Protein AF-0000000084932438 (afdb_homodimer)

pLDDT: mean 85.3, std 17.46, range [20.03, 98.31]

Structure (mmCIF, N/CA/C/O backbone):
data_AF-0000000084932438-model_v1
#
loop_
_entity.id
_entity.type
_entity.pdbx_description
1 polymer 'CdiI immunity protein domain-containing protein'
#
loop_
_atom_site.group_PDB
_atom_site.id
_atom_site.type_symbol
_atom_site.label_atom_id
_atom_site.label_alt_id
_atom_site.label_comp_id
_atom_site.label_asym_id
_atom_site.label_entity_id
_atom_site.label_seq_id
_atom_site.pdbx_PDB_ins_code
_atom_site.Cartn_x
_atom_site.Cartn_y
_atom_site.Cartn_z
_atom_site.occupancy
_atom_site.B_iso_or_equiv
_atom_site.auth_seq_id
_atom_site.auth_comp_id
_atom_site.auth_asym_id
_atom_site.auth_atom_id
_atom_site.pdbx_PDB_model_num
ATOM 1 N N . MET A 1 1 ? -11.227 37.031 -6.594 1 20.3 1 MET A N 1
ATOM 2 C CA . MET A 1 1 ? -9.875 36.5 -6.426 1 20.3 1 MET A CA 1
ATOM 3 C C . MET A 1 1 ? -9.906 35 -6.254 1 20.3 1 MET A C 1
ATOM 5 O O . MET A 1 1 ? -10.555 34.5 -5.344 1 20.3 1 MET A O 1
ATOM 9 N N . PRO A 1 2 ? -9.938 34.344 -7.277 1 23.86 2 PRO A N 1
ATOM 10 C CA . PRO A 1 2 ? -10.367 32.938 -7.414 1 23.86 2 PRO A CA 1
ATOM 11 C C . PRO A 1 2 ? -9.586 31.984 -6.516 1 23.86 2 PRO A C 1
ATOM 13 O O . PRO A 1 2 ? -8.375 32.156 -6.34 1 23.86 2 PRO A O 1
ATOM 16 N N . LEU A 1 3 ? -10.188 31.812 -5.441 1 24.44 3 LEU A N 1
ATOM 17 C CA . LEU A 1 3 ? -9.617 31.031 -4.348 1 24.44 3 LEU A CA 1
ATOM 18 C C . LEU A 1 3 ? -9.016 29.734 -4.863 1 24.44 3 LEU A C 1
ATOM 20 O O . LEU A 1 3 ? -9.664 29 -5.605 1 24.44 3 LEU A O 1
ATOM 24 N N . THR A 1 4 ? -7.75 29.953 -5.336 1 26.41 4 THR A N 1
ATOM 25 C CA . THR A 1 4 ? -6.891 28.969 -5.98 1 26.41 4 THR A CA 1
ATOM 26 C C . THR A 1 4 ? -6.988 27.625 -5.27 1 26.41 4 THR A C 1
ATOM 28 O O . THR A 1 4 ? -6.906 27.562 -4.039 1 26.41 4 THR A O 1
ATOM 31 N N . PRO A 1 5 ? -7.562 26.766 -5.723 1 29.34 5 PRO A N 1
ATOM 32 C CA . PRO A 1 5 ? -7.91 25.391 -5.312 1 29.34 5 PRO A CA 1
ATOM 33 C C . PRO A 1 5 ? -6.836 24.75 -4.441 1 29.34 5 PRO A C 1
ATOM 35 O O . PRO A 1 5 ? -6.984 23.594 -4.027 1 29.34 5 PRO A O 1
ATOM 38 N N . LEU A 1 6 ? -5.691 25.359 -4.5 1 30.45 6 LEU A N 1
ATOM 39 C CA . LEU A 1 6 ? -4.426 24.797 -4.043 1 30.45 6 LEU A CA 1
ATOM 40 C C . LEU A 1 6 ? -4.391 24.719 -2.52 1 30.45 6 LEU A C 1
ATOM 42 O O . LEU A 1 6 ? -3.389 24.297 -1.939 1 30.45 6 LEU A O 1
ATOM 46 N N . GLN A 1 7 ? -5.281 25.578 -1.844 1 30.88 7 GLN A N 1
ATOM 47 C CA . GLN A 1 7 ? -5.25 25.625 -0.386 1 30.88 7 GLN A CA 1
ATOM 48 C C . GLN A 1 7 ? -5.73 24.312 0.216 1 30.88 7 GLN A C 1
ATOM 50 O O . GLN A 1 7 ? -6.82 24.234 0.79 1 30.88 7 GLN A O 1
ATOM 55 N N . HIS A 1 8 ? -5.973 23.281 -0.581 1 34.72 8 HIS A N 1
ATOM 56 C CA . HIS A 1 8 ? -6.387 22 -0.044 1 34.72 8 HIS A CA 1
ATOM 57 C C . HIS A 1 8 ? -5.672 21.688 1.269 1 34.72 8 HIS A C 1
ATOM 59 O O . HIS A 1 8 ? -4.441 21.688 1.324 1 34.72 8 HIS A O 1
ATOM 65 N N . ASP A 1 9 ? -6.203 22.125 2.434 1 36.31 9 ASP A N 1
ATOM 66 C CA . ASP A 1 9 ? -5.711 22.109 3.809 1 36.31 9 ASP A CA 1
ATOM 67 C C . ASP A 1 9 ? -5.035 20.766 4.125 1 36.31 9 ASP A C 1
ATOM 69 O O . ASP A 1 9 ? -5.703 19.734 4.238 1 36.31 9 ASP A O 1
ATOM 73 N N . HIS A 1 10 ? -3.746 20.406 3.518 1 45.59 10 HIS A N 1
ATOM 74 C CA . HIS A 1 10 ? -2.605 19.5 3.566 1 45.59 10 HIS A CA 1
ATOM 75 C C . HIS A 1 10 ? -2.393 18.953 4.977 1 45.59 10 HIS A C 1
ATOM 77 O O . HIS A 1 10 ? -1.879 17.844 5.148 1 45.59 10 HIS A O 1
ATOM 83 N N . ARG A 1 11 ? -3.051 19.703 5.977 1 52.78 11 ARG A N 1
ATOM 84 C CA . ARG A 1 11 ? -2.951 19.438 7.41 1 52.78 11 ARG A CA 1
ATOM 85 C C . ARG A 1 11 ? -3.734 18.203 7.801 1 52.78 11 ARG A C 1
ATOM 87 O O . ARG A 1 11 ? -3.377 17.5 8.758 1 52.78 11 ARG A O 1
ATOM 94 N N . TYR A 1 12 ? -4.523 17.703 6.727 1 61.38 12 TYR A N 1
ATOM 95 C CA . TYR A 1 12 ? -5.43 16.641 7.156 1 61.38 12 TYR A CA 1
ATOM 96 C C . TYR A 1 12 ? -5.43 15.484 6.156 1 61.38 12 TYR A C 1
ATOM 98 O O . TYR A 1 12 ? -6.477 14.898 5.879 1 61.38 12 TYR A O 1
ATOM 106 N N . GLY A 1 13 ? -4.164 15.219 5.656 1 64.75 13 GLY A N 1
ATOM 107 C CA . GLY A 1 13 ? -4.074 14.172 4.656 1 64.75 13 GLY A CA 1
ATOM 108 C C . GLY A 1 13 ? -4.527 12.82 5.172 1 64.75 13 GLY A C 1
ATOM 109 O O . GLY A 1 13 ? -5.27 12.102 4.492 1 64.75 13 GLY A O 1
ATOM 110 N N . GLU A 1 14 ? -4.035 12.383 6.344 1 75.31 14 GLU A N 1
ATOM 111 C CA . GLU A 1 14 ? -4.406 11.062 6.848 1 75.31 14 GLU A CA 1
ATOM 112 C C . GLU A 1 14 ? -5.867 11.031 7.289 1 75.31 14 GLU A C 1
ATOM 114 O O . GLU A 1 14 ? -6.539 10 7.168 1 75.31 14 GLU A O 1
ATOM 119 N N . MET A 1 15 ? -6.293 12.164 7.793 1 78 15 MET A N 1
ATOM 120 C CA . MET A 1 15 ? -7.715 12.25 8.109 1 78 15 MET A CA 1
ATOM 121 C C . MET A 1 15 ? -8.562 12 6.863 1 78 15 MET A C 1
ATOM 123 O O . MET A 1 15 ? -9.586 11.312 6.934 1 78 15 MET A O 1
ATOM 127 N N . ASP A 1 16 ? -8.102 12.555 5.805 1 73.75 16 ASP A N 1
ATOM 128 C CA . ASP A 1 16 ? -8.82 12.328 4.555 1 73.75 16 ASP A CA 1
ATOM 129 C C . ASP A 1 16 ? -8.898 10.836 4.227 1 73.75 16 ASP A C 1
ATOM 131 O O . ASP A 1 16 ? -9.93 10.352 3.752 1 73.75 16 ASP A O 1
ATOM 135 N N . GLN A 1 17 ? -7.801 10.117 4.477 1 79.88 17 GLN A N 1
ATOM 136 C CA . GLN A 1 17 ? -7.789 8.68 4.227 1 79.88 17 GLN A CA 1
ATOM 137 C C . GLN A 1 17 ? -8.789 7.953 5.121 1 79.88 17 GLN A C 1
ATOM 139 O O . GLN A 1 17 ? -9.453 7.008 4.688 1 79.88 17 GLN A O 1
ATOM 144 N N . VAL A 1 18 ? -8.828 8.453 6.309 1 87.31 18 VAL A N 1
ATOM 145 C CA . VAL A 1 18 ? -9.82 7.883 7.211 1 87.31 18 VAL A CA 1
ATOM 146 C C . VAL A 1 18 ? -11.227 8.133 6.66 1 87.31 18 VAL A C 1
ATOM 148 O O . VAL A 1 18 ? -12.047 7.219 6.602 1 87.31 18 VAL A O 1
ATOM 151 N N . LEU A 1 19 ? -11.43 9.352 6.223 1 85.12 19 LEU A N 1
ATOM 152 C CA . LEU A 1 19 ? -12.758 9.727 5.754 1 85.12 19 LEU A CA 1
ATOM 153 C C . LEU A 1 19 ? -13.109 8.992 4.465 1 85.12 19 LEU A C 1
ATOM 155 O O . LEU A 1 19 ? -14.273 8.672 4.223 1 85.12 19 LEU A O 1
ATOM 159 N N . ARG A 1 20 ? -12.156 8.75 3.697 1 82.62 20 ARG A N 1
ATOM 160 C CA . ARG A 1 20 ? -12.398 8.008 2.465 1 82.62 20 ARG A CA 1
ATOM 161 C C . ARG A 1 20 ? -12.867 6.59 2.76 1 82.62 20 ARG A C 1
ATOM 163 O O . ARG A 1 20 ? -13.648 6.016 1.995 1 82.62 20 ARG A O 1
ATOM 170 N N . ALA A 1 21 ? -12.367 6.039 3.795 1 90.88 21 ALA A N 1
ATOM 171 C CA . ALA A 1 21 ? -12.805 4.699 4.184 1 90.88 21 ALA A CA 1
ATOM 172 C C . ALA A 1 21 ? -14.305 4.68 4.488 1 90.88 21 ALA A C 1
ATOM 174 O O . ALA A 1 21 ? -14.93 3.615 4.484 1 90.88 21 ALA A O 1
ATOM 175 N N . TYR A 1 22 ? -14.898 5.898 4.754 1 90 22 TYR A N 1
ATOM 176 C CA . TYR A 1 22 ? -16.312 5.988 5.102 1 90 22 TYR A CA 1
ATOM 177 C C . TYR A 1 22 ? -17.172 6.203 3.855 1 90 22 TYR A C 1
ATOM 179 O O . TYR A 1 22 ? -18.406 6.223 3.936 1 90 22 TYR A O 1
ATOM 187 N N . ALA A 1 23 ? -16.5 6.379 2.715 1 82.56 23 ALA A N 1
ATOM 188 C CA . ALA A 1 23 ? -17.266 6.57 1.482 1 82.56 23 ALA A CA 1
ATOM 189 C C . ALA A 1 23 ? -18.234 5.422 1.258 1 82.56 23 ALA A C 1
ATOM 191 O O . ALA A 1 23 ? -17.828 4.266 1.122 1 82.56 23 ALA A O 1
ATOM 192 N N . GLY A 1 24 ? -19.562 5.699 1.269 1 82.5 24 GLY A N 1
ATOM 193 C CA . GLY A 1 24 ? -20.594 4.699 1.065 1 82.5 24 GLY A CA 1
ATOM 194 C C . GLY A 1 24 ? -20.875 3.873 2.305 1 82.5 24 GLY A C 1
ATOM 195 O O . GLY A 1 24 ? -21.578 2.857 2.234 1 82.5 24 GLY A O 1
ATOM 196 N N . GLN A 1 25 ? -20.266 4.172 3.387 1 90.69 25 GLN A N 1
ATOM 197 C CA . GLN A 1 25 ? -20.438 3.492 4.664 1 90.69 25 GLN A CA 1
ATOM 198 C C . GLN A 1 25 ? -21.078 4.422 5.699 1 90.69 25 GLN A C 1
ATOM 200 O O . GLN A 1 25 ? -20.812 5.625 5.703 1 90.69 25 GLN A O 1
ATOM 205 N N . PRO A 1 26 ? -21.906 3.895 6.496 1 89.5 26 PRO A N 1
ATOM 206 C CA . PRO A 1 26 ? -22.469 4.738 7.559 1 89.5 26 PRO A CA 1
ATOM 207 C C . PRO A 1 26 ? -21.422 5.105 8.625 1 89.5 26 PRO A C 1
ATOM 209 O O . PRO A 1 26 ? -20.578 4.285 8.969 1 89.5 26 PRO A O 1
ATOM 212 N N . ALA A 1 27 ? -21.547 6.32 9.023 1 91.69 27 ALA A N 1
ATOM 213 C CA . ALA A 1 27 ? -20.734 6.773 10.148 1 91.69 27 ALA A CA 1
ATOM 214 C C . ALA A 1 27 ? -21.391 6.41 11.477 1 91.69 27 ALA A C 1
ATOM 216 O O . ALA A 1 27 ? -21.766 7.293 12.258 1 91.69 27 ALA A O 1
ATOM 217 N N . ASP A 1 28 ? -21.422 5.152 11.836 1 92.75 28 ASP A N 1
ATOM 218 C CA . ASP A 1 28 ? -22.172 4.664 12.977 1 92.75 28 ASP A CA 1
ATOM 219 C C . ASP A 1 28 ? -21.25 4.281 14.133 1 92.75 28 ASP A C 1
ATOM 221 O O . ASP A 1 28 ? -21.547 3.35 14.883 1 92.75 28 ASP A O 1
ATOM 225 N N . ASP A 1 29 ? -20.172 4.941 14.164 1 95.06 29 ASP A N 1
ATOM 226 C CA . ASP A 1 29 ? -19.266 4.738 15.281 1 95.06 29 ASP A CA 1
ATOM 227 C C . ASP A 1 29 ? -19.906 5.125 16.609 1 95.06 29 ASP A C 1
ATOM 229 O O . ASP A 1 29 ? -20.547 6.176 16.703 1 95.06 29 ASP A O 1
ATOM 233 N N . THR A 1 30 ? -19.766 4.293 17.625 1 94.81 30 THR A N 1
ATOM 234 C CA . THR A 1 30 ? -20.141 4.609 19 1 94.81 30 THR A CA 1
ATOM 235 C C . THR A 1 30 ? -18.922 4.594 19.906 1 94.81 30 THR A C 1
ATOM 237 O O . THR A 1 30 ? -17.812 4.223 19.484 1 94.81 30 THR A O 1
ATOM 240 N N . GLU A 1 31 ? -19.062 5.078 21.078 1 92.81 31 GLU A N 1
ATOM 241 C CA . GLU A 1 31 ? -17.938 5.086 22.016 1 92.81 31 GLU A CA 1
ATOM 242 C C . GLU A 1 31 ? -17.438 3.67 22.297 1 92.81 31 GLU A C 1
ATOM 244 O O . GLU A 1 31 ? -16.25 3.463 22.547 1 92.81 31 GLU A O 1
ATOM 249 N N . GLU A 1 32 ? -18.281 2.766 22.094 1 93.12 32 GLU A N 1
ATOM 250 C CA . GLU A 1 32 ? -17.969 1.389 22.469 1 93.12 32 GLU A CA 1
ATOM 251 C C . GLU A 1 32 ? -17.469 0.596 21.266 1 93.12 32 GLU A C 1
ATOM 253 O O . GLU A 1 32 ? -16.625 -0.291 21.422 1 93.12 32 GLU A O 1
ATOM 258 N N . LYS A 1 33 ? -18.047 0.934 20.125 1 94.75 33 LYS A N 1
ATOM 259 C CA . LYS A 1 33 ? -17.75 0.103 18.953 1 94.75 33 LYS A CA 1
ATOM 260 C C . LYS A 1 33 ? -17.453 0.959 17.734 1 94.75 33 LYS A C 1
ATOM 262 O O . LYS A 1 33 ? -18.266 1.812 17.359 1 94.75 33 LYS A O 1
ATOM 267 N N . PRO A 1 34 ? -16.312 0.726 17.125 1 95.94 34 PRO A N 1
ATOM 268 C CA . PRO A 1 34 ? -16.047 1.424 15.859 1 95.94 34 PRO A CA 1
ATOM 269 C C . PRO A 1 34 ? -16.922 0.92 14.711 1 95.94 34 PRO A C 1
ATOM 271 O O . PRO A 1 34 ? -17.438 -0.203 14.766 1 95.94 34 PRO A O 1
ATOM 274 N N . SER A 1 35 ? -17.125 1.759 13.727 1 95.69 35 SER A N 1
ATOM 275 C CA . SER A 1 35 ? -17.875 1.376 12.531 1 95.69 35 SER A CA 1
ATOM 276 C C . SER A 1 35 ? -17.109 0.353 11.703 1 95.69 35 SER A C 1
ATOM 278 O O . SER A 1 35 ? -15.922 0.105 11.953 1 95.69 35 SER A O 1
ATOM 280 N N . GLU A 1 36 ? -17.812 -0.222 10.734 1 95 36 GLU A N 1
ATOM 281 C CA . GLU A 1 36 ? -17.156 -1.114 9.781 1 95 36 GLU A CA 1
ATOM 282 C C . GLU A 1 36 ? -16.125 -0.365 8.953 1 95 36 GLU A C 1
ATOM 284 O O . GLU A 1 36 ? -15.07 -0.916 8.617 1 95 36 GLU A O 1
ATOM 289 N N . ALA A 1 37 ? -16.438 0.86 8.672 1 94.56 37 ALA A N 1
ATOM 290 C CA . ALA A 1 37 ? -15.531 1.698 7.895 1 94.56 37 ALA A CA 1
ATOM 291 C C . ALA A 1 37 ? -14.219 1.927 8.648 1 94.56 37 ALA A C 1
ATOM 293 O O . ALA A 1 37 ? -13.141 1.755 8.078 1 94.56 37 ALA A O 1
ATOM 294 N N . LEU A 1 38 ? -14.344 2.277 9.891 1 95.62 38 LEU A N 1
ATOM 295 C CA . LEU A 1 38 ? -13.148 2.535 10.695 1 95.62 38 LEU A CA 1
ATOM 296 C C . LEU A 1 38 ? -12.359 1.252 10.922 1 95.62 38 LEU A C 1
ATOM 298 O O . LEU A 1 38 ? -11.125 1.265 10.898 1 95.62 38 LEU A O 1
ATOM 302 N N . THR A 1 39 ? -13.078 0.173 11.062 1 95.88 39 THR A N 1
ATOM 303 C CA . THR A 1 39 ? -12.43 -1.119 11.25 1 95.88 39 THR A CA 1
ATOM 304 C C . THR A 1 39 ? -11.625 -1.511 10.016 1 95.88 39 THR A C 1
ATOM 306 O O . THR A 1 39 ? -10.5 -2.01 10.133 1 95.88 39 THR A O 1
ATOM 309 N N . ALA A 1 40 ? -12.188 -1.242 8.898 1 95.19 40 ALA A N 1
ATOM 310 C CA . ALA A 1 40 ? -11.5 -1.522 7.645 1 95.19 40 ALA A CA 1
ATOM 311 C C . ALA A 1 40 ? -10.234 -0.679 7.512 1 95.19 40 ALA A C 1
ATOM 313 O O . ALA A 1 40 ? -9.172 -1.19 7.137 1 95.19 40 ALA A O 1
ATOM 314 N N . TYR A 1 41 ? -10.367 0.599 7.844 1 94.12 41 TYR A N 1
ATOM 315 C CA . TYR A 1 41 ? -9.211 1.493 7.785 1 94.12 41 TYR A CA 1
ATOM 316 C C . TYR A 1 41 ? -8.102 1.013 8.703 1 94.12 41 TYR A C 1
ATOM 318 O O . TYR A 1 41 ? -6.934 0.96 8.305 1 94.12 41 TYR A O 1
ATOM 326 N N . LEU A 1 42 ? -8.453 0.627 9.914 1 94.12 42 LEU A N 1
ATOM 327 C CA . LEU A 1 42 ? -7.488 0.181 10.906 1 94.12 42 LEU A CA 1
ATOM 328 C C . LEU A 1 42 ? -6.832 -1.127 10.484 1 94.12 42 LEU A C 1
ATOM 330 O O . LEU A 1 42 ? -5.617 -1.291 10.625 1 94.12 42 LEU A O 1
ATOM 334 N N . ARG A 1 43 ? -7.621 -1.988 9.977 1 92.88 43 ARG A N 1
ATOM 335 C CA . ARG A 1 43 ? -7.102 -3.289 9.555 1 92.88 43 ARG A CA 1
ATOM 336 C C . ARG A 1 43 ? -6.035 -3.135 8.484 1 92.88 43 ARG A C 1
ATOM 338 O O . ARG A 1 43 ? -4.969 -3.752 8.562 1 92.88 43 ARG A O 1
ATOM 345 N N . LEU A 1 44 ? -6.293 -2.336 7.539 1 90.38 44 LEU A N 1
ATOM 346 C CA . LEU A 1 44 ? -5.363 -2.158 6.43 1 90.38 44 LEU A CA 1
ATOM 347 C C . LEU A 1 44 ? -4.156 -1.33 6.855 1 90.38 44 LEU A C 1
ATOM 349 O O . LEU A 1 44 ? -3.014 -1.7 6.574 1 90.38 44 LEU A O 1
ATOM 353 N N . THR A 1 45 ? -4.418 -0.24 7.527 1 87 45 THR A N 1
ATOM 354 C CA . THR A 1 45 ? -3.367 0.719 7.852 1 87 45 THR A CA 1
ATOM 355 C C . THR A 1 45 ? -2.4 0.138 8.875 1 87 45 THR A C 1
ATOM 357 O O . THR A 1 45 ? -1.194 0.388 8.812 1 87 45 THR A O 1
ATOM 360 N N . TRP A 1 46 ? -2.879 -0.603 9.773 1 85.5 46 TRP A N 1
ATOM 361 C CA . TRP A 1 46 ? -2.033 -1.185 10.812 1 85.5 46 TRP A CA 1
ATOM 362 C C . TRP A 1 46 ? -0.954 -2.07 10.195 1 85.5 46 TRP A C 1
ATOM 364 O O . TRP A 1 46 ? 0.181 -2.1 10.68 1 85.5 46 TRP A O 1
ATOM 374 N N . HIS A 1 47 ? -1.231 -2.754 9.141 1 78.12 47 HIS A N 1
ATOM 375 C CA . HIS A 1 47 ? -0.31 -3.725 8.562 1 78.12 47 HIS A CA 1
ATOM 376 C C . HIS A 1 47 ? 0.674 -3.049 7.609 1 78.12 47 HIS A C 1
ATOM 378 O O . HIS A 1 47 ? 1.808 -3.51 7.453 1 78.12 47 HIS A O 1
ATOM 384 N N . THR A 1 48 ? 0.21 -2.014 7.086 1 76.31 48 THR A N 1
ATOM 385 C CA . THR A 1 48 ? 1.032 -1.433 6.031 1 76.31 48 THR A CA 1
ATOM 386 C C . THR A 1 48 ? 1.755 -0.186 6.531 1 76.31 48 THR A C 1
ATOM 388 O O . THR A 1 48 ? 2.916 0.047 6.188 1 76.31 48 THR A O 1
ATOM 391 N N . ARG A 1 49 ? 0.993 0.597 7.273 1 78.12 49 ARG A N 1
ATOM 392 C CA . ARG A 1 49 ? 1.522 1.874 7.738 1 78.12 49 ARG A CA 1
ATOM 393 C C . ARG A 1 49 ? 1.028 2.189 9.148 1 78.12 49 ARG A C 1
ATOM 395 O O . ARG A 1 49 ? 0.329 3.182 9.359 1 78.12 49 ARG A O 1
ATOM 402 N N . PRO A 1 50 ? 1.551 1.444 10.078 1 77.75 50 PRO A N 1
ATOM 403 C CA . PRO A 1 50 ? 1.036 1.616 11.438 1 77.75 50 PRO A CA 1
ATOM 404 C C . PRO A 1 50 ? 1.277 3.021 11.992 1 77.75 50 PRO A C 1
ATOM 406 O O . PRO A 1 50 ? 0.468 3.531 12.766 1 77.75 50 PRO A O 1
ATOM 409 N N . TRP A 1 51 ? 2.193 3.73 11.562 1 72.06 51 TRP A N 1
ATOM 410 C CA . TRP A 1 51 ? 2.535 5.066 12.039 1 72.06 51 TRP A CA 1
ATOM 411 C C . TRP A 1 51 ? 1.478 6.082 11.625 1 72.06 51 TRP A C 1
ATOM 413 O O . TRP A 1 51 ? 1.344 7.141 12.242 1 72.06 51 TRP A O 1
ATOM 423 N N . ALA A 1 52 ? 0.8 5.691 10.57 1 79.06 52 ALA A N 1
ATOM 424 C CA . ALA A 1 52 ? -0.195 6.617 10.031 1 79.06 52 ALA A CA 1
ATOM 425 C C . ALA A 1 52 ? -1.384 6.75 10.984 1 79.06 52 ALA A C 1
ATOM 427 O O . ALA A 1 52 ? -2.092 7.758 10.961 1 79.06 52 ALA A O 1
ATOM 428 N N . ILE A 1 53 ? -1.612 5.77 11.812 1 84.5 53 ILE A N 1
ATOM 429 C CA . ILE A 1 53 ? -2.775 5.762 12.688 1 84.5 53 ILE A CA 1
ATOM 430 C C . ILE A 1 53 ? -2.654 6.883 13.719 1 84.5 53 ILE A C 1
ATOM 432 O O . ILE A 1 53 ? -3.631 7.578 14 1 84.5 53 ILE A O 1
ATOM 436 N N . GLY A 1 54 ? -1.493 7.078 14.25 1 81.19 54 GLY A N 1
ATOM 437 C CA . GLY A 1 54 ? -1.273 8.188 15.172 1 81.19 54 GLY A CA 1
ATOM 438 C C . GLY A 1 54 ? -1.457 9.547 14.516 1 81.19 54 GLY A C 1
ATOM 439 O O . GLY A 1 54 ? -2.016 10.461 15.125 1 81.19 54 GLY A O 1
ATOM 440 N N . ILE A 1 55 ? -1.049 9.57 13.305 1 74.62 55 ILE A N 1
ATOM 441 C CA . ILE A 1 55 ? -1.206 10.797 12.539 1 74.62 55 ILE A CA 1
ATOM 442 C C . ILE A 1 55 ? -2.689 11.086 12.312 1 74.62 55 ILE A C 1
ATOM 444 O O . ILE A 1 55 ? -3.148 12.211 12.508 1 74.62 55 ILE A O 1
ATOM 448 N N . ALA A 1 56 ? -3.383 10.094 11.93 1 84.44 56 ALA A N 1
ATOM 449 C CA . ALA A 1 56 ? -4.82 10.234 11.703 1 84.44 56 ALA A CA 1
ATOM 450 C C . ALA A 1 56 ? -5.531 10.703 12.969 1 84.44 56 ALA A C 1
ATOM 452 O O . ALA A 1 56 ? -6.379 11.602 12.922 1 84.44 56 ALA A O 1
ATOM 453 N N . GLU A 1 57 ? -5.246 10.086 14.062 1 86.94 57 GLU A N 1
ATOM 454 C CA . GLU A 1 57 ? -5.852 10.445 15.344 1 86.94 57 GLU A CA 1
ATOM 455 C C . GLU A 1 57 ? -5.641 11.922 15.656 1 86.94 57 GLU A C 1
ATOM 457 O O . GLU A 1 57 ? -6.586 12.625 16.016 1 86.94 57 GLU A O 1
ATOM 462 N N . SER A 1 58 ? -4.465 12.391 15.547 1 79.81 58 SER A N 1
ATOM 463 C CA . SER A 1 58 ? -4.117 13.773 15.828 1 79.81 58 SER A CA 1
ATOM 464 C C . SER A 1 58 ? -4.852 14.734 14.891 1 79.81 58 SER A C 1
ATOM 466 O O . SER A 1 58 ? -5.383 15.75 15.328 1 79.81 58 SER A O 1
ATOM 468 N N . GLN A 1 59 ? -4.906 14.391 13.633 1 76.62 59 GLN A N 1
ATOM 469 C CA . GLN A 1 59 ? -5.551 15.234 12.641 1 76.62 59 GLN A CA 1
ATOM 470 C C . GLN A 1 59 ? -7.055 15.328 12.891 1 76.62 59 GLN A C 1
ATOM 472 O O . GLN A 1 59 ? -7.645 16.406 12.773 1 76.62 59 GLN A O 1
ATOM 477 N N . LEU A 1 60 ? -7.617 14.234 13.195 1 85.88 60 LEU A N 1
ATOM 478 C CA . LEU A 1 60 ? -9.047 14.211 13.477 1 85.88 60 LEU A CA 1
ATOM 479 C C . LEU A 1 60 ? -9.383 15.086 14.68 1 85.88 60 LEU A C 1
ATOM 481 O O . LEU A 1 60 ? -10.344 15.859 14.641 1 85.88 60 LEU A O 1
ATOM 485 N N . ARG A 1 61 ? -8.586 14.961 15.711 1 86.88 61 ARG A N 1
ATOM 486 C CA . ARG A 1 61 ? -8.82 15.758 16.922 1 86.88 61 ARG A CA 1
ATOM 487 C C . ARG A 1 61 ? -8.617 17.234 16.641 1 86.88 61 ARG A C 1
ATOM 489 O O . ARG A 1 61 ? -9.398 18.078 17.109 1 86.88 61 ARG A O 1
ATOM 496 N N . GLU A 1 62 ? -7.555 17.578 15.938 1 79.56 62 GLU A N 1
ATOM 497 C CA . GLU A 1 62 ? -7.285 18.984 15.602 1 79.56 62 GLU A CA 1
ATOM 498 C C . GLU A 1 62 ? -8.422 19.578 14.773 1 79.56 62 GLU A C 1
ATOM 500 O O . GLU A 1 62 ? -8.867 20.703 15.039 1 79.56 62 GLU A O 1
ATOM 505 N N . TYR A 1 63 ? -8.844 18.844 13.797 1 77.94 63 TYR A N 1
ATOM 506 C CA . TYR A 1 63 ? -9.938 19.297 12.953 1 77.94 63 TYR A CA 1
ATOM 507 C C . TYR A 1 63 ? -11.211 19.484 13.766 1 77.94 63 TYR A C 1
ATOM 509 O O . TYR A 1 63 ? -11.969 20.438 13.547 1 77.94 63 TYR A O 1
ATOM 517 N N . ALA A 1 64 ? -11.461 18.578 14.594 1 83.69 64 ALA A N 1
ATOM 518 C CA . ALA A 1 64 ? -12.656 18.656 15.422 1 83.69 64 ALA A CA 1
ATOM 519 C C . ALA A 1 64 ? -12.609 19.875 16.344 1 83.69 64 ALA A C 1
ATOM 521 O O . ALA A 1 64 ? -13.617 20.562 16.531 1 83.69 64 ALA A O 1
ATOM 522 N N . ARG A 1 65 ? -11.508 20.172 16.891 1 82.5 65 ARG A N 1
ATOM 523 C CA . ARG A 1 65 ? -11.367 21.25 17.844 1 82.5 65 ARG A CA 1
ATOM 524 C C . ARG A 1 65 ? -11.281 22.594 17.141 1 82.5 65 ARG A C 1
ATOM 526 O O . ARG A 1 65 ? -11.734 23.625 17.672 1 82.5 65 ARG A O 1
ATOM 533 N N . HIS A 1 66 ? -10.609 22.562 15.992 1 78.12 66 HIS A N 1
ATOM 534 C CA . HIS A 1 66 ? -10.414 23.797 15.242 1 78.12 66 HIS A CA 1
ATOM 535 C C . HIS A 1 66 ? -10.852 23.641 13.789 1 78.12 66 HIS A C 1
ATOM 537 O O . HIS A 1 66 ? -10.016 23.641 12.883 1 78.12 66 HIS A O 1
ATOM 543 N N . PRO A 1 67 ? -12.227 23.5 13.68 1 68.94 67 PRO A N 1
ATOM 544 C CA . PRO A 1 67 ? -12.68 23.328 12.297 1 68.94 67 PRO A CA 1
ATOM 545 C C . PRO A 1 67 ? -12.375 24.547 11.43 1 68.94 67 PRO A C 1
ATOM 547 O O . PRO A 1 67 ? -12.398 25.688 11.922 1 68.94 67 PRO A O 1
ATOM 550 N N . PRO A 1 68 ? -11.773 24.125 10.273 1 61.62 68 PRO A N 1
ATOM 551 C CA . PRO A 1 68 ? -11.508 25.281 9.414 1 61.62 68 PRO A CA 1
ATOM 552 C C . PRO A 1 68 ? -12.75 26.109 9.148 1 61.62 68 PRO A C 1
ATOM 554 O O . PRO A 1 68 ? -13.867 25.578 9.102 1 61.62 68 PRO A O 1
ATOM 557 N N . GLY A 1 69 ? -12.734 27.312 9.375 1 58.44 69 GLY A N 1
ATOM 558 C CA . GLY A 1 69 ? -13.852 28.219 9.148 1 58.44 69 GLY A CA 1
ATOM 559 C C . GLY A 1 69 ? -14.516 28.016 7.797 1 58.44 69 GLY A C 1
ATOM 560 O O . GLY A 1 69 ? -13.891 27.516 6.859 1 58.44 69 GLY A O 1
ATOM 561 N N . PRO A 1 70 ? -15.984 27.938 7.895 1 54.81 70 PRO A N 1
ATOM 562 C CA . PRO A 1 70 ? -16.75 27.781 6.652 1 54.81 70 PRO A CA 1
ATOM 563 C C . PRO A 1 70 ? -16.156 28.562 5.488 1 54.81 70 PRO A C 1
ATOM 565 O O . PRO A 1 70 ? -16.219 28.125 4.34 1 54.81 70 PRO A O 1
ATOM 568 N N . LEU A 1 71 ? -15.688 29.688 5.812 1 46.5 71 LEU A N 1
ATOM 569 C CA . LEU A 1 71 ? -15.117 30.531 4.762 1 46.5 71 LEU A CA 1
ATOM 570 C C . LEU A 1 71 ? -13.898 29.875 4.137 1 46.5 71 LEU A C 1
ATOM 572 O O . LEU A 1 71 ? -13.727 29.891 2.914 1 46.5 71 LEU A O 1
ATOM 576 N N . ARG A 1 72 ? -13.133 29.297 4.969 1 51.81 72 ARG A N 1
ATOM 577 C CA . ARG A 1 72 ? -11.922 28.688 4.441 1 51.81 72 ARG A CA 1
ATOM 578 C C . ARG A 1 72 ? -12.242 27.438 3.613 1 51.81 72 ARG A C 1
ATOM 580 O O . ARG A 1 72 ? -11.547 27.141 2.637 1 51.81 72 ARG A O 1
ATOM 587 N N . LEU A 1 73 ? -13.352 26.781 3.992 1 52.34 73 LEU A N 1
ATOM 588 C CA . LEU A 1 73 ? -13.836 25.625 3.248 1 52.34 73 LEU A CA 1
ATOM 589 C C . LEU A 1 73 ? -14.328 26.031 1.864 1 52.34 73 LEU A C 1
ATOM 591 O O . LEU A 1 73 ? -14.031 25.359 0.871 1 52.34 73 LEU A O 1
ATOM 595 N N . ARG A 1 74 ? -15.078 27.203 2.041 1 49.09 74 ARG A N 1
ATOM 596 C CA . ARG A 1 74 ? -15.68 27.703 0.813 1 49.09 74 ARG A CA 1
ATOM 597 C C . ARG A 1 74 ? -14.609 28.203 -0.153 1 49.09 74 ARG A C 1
ATOM 599 O O . ARG A 1 74 ? -14.758 28.094 -1.371 1 49.09 74 ARG A O 1
ATOM 606 N N . LEU A 1 75 ? -13.734 28.734 0.422 1 43.28 75 LEU A N 1
ATOM 607 C CA . LEU A 1 75 ? -12.695 29.328 -0.418 1 43.28 75 LEU A CA 1
ATOM 608 C C . LEU A 1 75 ? -11.75 28.25 -0.932 1 43.28 75 LEU A C 1
ATOM 610 O O . LEU A 1 75 ? -10.844 28.531 -1.719 1 43.28 75 LEU A O 1
ATOM 614 N N . GLY A 1 76 ? -12.18 27.016 -0.64 1 44.69 76 GLY A N 1
ATOM 615 C CA . GLY A 1 76 ? -11.398 25.906 -1.152 1 44.69 76 GLY A CA 1
ATOM 616 C C . GLY A 1 76 ? -10.023 25.797 -0.512 1 44.69 76 GLY A C 1
ATOM 617 O O . GLY A 1 76 ? -9.117 25.188 -1.083 1 44.69 76 GLY A O 1
ATOM 618 N N . GLU A 1 77 ? -9.992 26.625 0.429 1 46.03 77 GLU A N 1
ATOM 619 C CA . GLU A 1 77 ? -8.688 26.641 1.096 1 46.03 77 GLU A CA 1
ATOM 620 C C . GLU A 1 77 ? -8.453 25.375 1.895 1 46.03 77 GLU A C 1
ATOM 622 O O . GLU A 1 77 ? -7.32 25.062 2.266 1 46.03 77 GLU A O 1
ATOM 627 N N . VAL A 1 78 ? -9.703 24.828 2.17 1 48.09 78 VAL A N 1
ATOM 628 C CA . VAL A 1 78 ? -9.602 23.562 2.9 1 48.09 78 VAL A CA 1
ATOM 629 C C . VAL A 1 78 ? -10.211 22.438 2.072 1 48.09 78 VAL A C 1
ATOM 631 O O . VAL A 1 78 ? -11.164 22.656 1.32 1 48.09 78 VAL A O 1
ATOM 634 N N . TYR A 1 79 ? -9.531 21.391 1.81 1 45.97 79 TYR A N 1
ATOM 635 C CA . TYR A 1 79 ? -10.07 20.219 1.109 1 45.97 79 TYR A CA 1
ATOM 636 C C . TYR A 1 79 ? -11.438 19.844 1.655 1 45.97 79 TYR A C 1
ATOM 638 O O . TYR A 1 79 ? -11.617 19.719 2.869 1 45.97 79 TYR A O 1
ATOM 646 N N . PRO A 1 80 ?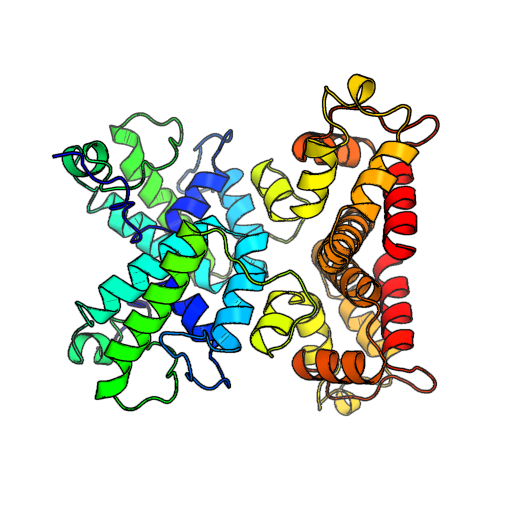 -12.43 19.984 0.797 1 51.28 80 PRO A N 1
ATOM 647 C CA . PRO A 1 80 ? -13.719 19.5 1.283 1 51.28 80 PRO A CA 1
ATOM 648 C C . PRO A 1 80 ? -13.664 18.031 1.731 1 51.28 80 PRO A C 1
ATOM 650 O O . PRO A 1 80 ? -13.195 17.172 0.983 1 51.28 80 PRO A O 1
ATOM 653 N N . LEU A 1 81 ? -13.719 17.906 3.041 1 58.25 81 LEU A N 1
ATOM 654 C CA . LEU A 1 81 ? -13.766 16.562 3.605 1 58.25 81 LEU A CA 1
ATOM 655 C C . LEU A 1 81 ? -14.898 15.742 2.982 1 58.25 81 LEU A C 1
ATOM 657 O O . LEU A 1 81 ? -15.961 16.297 2.67 1 58.25 81 LEU A O 1
ATOM 661 N N . PRO A 1 82 ? -14.5 14.531 2.6 1 62.31 82 PRO A N 1
ATOM 662 C CA . PRO A 1 82 ? -15.633 13.688 2.205 1 62.31 82 PRO A CA 1
ATOM 663 C C . PRO A 1 82 ? -16.766 13.688 3.232 1 62.31 82 PRO A C 1
ATOM 665 O O . PRO A 1 82 ? -16.5 13.789 4.438 1 62.31 82 PRO A O 1
ATOM 668 N N . ASP A 1 83 ? -17.953 13.898 2.787 1 65.25 83 ASP A N 1
ATOM 669 C CA . ASP A 1 83 ? -19.156 13.969 3.607 1 65.25 83 ASP A CA 1
ATOM 670 C C . ASP A 1 83 ? -19.469 12.617 4.238 1 65.25 83 ASP A C 1
ATOM 672 O O . ASP A 1 83 ? -19.75 11.641 3.527 1 65.25 83 ASP A O 1
ATOM 676 N N . PRO A 1 84 ? -19.344 12.523 5.559 1 69.75 84 PRO A N 1
ATOM 677 C CA . PRO A 1 84 ? -19.703 11.258 6.203 1 69.75 84 PRO A CA 1
ATOM 678 C C . PRO A 1 84 ? -21.219 11.023 6.238 1 69.75 84 PRO A C 1
ATOM 680 O O . PRO A 1 84 ? -21.656 9.953 6.672 1 69.75 84 PRO A O 1
ATOM 683 N N . GLY A 1 85 ? -21.953 11.922 5.68 1 74.62 85 GLY A N 1
ATOM 684 C CA . GLY A 1 85 ? -23.406 11.781 5.66 1 74.62 85 GLY A CA 1
ATOM 685 C C . GLY A 1 85 ? -24.062 12.172 6.973 1 74.62 85 GLY A C 1
ATOM 686 O O . GLY A 1 85 ? -25.172 11.727 7.273 1 74.62 85 GLY A O 1
ATOM 687 N N . LEU A 1 86 ? -23.375 12.875 7.848 1 82.06 86 LEU A N 1
ATOM 688 C CA . LEU A 1 86 ? -23.891 13.305 9.141 1 82.06 86 LEU A CA 1
ATOM 689 C C . LEU A 1 86 ? -24.312 14.766 9.102 1 82.06 86 LEU A C 1
ATOM 691 O O . LEU A 1 86 ? -23.797 15.547 8.297 1 82.06 86 LEU A O 1
ATOM 695 N N . ASP A 1 87 ? -25.344 15.055 10 1 80.75 87 ASP A N 1
ATOM 696 C CA . ASP A 1 87 ? -25.719 16.453 10.172 1 80.75 87 ASP A CA 1
ATOM 697 C C . ASP A 1 87 ? -24.562 17.266 10.75 1 80.75 87 ASP A C 1
ATOM 699 O O . ASP A 1 87 ? -23.75 16.75 11.523 1 80.75 87 ASP A O 1
ATOM 703 N N . GLY A 1 88 ? -24.531 18.484 10.406 1 77.81 88 GLY A N 1
ATOM 704 C CA . GLY A 1 88 ? -23.453 19.406 10.75 1 77.81 88 GLY A CA 1
ATOM 705 C C . GLY A 1 88 ? -23.078 19.344 12.211 1 77.81 88 GLY A C 1
ATOM 706 O O . GLY A 1 88 ? -21.922 19.078 12.547 1 77.81 88 GLY A O 1
ATOM 707 N N . PRO A 1 89 ? -24 19.344 13.133 1 83.06 89 PRO A N 1
ATOM 708 C CA . PRO A 1 89 ? -23.688 19.391 14.562 1 83.06 89 PRO A CA 1
ATOM 709 C C . PRO A 1 89 ? -23.125 18.078 15.078 1 83.06 89 PRO A C 1
ATOM 711 O O . PRO A 1 89 ? -22.516 18.031 16.156 1 83.06 89 PRO A O 1
ATOM 714 N N . LEU A 1 90 ? -23.375 17.047 14.289 1 87.69 90 LEU A N 1
ATOM 715 C CA . LEU A 1 90 ? -22.953 15.734 14.75 1 87.69 90 LEU A CA 1
ATOM 716 C C . LEU A 1 90 ? -21.562 15.391 14.227 1 87.69 90 LEU A C 1
ATOM 718 O O . LEU A 1 90 ? -20.938 14.43 14.688 1 87.69 90 LEU A O 1
ATOM 722 N N . ILE A 1 91 ? -21.109 16.188 13.398 1 85.25 91 ILE A N 1
ATOM 723 C CA . ILE A 1 91 ? -19.844 15.875 12.734 1 85.25 91 ILE A CA 1
ATOM 724 C C . ILE A 1 91 ? -18.703 15.961 13.742 1 85.25 91 ILE A C 1
ATOM 726 O O . ILE A 1 91 ? -17.859 15.07 13.805 1 85.25 91 ILE A O 1
ATOM 730 N N . GLN A 1 92 ? -18.719 17 14.508 1 86.88 92 GLN A N 1
ATOM 731 C CA . GLN A 1 92 ? -17.609 17.203 15.438 1 86.88 92 GLN A CA 1
ATOM 732 C C . GLN A 1 92 ? -17.547 16.094 16.484 1 86.88 92 GLN A C 1
ATOM 734 O O . GLN A 1 92 ? -16.5 15.469 16.672 1 86.88 92 GLN A O 1
ATOM 739 N N . PRO A 1 93 ? -18.672 15.797 17.172 1 90.88 93 PRO A N 1
ATOM 740 C CA . PRO A 1 93 ? -18.641 14.68 18.125 1 90.88 93 PRO A CA 1
ATOM 741 C C . PRO A 1 93 ? -18.234 13.367 17.469 1 90.88 93 PRO A C 1
ATOM 743 O O . PRO A 1 93 ? -17.547 12.547 18.078 1 90.88 93 PRO A O 1
ATOM 746 N N . TRP A 1 94 ? -18.656 13.172 16.266 1 93.31 94 TRP A N 1
ATOM 747 C CA . TRP A 1 94 ? -18.297 11.953 15.547 1 93.31 94 TRP A CA 1
ATOM 748 C C . TRP A 1 94 ? -16.797 11.883 15.289 1 93.31 94 TRP A C 1
ATOM 750 O O . TRP A 1 94 ? -16.172 10.844 15.516 1 93.31 94 TRP A O 1
ATOM 760 N N . LEU A 1 95 ? -16.219 12.938 14.891 1 91 95 LEU A N 1
ATOM 761 C CA . LEU A 1 95 ? -14.781 12.992 14.648 1 91 95 LEU A CA 1
ATOM 762 C C . LEU A 1 95 ? -14 12.664 15.922 1 91 95 LEU A C 1
ATOM 764 O O . LEU A 1 95 ? -13 11.953 15.875 1 91 95 LEU A O 1
ATOM 768 N N . LEU A 1 96 ? -14.445 13.148 16.969 1 94.06 96 LEU A N 1
ATOM 769 C CA . LEU A 1 96 ? -13.781 12.906 18.25 1 94.06 96 LEU A CA 1
ATOM 770 C C . LEU A 1 96 ? -13.922 11.445 18.656 1 94.06 96 LEU A C 1
ATOM 772 O O . LEU A 1 96 ? -13 10.867 19.25 1 94.06 96 LEU A O 1
ATOM 776 N N . THR A 1 97 ? -15.062 10.914 18.375 1 95.69 97 THR A N 1
ATOM 777 C CA . THR A 1 97 ? -15.266 9.5 18.641 1 95.69 97 THR A CA 1
ATOM 778 C C . THR A 1 97 ? -14.297 8.648 17.828 1 95.69 97 THR A C 1
ATOM 780 O O . THR A 1 97 ? -13.672 7.73 18.359 1 95.69 97 THR A O 1
ATOM 783 N N . VAL A 1 98 ? -14.18 8.953 16.594 1 95.25 98 VAL A N 1
ATOM 784 C CA . VAL A 1 98 ? -13.266 8.242 15.711 1 95.25 98 VAL A CA 1
ATOM 785 C C . VAL A 1 98 ? -11.836 8.383 16.219 1 95.25 98 VAL A C 1
ATOM 787 O O . VAL A 1 98 ? -11.102 7.395 16.328 1 95.25 98 VAL A O 1
ATOM 790 N N . ALA A 1 99 ? -11.469 9.578 16.594 1 93.81 99 ALA A N 1
ATOM 791 C CA . ALA A 1 99 ? -10.141 9.828 17.141 1 93.81 99 ALA A CA 1
ATOM 792 C C . ALA A 1 99 ? -9.914 9.023 18.422 1 93.81 99 ALA A C 1
ATOM 794 O O . ALA A 1 99 ? -8.812 8.523 18.656 1 93.81 99 ALA A O 1
ATOM 795 N N . GLY A 1 100 ? -10.938 8.977 19.172 1 95.06 100 GLY A N 1
ATOM 796 C CA . GLY A 1 100 ? -10.867 8.188 20.391 1 95.06 100 GLY A CA 1
ATOM 797 C C . GLY A 1 100 ? -10.594 6.719 20.141 1 95.06 100 GLY A C 1
ATOM 798 O O . GLY A 1 100 ? -9.789 6.098 20.844 1 95.06 100 GLY A O 1
ATOM 799 N N . HIS A 1 101 ? -11.211 6.18 19.141 1 96 101 HIS A N 1
ATOM 800 C CA . HIS A 1 101 ? -10.969 4.785 18.781 1 96 101 HIS A CA 1
ATOM 801 C C . HIS A 1 101 ? -9.531 4.574 18.312 1 96 101 HIS A C 1
ATOM 803 O O . HIS A 1 101 ? -8.898 3.58 18.688 1 96 101 HIS A O 1
ATOM 809 N N . LEU A 1 102 ? -9.055 5.48 17.484 1 93.75 102 LEU A N 1
ATOM 810 C CA . LEU A 1 102 ? -7.684 5.375 17 1 93.75 102 LEU A CA 1
ATOM 811 C C . LEU A 1 102 ? -6.695 5.387 18.172 1 93.75 102 LEU A C 1
ATOM 813 O O . LEU A 1 102 ? -5.777 4.566 18.219 1 93.75 102 LEU A O 1
ATOM 817 N N . ARG A 1 103 ? -6.926 6.273 19.062 1 91.94 103 ARG A N 1
ATOM 818 C CA . ARG A 1 103 ? -6.059 6.379 20.234 1 91.94 103 ARG A CA 1
ATOM 819 C C . ARG A 1 103 ? -6.086 5.094 21.062 1 91.94 103 ARG A C 1
ATOM 821 O O . ARG A 1 103 ? -5.039 4.602 21.484 1 91.94 103 ARG A O 1
ATOM 828 N N . ARG A 1 104 ? -7.207 4.621 21.297 1 92.12 104 ARG A N 1
ATOM 829 C CA . ARG A 1 104 ? -7.359 3.404 22.078 1 92.12 104 ARG A CA 1
ATOM 830 C C . ARG A 1 104 ? -6.664 2.225 21.406 1 92.12 104 ARG A C 1
ATOM 832 O O . ARG A 1 104 ? -5.988 1.436 22.078 1 92.12 104 ARG A O 1
ATOM 839 N N . CYS A 1 105 ? -6.855 2.129 20.141 1 89.44 105 CYS A N 1
ATOM 840 C CA . CYS A 1 105 ? -6.23 1.04 19.406 1 89.44 105 CYS A CA 1
ATOM 841 C C . CYS A 1 105 ? -4.711 1.106 19.516 1 89.44 105 CYS A C 1
ATOM 843 O O . CYS A 1 105 ? -4.055 0.081 19.703 1 89.44 105 CYS A O 1
ATOM 845 N N . LEU A 1 106 ? -4.176 2.238 19.422 1 85.31 106 LEU A N 1
ATOM 846 C CA . LEU A 1 106 ? -2.73 2.414 19.516 1 85.31 106 LEU A CA 1
ATOM 847 C C . LEU A 1 106 ? -2.232 2.113 20.922 1 85.31 106 LEU A C 1
ATOM 849 O O . LEU A 1 106 ? -1.216 1.438 21.094 1 85.31 106 LEU A O 1
ATOM 853 N N . ALA A 1 107 ? -2.967 2.623 21.891 1 87.81 107 ALA A N 1
ATOM 854 C CA . ALA A 1 107 ? -2.564 2.492 23.297 1 87.81 107 ALA A CA 1
ATOM 855 C C . ALA A 1 107 ? -2.658 1.043 23.766 1 87.81 107 ALA A C 1
ATOM 857 O O . ALA A 1 107 ? -1.777 0.555 24.469 1 87.81 107 ALA A O 1
ATOM 858 N N . GLU A 1 108 ? -3.656 0.374 23.328 1 89.06 108 GLU A N 1
ATOM 859 C CA . GLU A 1 108 ? -3.922 -0.97 23.828 1 89.06 108 GLU A CA 1
ATOM 860 C C . GLU A 1 108 ? -3.396 -2.033 22.859 1 89.06 108 GLU A C 1
ATOM 862 O O . GLU A 1 108 ? -3.303 -3.209 23.219 1 89.06 108 GLU A O 1
ATOM 867 N N . GLY A 1 109 ? -3.1 -1.57 21.688 1 84.56 109 GLY A N 1
ATOM 868 C CA . GLY A 1 109 ? -2.691 -2.543 20.688 1 84.56 109 GLY A CA 1
ATOM 869 C C . GLY A 1 109 ? -3.826 -3.443 20.234 1 84.56 109 GLY A C 1
ATOM 870 O O . GLY A 1 109 ? -3.594 -4.574 19.797 1 84.56 109 GLY A O 1
ATOM 871 N N . ASP A 1 110 ? -4.996 -3.012 20.516 1 86.69 110 ASP A N 1
ATOM 872 C CA . ASP A 1 110 ? -6.184 -3.781 20.156 1 86.69 110 ASP A CA 1
ATOM 873 C C . ASP A 1 110 ? -6.621 -3.467 18.719 1 86.69 110 ASP A C 1
ATOM 875 O O . ASP A 1 110 ? -7.605 -2.754 18.516 1 86.69 110 ASP A O 1
ATOM 879 N N . MET A 1 111 ? -5.938 -4.031 17.812 1 89.62 111 MET A N 1
ATOM 880 C CA . MET A 1 111 ? -6.219 -3.828 16.391 1 89.62 111 MET A CA 1
ATOM 881 C C . MET A 1 111 ? -7.105 -4.941 15.844 1 89.62 111 MET A C 1
ATOM 883 O O . MET A 1 111 ? -7.047 -6.078 16.312 1 89.62 111 MET A O 1
ATOM 887 N N . PRO A 1 112 ? -7.949 -4.539 14.844 1 91.06 112 PRO A N 1
ATOM 888 C CA . PRO A 1 112 ? -8.719 -5.613 14.211 1 91.06 112 PRO A CA 1
ATOM 889 C C . PRO A 1 112 ? -7.828 -6.684 13.578 1 91.06 112 PRO A C 1
ATOM 891 O O . PRO A 1 112 ? -6.766 -6.367 13.039 1 91.06 112 PRO A O 1
ATOM 894 N N . PRO A 1 113 ? -8.227 -7.902 13.789 1 89.75 113 PRO A N 1
ATOM 895 C CA . PRO A 1 113 ? -7.438 -8.969 13.18 1 89.75 113 PRO A CA 1
ATOM 896 C C . PRO A 1 113 ? -7.414 -8.891 11.648 1 89.75 113 PRO A C 1
ATOM 898 O O . PRO A 1 113 ? -8.375 -8.406 11.039 1 89.75 113 PRO A O 1
ATOM 901 N N . PRO A 1 114 ? -6.324 -9.328 11.156 1 89.5 114 PRO A N 1
ATOM 902 C CA . PRO A 1 114 ? -6.301 -9.383 9.695 1 89.5 114 PRO A CA 1
ATOM 903 C C . PRO A 1 114 ? -7.41 -10.266 9.117 1 89.5 114 PRO A C 1
ATOM 905 O O . PRO A 1 114 ? -7.859 -11.203 9.781 1 89.5 114 PRO A O 1
ATOM 908 N N . GLY A 1 115 ? -7.902 -9.953 7.957 1 90.44 115 GLY A N 1
ATOM 909 C CA . GLY A 1 115 ? -8.961 -10.672 7.27 1 90.44 115 GLY A CA 1
ATOM 910 C C . GLY A 1 115 ? -9.219 -10.156 5.867 1 90.44 115 GLY A C 1
ATOM 911 O O . GLY A 1 115 ? -8.586 -9.203 5.422 1 90.44 115 GLY A O 1
ATOM 912 N N . PRO A 1 116 ? -10.094 -10.891 5.234 1 93.56 116 PRO A N 1
ATOM 913 C CA . PRO A 1 116 ? -10.445 -10.398 3.9 1 93.56 116 PRO A CA 1
ATOM 914 C C . PRO A 1 116 ? -11.141 -9.039 3.934 1 93.56 116 PRO A C 1
ATOM 916 O O . PRO A 1 116 ? -11.727 -8.664 4.953 1 93.56 116 PRO A O 1
ATOM 919 N N . PRO A 1 117 ? -11 -8.312 2.865 1 94.75 117 PRO A N 1
ATOM 920 C CA . PRO A 1 117 ? -11.68 -7.012 2.818 1 94.75 117 PRO A CA 1
ATOM 921 C C . PRO A 1 117 ? -13.188 -7.125 3.004 1 94.75 117 PRO A C 1
ATOM 923 O O . PRO A 1 117 ? -13.805 -8.078 2.523 1 94.75 117 PRO A O 1
ATOM 926 N N . ARG A 1 118 ? -13.727 -6.074 3.635 1 93.69 118 ARG A N 1
ATOM 927 C CA . ARG A 1 118 ? -15.156 -6.113 3.934 1 93.69 118 ARG A CA 1
ATOM 928 C C . ARG A 1 118 ? -15.883 -4.934 3.297 1 93.69 118 ARG A C 1
ATOM 930 O O . ARG A 1 118 ? -17.078 -5.012 3.018 1 93.69 118 ARG A O 1
ATOM 937 N N . THR A 1 119 ? -15.203 -3.836 3.145 1 94.69 119 THR A N 1
ATOM 938 C CA . THR A 1 119 ? -15.805 -2.648 2.551 1 94.69 119 THR A CA 1
ATOM 939 C C . THR A 1 119 ? -15.258 -2.404 1.148 1 94.69 119 THR A C 1
ATOM 941 O O . THR A 1 119 ? -14.188 -2.908 0.798 1 94.69 119 THR A O 1
ATOM 944 N N . ARG A 1 120 ? -16 -1.612 0.374 1 93.62 120 ARG A N 1
ATOM 945 C CA . ARG A 1 120 ? -15.539 -1.26 -0.966 1 93.62 120 ARG A CA 1
ATOM 946 C C . ARG A 1 120 ? -14.172 -0.583 -0.915 1 93.62 120 ARG A C 1
ATOM 948 O O . ARG A 1 120 ? -13.281 -0.902 -1.709 1 93.62 120 ARG A O 1
ATOM 955 N N . TRP A 1 121 ? -14.047 0.297 0 1 91.81 121 TRP A N 1
ATOM 956 C CA . TRP A 1 121 ? -12.781 1.011 0.138 1 91.81 121 TRP A CA 1
ATOM 957 C C . TRP A 1 121 ? -11.641 0.041 0.406 1 91.81 121 TRP A C 1
ATOM 959 O O . TRP A 1 121 ? -10.562 0.165 -0.183 1 91.81 121 TRP A O 1
ATOM 969 N N . GLU A 1 122 ? -11.836 -0.879 1.295 1 93.88 122 GLU A N 1
ATOM 970 C CA . GLU A 1 122 ? -10.805 -1.848 1.652 1 93.88 122 GLU A CA 1
ATOM 971 C C . GLU A 1 122 ? -10.406 -2.695 0.449 1 93.88 122 GLU A C 1
ATOM 973 O O . GLU A 1 122 ? -9.219 -2.961 0.236 1 93.88 122 GLU A O 1
ATOM 978 N N . TRP A 1 123 ? -11.375 -3.133 -0.39 1 95.62 123 TRP A N 1
ATOM 979 C CA . TRP A 1 123 ? -11.117 -3.891 -1.608 1 95.62 123 TRP A CA 1
ATOM 980 C C . TRP A 1 123 ? -10.25 -3.088 -2.574 1 95.62 123 TRP A C 1
ATOM 982 O O . TRP A 1 123 ? -9.234 -3.584 -3.066 1 95.62 123 TRP A O 1
ATOM 992 N N . GLN A 1 124 ? -10.594 -1.879 -2.721 1 92.75 124 GLN A N 1
ATOM 993 C CA . GLN A 1 124 ? -9.898 -1.021 -3.678 1 92.75 124 GLN A CA 1
ATOM 994 C C . GLN A 1 124 ? -8.492 -0.678 -3.193 1 92.75 124 GLN A C 1
ATOM 996 O O . GLN A 1 124 ? -7.559 -0.594 -3.992 1 92.75 124 GLN A O 1
ATOM 1001 N N . ALA A 1 125 ? -8.406 -0.485 -1.92 1 90.12 125 ALA A N 1
ATOM 1002 C CA . ALA A 1 125 ? -7.109 -0.126 -1.35 1 90.12 125 ALA A CA 1
ATOM 1003 C C . ALA A 1 125 ? -6.148 -1.312 -1.383 1 90.12 125 ALA A C 1
ATOM 1005 O O . ALA A 1 125 ? -4.945 -1.138 -1.592 1 90.12 125 ALA A O 1
ATOM 1006 N N . ARG A 1 126 ? -6.613 -2.465 -1.19 1 92.56 126 ARG A N 1
ATOM 1007 C CA . ARG A 1 126 ? -5.773 -3.656 -1.089 1 92.56 126 ARG A CA 1
ATOM 1008 C C . ARG A 1 126 ? -5.418 -4.195 -2.471 1 92.56 126 ARG A C 1
ATOM 1010 O O . ARG A 1 126 ? -4.344 -4.77 -2.66 1 92.56 126 ARG A O 1
ATOM 1017 N N . PHE A 1 127 ? -6.328 -4.016 -3.482 1 95.81 127 PHE A N 1
ATOM 1018 C CA . PHE A 1 127 ? -6.121 -4.586 -4.809 1 95.81 127 PHE A CA 1
ATOM 1019 C C . PHE A 1 127 ? -6.305 -3.523 -5.887 1 95.81 127 PHE A C 1
ATOM 1021 O O . PHE A 1 127 ? -7.141 -3.674 -6.781 1 95.81 127 PHE A O 1
ATOM 1028 N N . PRO A 1 128 ? -5.445 -2.535 -5.879 1 92.81 128 PRO A N 1
ATOM 1029 C CA . PRO A 1 128 ? -5.66 -1.398 -6.777 1 92.81 128 PRO A CA 1
ATOM 1030 C C . PRO A 1 128 ? -5.473 -1.767 -8.25 1 92.81 128 PRO A C 1
ATOM 1032 O O . PRO A 1 128 ? -6.219 -1.292 -9.109 1 92.81 128 PRO A O 1
ATOM 1035 N N . GLU A 1 129 ? -4.488 -2.568 -8.578 1 95.19 129 GLU A N 1
ATOM 1036 C CA . GLU A 1 129 ? -4.242 -2.879 -9.984 1 95.19 129 GLU A CA 1
ATOM 1037 C C . GLU A 1 129 ? -5.312 -3.814 -10.539 1 95.19 129 GLU A C 1
ATOM 1039 O O . GLU A 1 129 ? -5.68 -3.721 -11.711 1 95.19 129 GLU A O 1
ATOM 1044 N N . LEU A 1 130 ? -5.734 -4.719 -9.719 1 97.44 130 LEU A N 1
ATOM 1045 C CA . LEU A 1 130 ? -6.855 -5.559 -10.133 1 97.44 130 LEU A CA 1
ATOM 1046 C C . LEU A 1 130 ? -8.102 -4.715 -10.375 1 97.44 130 LEU A C 1
ATOM 1048 O O . LEU A 1 130 ? -8.844 -4.961 -11.328 1 97.44 130 LEU A O 1
ATOM 1052 N N . GLY A 1 131 ? -8.328 -3.758 -9.523 1 95.88 131 GLY A N 1
ATOM 1053 C CA . GLY A 1 131 ? -9.414 -2.822 -9.75 1 95.88 131 GLY A CA 1
ATOM 1054 C C . GLY A 1 131 ? -9.297 -2.078 -11.062 1 95.88 131 GLY A C 1
ATOM 1055 O O . GLY A 1 131 ? -10.305 -1.868 -11.75 1 95.88 131 GLY A O 1
ATOM 1056 N N . GLN A 1 132 ? -8.094 -1.673 -11.367 1 93.44 132 GLN A N 1
ATOM 1057 C CA . GLN A 1 132 ? -7.844 -0.996 -12.641 1 93.44 132 GLN A CA 1
ATOM 1058 C C . GLN A 1 132 ? -8.219 -1.888 -13.82 1 93.44 132 GLN A C 1
ATOM 1060 O O . GLN A 1 132 ? -8.891 -1.44 -14.75 1 93.44 132 GLN A O 1
ATOM 1065 N N . LEU A 1 133 ? -7.809 -3.107 -13.82 1 97.06 133 LEU A N 1
ATOM 1066 C CA . LEU A 1 133 ? -8.109 -4.043 -14.898 1 97.06 133 LEU A CA 1
ATOM 1067 C C . LEU A 1 133 ? -9.617 -4.258 -15.023 1 97.06 133 LEU A C 1
ATOM 1069 O O . LEU A 1 133 ? -10.18 -4.094 -16.109 1 97.06 133 LEU A O 1
ATOM 1073 N N . LEU A 1 134 ? -10.234 -4.625 -13.906 1 97.56 134 LEU A N 1
ATOM 1074 C CA . LEU A 1 134 ? -11.648 -4.98 -13.945 1 97.56 134 LEU A CA 1
ATOM 1075 C C . LEU A 1 134 ? -12.508 -3.77 -14.305 1 97.56 134 LEU A C 1
ATOM 1077 O O . LEU A 1 134 ? -13.414 -3.871 -15.133 1 97.56 134 LEU A O 1
ATOM 1081 N N . GLY A 1 135 ? -12.234 -2.672 -13.727 1 94.94 135 GLY A N 1
ATOM 1082 C CA . GLY A 1 135 ? -13.008 -1.467 -13.992 1 94.94 135 GLY A CA 1
ATOM 1083 C C . GLY A 1 135 ? -12.75 -0.886 -15.375 1 94.94 135 GLY A C 1
ATOM 1084 O O . GLY A 1 135 ? -13.602 -0.197 -15.93 1 94.94 135 GLY A O 1
ATOM 1085 N N . GLY A 1 136 ? -11.586 -1.094 -15.898 1 94.5 136 GLY A N 1
ATOM 1086 C CA . GLY A 1 136 ? -11.211 -0.518 -17.188 1 94.5 136 GLY A CA 1
ATOM 1087 C C . GLY A 1 136 ? -11.539 -1.418 -18.359 1 94.5 136 GLY A C 1
ATOM 1088 O O . GLY A 1 136 ? -12.086 -0.96 -19.359 1 94.5 136 GLY A O 1
ATOM 1089 N N . TRP A 1 137 ? -11.289 -2.674 -18.266 1 96.62 137 TRP A N 1
ATOM 1090 C CA . TRP A 1 137 ? -11.383 -3.574 -19.406 1 96.62 137 TRP A CA 1
ATOM 1091 C C . TRP A 1 137 ? -12.609 -4.469 -19.297 1 96.62 137 TRP A C 1
ATOM 1093 O O . TRP A 1 137 ? -13.109 -4.969 -20.312 1 96.62 137 TRP A O 1
ATOM 1103 N N . PHE A 1 138 ? -13.102 -4.672 -18.109 1 97.69 138 PHE A N 1
ATOM 1104 C CA . PHE A 1 138 ? -14.242 -5.562 -17.938 1 97.69 138 PHE A CA 1
ATOM 1105 C C . PHE A 1 138 ? -15.422 -4.82 -17.328 1 97.69 138 PHE A C 1
ATOM 1107 O O . PHE A 1 138 ? -16.047 -5.301 -16.375 1 97.69 138 PHE A O 1
ATOM 1114 N N . SER A 1 139 ? -15.555 -3.619 -17.781 1 94.31 139 SER A N 1
ATOM 1115 C CA . SER A 1 139 ? -16.672 -2.76 -17.375 1 94.31 139 SER A CA 1
ATOM 1116 C C . SER A 1 139 ? -17.891 -2.98 -18.281 1 94.31 139 SER A C 1
ATOM 1118 O O . SER A 1 139 ? -17.922 -3.938 -19.062 1 94.31 139 SER A O 1
ATOM 1120 N N . GLN A 1 140 ? -18.875 -2.145 -18.141 1 91.75 140 GLN A N 1
ATOM 1121 C CA . GLN A 1 140 ? -20.109 -2.236 -18.906 1 91.75 140 GLN A CA 1
ATOM 1122 C C . GLN A 1 140 ? -19.844 -2.041 -20.391 1 91.75 140 GLN A C 1
ATOM 1124 O O . GLN A 1 140 ? -20.625 -2.496 -21.234 1 91.75 140 GLN A O 1
ATOM 1129 N N . ASP A 1 141 ? -18.703 -1.485 -20.828 1 91.75 141 ASP A N 1
ATOM 1130 C CA . ASP A 1 141 ? -18.375 -1.189 -22.219 1 91.75 141 ASP A CA 1
ATOM 1131 C C . ASP A 1 141 ? -17.609 -2.346 -22.859 1 91.75 141 ASP A C 1
ATOM 1133 O O . ASP A 1 141 ? -17.188 -2.256 -24.016 1 91.75 141 ASP A O 1
ATOM 1137 N N . PHE A 1 142 ? -17.438 -3.371 -22.125 1 93.38 142 PHE A N 1
ATOM 1138 C CA . PHE A 1 142 ? -16.656 -4.523 -22.562 1 93.38 142 PHE A CA 1
ATOM 1139 C C . PHE A 1 142 ? -17.141 -5.023 -23.906 1 93.38 142 PHE A C 1
ATOM 1141 O O . PHE A 1 142 ? -16.359 -5.199 -24.844 1 93.38 142 PHE A O 1
ATOM 1148 N N . GLY A 1 143 ? -18.391 -5.195 -24.172 1 90.81 143 GLY A N 1
ATOM 1149 C CA . GLY A 1 143 ? -18.969 -5.73 -25.406 1 90.81 143 GLY A CA 1
ATOM 1150 C C . GLY A 1 143 ? -18.766 -4.828 -26.609 1 90.81 143 GLY A C 1
ATOM 1151 O O . GLY A 1 143 ? -18.766 -5.297 -27.734 1 90.81 143 GLY A O 1
ATOM 1152 N N . GLU A 1 144 ? -18.516 -3.609 -26.391 1 94 144 GLU A N 1
ATOM 1153 C CA . GLU A 1 144 ? -18.312 -2.643 -27.469 1 94 144 GLU A CA 1
ATOM 1154 C C . GLU A 1 144 ? -16.844 -2.566 -27.859 1 94 144 GLU A C 1
ATOM 1156 O O . GLU A 1 144 ? -16.516 -2.227 -29 1 94 144 GLU A O 1
ATOM 1161 N N . GLU A 1 145 ? -15.977 -2.969 -27.031 1 93.62 145 GLU A N 1
ATOM 1162 C CA . GLU A 1 145 ? -14.547 -2.711 -27.219 1 93.62 145 GLU A CA 1
ATOM 1163 C C . GLU A 1 145 ? -13.805 -3.994 -27.578 1 93.62 145 GLU A C 1
ATOM 1165 O O . GLU A 1 145 ? -12.805 -3.957 -28.297 1 93.62 145 GLU A O 1
ATOM 1170 N N . PHE A 1 146 ? -14.352 -5.105 -27.016 1 95.5 146 PHE A N 1
ATOM 1171 C CA . PHE A 1 146 ? -13.594 -6.34 -27.188 1 95.5 146 PHE A CA 1
ATOM 1172 C C . PHE A 1 146 ? -14.508 -7.484 -27.609 1 95.5 146 PHE A C 1
ATOM 1174 O O . PHE A 1 146 ? -15.688 -7.516 -27.234 1 95.5 146 PHE A O 1
ATOM 1181 N N . GLU A 1 147 ? -13.969 -8.453 -28.297 1 94.56 147 GLU A N 1
ATOM 1182 C CA . GLU A 1 147 ? -14.719 -9.609 -28.781 1 94.56 147 GLU A CA 1
ATOM 1183 C C . GLU A 1 147 ? -14.922 -10.641 -27.672 1 94.56 147 GLU A C 1
ATOM 1185 O O . GLU A 1 147 ? -15.969 -11.289 -27.609 1 94.56 147 GLU A O 1
ATOM 1190 N N . ASP A 1 148 ? -13.867 -10.805 -26.906 1 96.06 148 ASP A N 1
ATOM 1191 C CA . ASP A 1 148 ? -13.961 -11.766 -25.812 1 96.06 148 ASP A CA 1
ATOM 1192 C C . ASP A 1 148 ? -13.008 -11.406 -24.672 1 96.06 148 ASP A C 1
ATOM 1194 O O . ASP A 1 148 ? -12.297 -10.398 -24.75 1 96.06 148 ASP A O 1
ATOM 1198 N N . HIS A 1 149 ? -13.047 -12.148 -23.641 1 96.62 149 HIS A N 1
ATOM 1199 C CA . HIS A 1 149 ? -12.273 -11.891 -22.422 1 96.62 149 HIS A CA 1
ATOM 1200 C C . HIS A 1 149 ? -10.773 -11.977 -22.703 1 96.62 149 HIS A C 1
ATOM 1202 O O . HIS A 1 149 ? -9.992 -11.188 -22.172 1 96.62 149 HIS A O 1
ATOM 1208 N N . GLU A 1 150 ? -10.391 -12.914 -23.516 1 95.69 150 GLU A N 1
ATOM 1209 C CA . GLU A 1 150 ? -8.984 -13.109 -23.828 1 95.69 150 GLU A CA 1
ATOM 1210 C C . GLU A 1 150 ? -8.398 -11.883 -24.531 1 95.69 150 GLU A C 1
ATOM 1212 O O . GLU A 1 150 ? -7.273 -11.469 -24.234 1 95.69 150 GLU A O 1
ATOM 1217 N N . GLN A 1 151 ? -9.156 -11.383 -25.438 1 96.62 151 GLN A N 1
ATOM 1218 C CA . GLN A 1 151 ? -8.703 -10.188 -26.156 1 96.62 151 GLN A CA 1
ATOM 1219 C C . GLN A 1 151 ? -8.531 -9.008 -25.203 1 96.62 151 GLN A C 1
ATOM 1221 O O . GLN A 1 151 ? -7.566 -8.25 -25.312 1 96.62 151 GLN A O 1
ATOM 1226 N N . ALA A 1 152 ? -9.484 -8.836 -24.344 1 97.06 152 ALA A N 1
ATOM 1227 C CA . ALA A 1 152 ? -9.422 -7.738 -23.375 1 97.06 152 ALA A CA 1
ATOM 1228 C C . ALA A 1 152 ? -8.195 -7.863 -22.484 1 97.06 152 ALA A C 1
ATOM 1230 O O . ALA A 1 152 ? -7.461 -6.891 -22.281 1 97.06 152 ALA A O 1
ATOM 1231 N N . LEU A 1 153 ? -7.984 -9.047 -21.938 1 97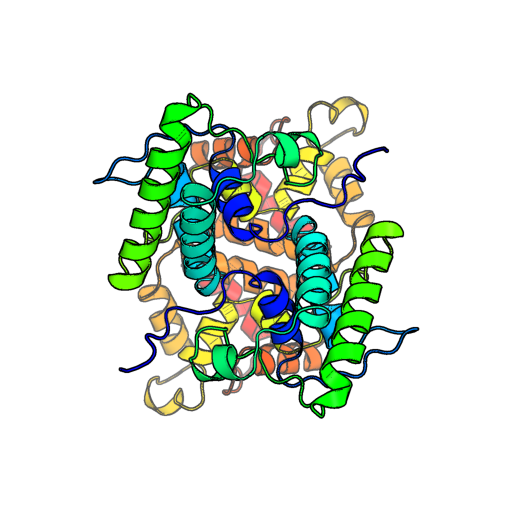 153 LEU A N 1
ATOM 1232 C CA . LEU A 1 153 ? -6.832 -9.266 -21.062 1 97 153 LEU A CA 1
ATOM 1233 C C . LEU A 1 153 ? -5.527 -9.055 -21.828 1 97 153 LEU A C 1
ATOM 1235 O O . LEU A 1 153 ? -4.594 -8.438 -21.312 1 97 153 LEU A O 1
ATOM 1239 N N . ARG A 1 154 ? -5.438 -9.539 -23.016 1 96.56 154 ARG A N 1
ATOM 1240 C CA . ARG A 1 154 ? -4.25 -9.359 -23.844 1 96.56 154 ARG A CA 1
ATOM 1241 C C . ARG A 1 154 ? -3.975 -7.875 -24.094 1 96.56 154 ARG A C 1
ATOM 1243 O O . ARG A 1 154 ? -2.82 -7.445 -24.094 1 96.56 154 ARG A O 1
ATOM 1250 N N . ASP A 1 155 ? -5.039 -7.141 -24.406 1 96.44 155 ASP A N 1
ATOM 1251 C CA . ASP A 1 155 ? -4.902 -5.703 -24.609 1 96.44 155 ASP A CA 1
ATOM 1252 C C . ASP A 1 155 ? -4.285 -5.031 -23.391 1 96.44 155 ASP A C 1
ATOM 1254 O O . ASP A 1 155 ? -3.389 -4.195 -23.516 1 96.44 155 ASP A O 1
ATOM 1258 N N . TYR A 1 156 ? -4.781 -5.426 -22.234 1 96.69 156 TYR A N 1
ATOM 1259 C CA . TYR A 1 156 ? -4.219 -4.898 -20.984 1 96.69 156 TYR A CA 1
ATOM 1260 C C . TYR A 1 156 ? -2.748 -5.277 -20.859 1 96.69 156 TYR A C 1
ATOM 1262 O O . TYR A 1 156 ? -1.903 -4.426 -20.578 1 96.69 156 TYR A O 1
ATOM 1270 N N . LEU A 1 157 ? -2.428 -6.543 -21 1 96.5 157 LEU A N 1
ATOM 1271 C CA . LEU A 1 157 ? -1.081 -7.062 -20.781 1 96.5 157 LEU A CA 1
ATOM 1272 C C . LEU A 1 157 ? -0.091 -6.441 -21.75 1 96.5 157 LEU A C 1
ATOM 1274 O O . LEU A 1 157 ? 1.042 -6.125 -21.391 1 96.5 157 LEU A O 1
ATOM 1278 N N . GLU A 1 158 ? -0.503 -6.242 -22.938 1 94.94 158 GLU A N 1
ATOM 1279 C CA . GLU A 1 158 ? 0.373 -5.699 -23.969 1 94.94 158 GLU A CA 1
ATOM 1280 C C . GLU A 1 158 ? 0.549 -4.191 -23.797 1 94.94 158 GLU A C 1
ATOM 1282 O O . GLU A 1 158 ? 1.591 -3.639 -24.172 1 94.94 158 GLU A O 1
ATOM 1287 N N . GLY A 1 159 ? -0.44 -3.539 -23.266 1 93.62 159 GLY A N 1
ATOM 1288 C CA . GLY A 1 159 ? -0.422 -2.09 -23.172 1 93.62 159 GLY A CA 1
ATOM 1289 C C . GLY A 1 159 ? 0.064 -1.593 -21.828 1 93.62 159 GLY A C 1
ATOM 1290 O O . GLY A 1 159 ? 0.199 -0.386 -21.609 1 93.62 159 GLY A O 1
ATOM 1291 N N . THR A 1 160 ? 0.325 -2.457 -20.938 1 91.75 160 THR A N 1
ATOM 1292 C CA . THR A 1 160 ? 0.677 -2.082 -19.578 1 91.75 160 THR A CA 1
ATOM 1293 C C . THR A 1 160 ? 2.141 -2.404 -19.281 1 91.75 160 THR A C 1
ATOM 1295 O O . THR A 1 160 ? 2.65 -3.439 -19.719 1 91.75 160 THR A O 1
ATOM 1298 N N . GLU A 1 161 ? 2.787 -1.512 -18.516 1 91.56 161 G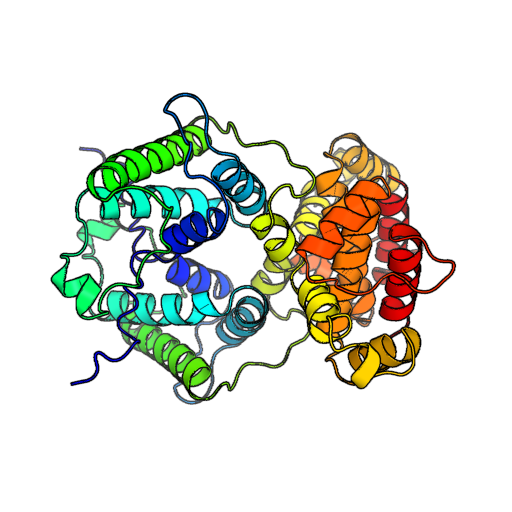LU A N 1
ATOM 1299 C CA . GLU A 1 161 ? 4.18 -1.722 -18.141 1 91.56 161 GLU A CA 1
ATOM 1300 C C . GLU A 1 161 ? 4.336 -2.986 -17.297 1 91.56 161 GLU A C 1
ATOM 1302 O O . GLU A 1 161 ? 3.484 -3.285 -16.453 1 91.56 161 GLU A O 1
ATOM 1307 N N . ARG A 1 162 ? 5.418 -3.672 -17.453 1 91.94 162 ARG A N 1
ATOM 1308 C CA . ARG A 1 162 ? 5.684 -4.957 -16.812 1 91.94 162 ARG A CA 1
ATOM 1309 C C . ARG A 1 162 ? 5.551 -4.855 -15.305 1 91.94 162 ARG A C 1
ATOM 1311 O O . ARG A 1 162 ? 5.031 -5.77 -14.656 1 91.94 162 ARG A O 1
ATOM 1318 N N . SER A 1 163 ? 6.02 -3.816 -14.789 1 92.5 163 SER A N 1
ATOM 1319 C CA . SER A 1 163 ? 5.984 -3.65 -13.336 1 92.5 163 SER A CA 1
ATOM 1320 C C . SER A 1 163 ? 4.551 -3.604 -12.82 1 92.5 163 SER A C 1
ATOM 1322 O O . SER A 1 163 ? 4.266 -4.09 -11.727 1 92.5 163 SER A O 1
ATOM 1324 N N . LEU A 1 164 ? 3.664 -3.021 -13.555 1 93 164 LEU A N 1
ATOM 1325 C CA . LEU A 1 164 ? 2.258 -2.969 -13.164 1 93 164 LEU A CA 1
ATOM 1326 C C . LEU A 1 164 ? 1.585 -4.32 -13.383 1 93 164 LEU A C 1
ATOM 1328 O O . LEU A 1 164 ? 0.724 -4.723 -12.594 1 93 164 LEU A O 1
ATOM 1332 N N . VAL A 1 165 ? 2.014 -4.988 -14.422 1 96.38 165 VAL A N 1
ATOM 1333 C CA . VAL A 1 165 ? 1.52 -6.348 -14.633 1 96.38 165 VAL A CA 1
ATOM 1334 C C . VAL A 1 165 ? 1.957 -7.238 -13.477 1 96.38 165 VAL A C 1
ATOM 1336 O O . VAL A 1 165 ? 1.192 -8.094 -13.016 1 96.38 165 VAL A O 1
ATOM 1339 N N . ALA A 1 166 ? 3.174 -7.012 -13.039 1 96.38 166 ALA A N 1
ATOM 1340 C CA . ALA A 1 166 ? 3.674 -7.766 -11.891 1 96.38 166 ALA A CA 1
ATOM 1341 C C . ALA A 1 166 ? 2.826 -7.5 -10.648 1 96.38 166 ALA A C 1
ATOM 1343 O O . ALA A 1 166 ? 2.533 -8.422 -9.883 1 96.38 166 ALA A O 1
ATOM 1344 N N . ARG A 1 167 ? 2.436 -6.266 -10.453 1 95.25 167 ARG A N 1
ATOM 1345 C CA . ARG A 1 167 ? 1.558 -5.926 -9.336 1 95.25 167 ARG A CA 1
ATOM 1346 C C . ARG A 1 167 ? 0.224 -6.656 -9.445 1 95.25 167 ARG A C 1
ATOM 1348 O O . ARG A 1 167 ? -0.281 -7.188 -8.453 1 95.25 167 ARG A O 1
ATOM 1355 N N . LEU A 1 168 ? -0.312 -6.652 -10.633 1 97.31 168 LEU A N 1
ATOM 1356 C CA . LEU A 1 168 ? -1.556 -7.383 -10.859 1 97.31 168 LEU A CA 1
ATOM 1357 C C . LEU A 1 168 ? -1.388 -8.859 -10.531 1 97.31 168 LEU A C 1
ATOM 1359 O O . LEU A 1 168 ? -2.238 -9.453 -9.859 1 97.31 168 LEU A O 1
ATOM 1363 N N . CYS A 1 169 ? -0.314 -9.406 -11 1 97.88 169 CYS A N 1
ATOM 1364 C CA . CYS A 1 169 ? -0.023 -10.812 -10.719 1 97.88 169 CYS A CA 1
ATOM 1365 C C . CYS A 1 169 ? -0.004 -11.078 -9.219 1 97.88 169 CYS A C 1
ATOM 1367 O O . CYS A 1 169 ? -0.622 -12.031 -8.75 1 97.88 169 CYS A O 1
ATOM 1369 N N . GLY A 1 170 ? 0.665 -10.219 -8.523 1 97.75 170 GLY A N 1
ATOM 1370 C CA . GLY A 1 170 ? 0.709 -10.352 -7.07 1 97.75 170 GLY A CA 1
ATOM 1371 C C . GLY A 1 170 ? -0.657 -10.242 -6.422 1 97.75 170 GLY A C 1
ATOM 1372 O O . GLY A 1 170 ? -1.006 -11.047 -5.555 1 97.75 170 GLY A O 1
ATOM 1373 N N . GLU A 1 171 ? -1.413 -9.242 -6.816 1 97.62 171 GLU A N 1
ATOM 1374 C CA . GLU A 1 171 ? -2.73 -9 -6.234 1 97.62 171 GLU A CA 1
ATOM 1375 C C . GLU A 1 171 ? -3.666 -10.18 -6.477 1 97.62 171 GLU A C 1
ATOM 1377 O O . GLU A 1 171 ? -4.414 -10.578 -5.586 1 97.62 171 GLU A O 1
ATOM 1382 N N . VAL A 1 172 ? -3.617 -10.766 -7.672 1 98.31 172 VAL A N 1
ATOM 1383 C CA . VAL A 1 172 ? -4.488 -11.883 -8.008 1 98.31 172 VAL A CA 1
ATOM 1384 C C . VAL A 1 172 ? -4.105 -13.102 -7.18 1 98.31 172 VAL A C 1
ATOM 1386 O O . VAL A 1 172 ? -4.973 -13.797 -6.641 1 98.31 172 VAL A O 1
ATOM 1389 N N . HIS A 1 173 ? -2.85 -13.328 -7.012 1 97.88 173 HIS A N 1
ATOM 1390 C CA . HIS A 1 173 ? -2.402 -14.461 -6.215 1 97.88 173 HIS A CA 1
ATOM 1391 C C . HIS A 1 173 ? -2.729 -14.266 -4.738 1 97.88 173 HIS A C 1
ATOM 1393 O O . HIS A 1 173 ? -3.064 -15.227 -4.039 1 97.88 173 HIS A O 1
ATOM 1399 N N . GLU A 1 174 ? -2.561 -13.023 -4.293 1 97.5 174 GLU A N 1
ATOM 1400 C CA . GLU A 1 174 ? -2.975 -12.742 -2.924 1 97.5 174 GLU A CA 1
ATOM 1401 C C . GLU A 1 174 ? -4.453 -13.062 -2.717 1 97.5 174 GLU A C 1
ATOM 1403 O O . GLU A 1 174 ? -4.82 -13.711 -1.733 1 97.5 174 GLU A O 1
ATOM 1408 N N . LEU A 1 175 ? -5.258 -12.594 -3.641 1 97.75 175 LEU A N 1
ATOM 1409 C CA . LEU A 1 175 ? -6.699 -12.812 -3.541 1 97.75 175 LEU A CA 1
ATOM 1410 C C . LEU A 1 175 ? -7.02 -14.305 -3.545 1 97.75 175 LEU A C 1
ATOM 1412 O O . LEU A 1 175 ? -7.828 -14.773 -2.74 1 97.75 175 LEU A O 1
ATOM 1416 N N . LEU A 1 176 ? -6.387 -15.086 -4.41 1 97.19 176 LEU A N 1
ATOM 1417 C CA . LEU A 1 176 ? -6.594 -16.516 -4.492 1 97.19 176 LEU A CA 1
ATOM 1418 C C . LEU A 1 176 ? -6.145 -17.219 -3.207 1 97.19 176 LEU A C 1
ATOM 1420 O O . LEU A 1 176 ? -6.785 -18.156 -2.752 1 97.19 176 LEU A O 1
ATOM 1424 N N . ALA A 1 177 ? -5.141 -16.703 -2.584 1 96.25 177 ALA A N 1
ATOM 1425 C CA . ALA A 1 177 ? -4.578 -17.297 -1.379 1 96.25 177 ALA A CA 1
ATOM 1426 C C . ALA A 1 177 ? -5.484 -17.062 -0.174 1 96.25 177 ALA A C 1
ATOM 1428 O O . ALA A 1 177 ? -5.34 -17.734 0.857 1 96.25 177 ALA A O 1
ATOM 1429 N N . LEU A 1 178 ? -6.379 -16.078 -0.274 1 95.12 178 LEU A N 1
ATOM 1430 C CA . LEU A 1 178 ? -7.352 -15.875 0.792 1 95.12 178 LEU A CA 1
ATOM 1431 C C . LEU A 1 178 ? -8.328 -17.047 0.87 1 95.12 178 LEU A C 1
ATOM 1433 O O . LEU A 1 178 ? -8.961 -17.266 1.905 1 95.12 178 LEU A O 1
ATOM 1437 N N . ARG A 1 179 ? -8.547 -17.812 -0.236 1 94.94 179 ARG A N 1
ATOM 1438 C CA . ARG A 1 179 ? -9.391 -19 -0.314 1 94.94 179 ARG A CA 1
ATOM 1439 C C . ARG A 1 179 ? -10.836 -18.672 0.033 1 94.94 179 ARG A C 1
ATOM 1441 O O . ARG A 1 179 ? -11.453 -19.344 0.86 1 94.94 179 ARG A O 1
ATOM 1448 N N . LEU A 1 180 ? -11.289 -17.625 -0.617 1 95.94 180 LEU A N 1
ATOM 1449 C CA . LEU A 1 180 ? -12.68 -17.234 -0.422 1 95.94 180 LEU A CA 1
ATOM 1450 C C . LEU A 1 180 ? -13.625 -18.203 -1.119 1 95.94 180 LEU A C 1
ATOM 1452 O O . LEU A 1 180 ? -13.195 -18.969 -1.98 1 95.94 180 LEU A O 1
ATOM 1456 N N . ASP A 1 181 ? -14.828 -18.203 -0.671 1 96.88 181 ASP A N 1
ATOM 1457 C CA . ASP A 1 181 ? -15.82 -18.969 -1.438 1 96.88 181 ASP A CA 1
ATOM 1458 C C . ASP A 1 181 ? -16.25 -18.203 -2.684 1 96.88 181 ASP A C 1
ATOM 1460 O O . ASP A 1 181 ? -15.922 -17.016 -2.838 1 96.88 181 ASP A O 1
ATOM 1464 N N . GLU A 1 182 ? -16.938 -18.859 -3.607 1 97.38 182 GLU A N 1
ATOM 1465 C CA . GLU A 1 182 ? -17.266 -18.281 -4.906 1 97.38 182 GLU A CA 1
ATOM 1466 C C . GLU A 1 182 ? -18.125 -17.031 -4.75 1 97.38 182 GLU A C 1
ATOM 1468 O O . GLU A 1 182 ? -17.969 -16.062 -5.504 1 97.38 182 GLU A O 1
ATOM 1473 N N . ALA A 1 183 ? -19.062 -17.031 -3.799 1 97.25 183 ALA A N 1
ATOM 1474 C CA . ALA A 1 183 ? -19.906 -15.875 -3.564 1 97.25 183 ALA A CA 1
ATOM 1475 C C . ALA A 1 183 ? -19.078 -14.664 -3.133 1 97.25 183 ALA A C 1
ATOM 1477 O O . ALA A 1 183 ? -19.328 -13.539 -3.568 1 97.25 183 ALA A O 1
ATOM 1478 N N . ASP A 1 184 ? -18.062 -14.914 -2.344 1 97.06 184 ASP A N 1
ATOM 1479 C CA . ASP A 1 184 ? -17.188 -13.844 -1.859 1 97.06 184 ASP A CA 1
ATOM 1480 C C . ASP A 1 184 ? -16.281 -13.32 -2.973 1 97.06 184 ASP A C 1
ATOM 1482 O O . ASP A 1 184 ? -16 -12.125 -3.045 1 97.06 184 ASP A O 1
ATOM 1486 N N . TYR A 1 185 ? -15.812 -14.211 -3.832 1 97.88 185 TYR A N 1
ATOM 1487 C CA . TYR A 1 185 ? -15.062 -13.766 -5 1 97.88 185 TYR A CA 1
ATOM 1488 C C . TYR A 1 185 ? -15.906 -12.844 -5.871 1 97.88 185 TYR A C 1
ATOM 1490 O O . TYR A 1 185 ? -15.453 -11.773 -6.281 1 97.88 185 TYR A O 1
ATOM 1498 N N . ALA A 1 186 ? -17.125 -13.305 -6.086 1 97.88 186 ALA A N 1
ATOM 1499 C CA . ALA A 1 186 ? -18.016 -12.523 -6.926 1 97.88 186 ALA A CA 1
ATOM 1500 C C . ALA A 1 186 ? -18.266 -11.141 -6.332 1 97.88 186 ALA A C 1
ATOM 1502 O O . ALA A 1 186 ? -18.188 -10.133 -7.035 1 97.88 186 ALA A O 1
ATOM 1503 N N . TYR A 1 187 ? -18.562 -11.164 -5.086 1 97.25 187 TYR A N 1
ATOM 1504 C CA . TYR A 1 187 ? -18.812 -9.914 -4.379 1 97.25 187 TYR A CA 1
ATOM 1505 C C . TYR A 1 187 ? -17.594 -9 -4.457 1 97.25 187 TYR A C 1
ATOM 1507 O O . TYR A 1 187 ? -17.703 -7.824 -4.812 1 97.25 187 TYR A O 1
ATOM 1515 N N . GLY A 1 188 ? -16.406 -9.492 -4.125 1 97.75 188 GLY A N 1
ATOM 1516 C CA . GLY A 1 188 ? -15.18 -8.711 -4.133 1 97.75 188 GLY A CA 1
ATOM 1517 C C . GLY A 1 188 ? -14.836 -8.141 -5.496 1 97.75 188 GLY A C 1
ATOM 1518 O O . GLY A 1 188 ? -14.477 -6.969 -5.613 1 97.75 188 GLY A O 1
ATOM 1519 N N . LEU A 1 189 ? -14.984 -8.969 -6.492 1 98.25 189 LEU A N 1
ATOM 1520 C CA . LEU A 1 189 ? -14.664 -8.516 -7.844 1 98.25 189 LEU A CA 1
ATOM 1521 C C . LEU A 1 189 ? -15.617 -7.418 -8.289 1 98.25 189 LEU A C 1
ATOM 1523 O O . LEU A 1 189 ? -15.219 -6.488 -9 1 98.25 189 LEU A O 1
ATOM 1527 N N . ALA A 1 190 ? -16.859 -7.52 -7.871 1 97.5 190 ALA A N 1
ATOM 1528 C CA . ALA A 1 190 ? -17.812 -6.457 -8.164 1 97.5 190 ALA A CA 1
ATOM 1529 C C . ALA A 1 190 ? -17.406 -5.148 -7.492 1 97.5 190 ALA A C 1
ATOM 1531 O O . ALA A 1 190 ? -17.516 -4.078 -8.086 1 97.5 190 ALA A O 1
ATOM 1532 N N . GLN A 1 191 ? -16.938 -5.27 -6.238 1 95.88 191 GLN A N 1
ATOM 1533 C CA . GLN A 1 191 ? -16.469 -4.086 -5.523 1 95.88 191 GLN A CA 1
ATOM 1534 C C . GLN A 1 191 ? -15.273 -3.455 -6.227 1 95.88 191 GLN A C 1
ATOM 1536 O O . GLN A 1 191 ? -15.039 -2.25 -6.109 1 95.88 191 GLN A O 1
ATOM 1541 N N . LEU A 1 192 ? -14.578 -4.242 -7.039 1 96.56 192 LEU A N 1
ATOM 1542 C CA . LEU A 1 192 ? -13.383 -3.779 -7.73 1 96.56 192 LEU A CA 1
ATOM 1543 C C . LEU A 1 192 ? -13.727 -3.271 -9.125 1 96.56 192 LEU A C 1
ATOM 1545 O O . LEU A 1 192 ? -12.836 -2.85 -9.875 1 96.56 192 LEU A O 1
ATOM 1549 N N . GLY A 1 193 ? -15.008 -3.371 -9.539 1 96.31 193 GLY A N 1
ATOM 1550 C CA . GLY A 1 193 ? -15.43 -2.721 -10.773 1 96.31 193 GLY A CA 1
ATOM 1551 C C . GLY A 1 193 ? -15.828 -3.699 -11.859 1 96.31 193 GLY A C 1
ATOM 1552 O O . GLY A 1 193 ? -16.109 -3.299 -12.992 1 96.31 193 GLY A O 1
ATOM 1553 N N . LEU A 1 194 ? -15.828 -4.988 -11.508 1 97.81 194 LEU A N 1
ATOM 1554 C CA . LEU A 1 194 ? -16.25 -5.973 -12.492 1 97.81 194 LEU A CA 1
ATOM 1555 C C . LEU A 1 194 ? -17.734 -5.801 -12.828 1 97.81 194 LEU A C 1
ATOM 1557 O O . LEU A 1 194 ? -18.578 -5.797 -11.938 1 97.81 194 LEU A O 1
ATOM 1561 N N . GLU A 1 195 ? -18 -5.664 -14.117 1 96.75 195 GLU A N 1
ATOM 1562 C CA . GLU A 1 195 ? -19.375 -5.512 -14.555 1 96.75 195 GLU A CA 1
ATOM 1563 C C . GLU A 1 195 ? -19.734 -6.539 -15.633 1 96.75 195 GLU A C 1
ATOM 1565 O O . GLU A 1 195 ? -20.781 -6.434 -16.281 1 96.75 195 GLU A O 1
ATOM 1570 N N . VAL A 1 196 ? -18.859 -7.477 -15.898 1 96.31 196 VAL A N 1
ATOM 1571 C CA . VAL A 1 196 ? -19.047 -8.547 -16.875 1 96.31 196 VAL A CA 1
ATOM 1572 C C . VAL A 1 196 ? -18.844 -9.898 -16.203 1 96.31 196 VAL A C 1
ATOM 1574 O O . VAL A 1 196 ? -17.938 -10.062 -15.383 1 96.31 196 VAL A O 1
ATOM 1577 N N . ASP A 1 197 ? -19.656 -10.852 -16.547 1 95.56 197 ASP A N 1
ATOM 1578 C CA . ASP A 1 197 ? -19.469 -12.195 -16 1 95.56 197 ASP A CA 1
ATOM 1579 C C . ASP A 1 197 ? -18.188 -12.828 -16.531 1 95.56 197 ASP A C 1
ATOM 1581 O O . ASP A 1 197 ? -17.766 -12.547 -17.656 1 95.56 197 ASP A O 1
ATOM 1585 N N . PRO A 1 198 ? -17.562 -13.656 -15.664 1 96.62 198 PRO A N 1
ATOM 1586 C CA . PRO A 1 198 ? -16.438 -14.43 -16.188 1 96.62 198 PRO A CA 1
ATOM 1587 C C . PRO A 1 198 ? -16.797 -15.211 -17.453 1 96.62 198 PRO A C 1
ATOM 1589 O O . PRO A 1 198 ? -17.969 -15.523 -17.672 1 96.62 198 PRO A O 1
ATOM 1592 N N . PRO A 1 199 ? -15.781 -15.43 -18.25 1 95.62 199 PRO A N 1
ATOM 1593 C CA . PRO A 1 199 ? -16.078 -16.219 -19.438 1 95.62 199 PRO A CA 1
ATOM 1594 C C . PRO A 1 199 ? -16.547 -17.641 -19.109 1 95.62 199 PRO A C 1
ATOM 1596 O O . PRO A 1 199 ? -16.047 -18.25 -18.172 1 95.62 199 PRO A O 1
ATOM 1599 N N . VAL A 1 200 ? -17.516 -18.141 -19.906 1 92.88 200 VAL A N 1
ATOM 1600 C CA . VAL A 1 200 ? -17.969 -19.516 -19.781 1 92.88 200 VAL A CA 1
ATOM 1601 C C . VAL A 1 200 ? -16.828 -20.469 -20.125 1 92.88 200 VAL A C 1
ATOM 1603 O O . VAL A 1 200 ? -16.141 -20.266 -21.125 1 92.88 200 VAL A O 1
ATOM 1606 N N . PRO A 1 201 ? -16.562 -21.453 -19.312 1 95.38 201 PRO A N 1
ATOM 1607 C CA . PRO A 1 201 ? -17.328 -21.984 -18.188 1 95.38 201 PRO A CA 1
ATOM 1608 C C . PRO A 1 201 ? -16.719 -21.625 -16.844 1 95.38 201 PRO A C 1
ATOM 1610 O O . PRO A 1 201 ? -16.938 -22.328 -15.844 1 95.38 201 PRO A O 1
ATOM 1613 N N . TYR A 1 202 ? -15.984 -20.594 -16.734 1 96.81 202 TYR A N 1
ATOM 1614 C CA . TYR A 1 202 ? -15.227 -20.281 -15.516 1 96.81 202 TYR A CA 1
ATOM 1615 C C . TYR A 1 202 ? -16.141 -19.734 -14.43 1 96.81 202 TYR A C 1
ATOM 1617 O O . TYR A 1 202 ? -17.031 -18.922 -14.711 1 96.81 202 TYR A O 1
ATOM 1625 N N . THR A 1 203 ? -15.922 -20.266 -13.188 1 97.69 203 THR A N 1
ATOM 1626 C CA . THR A 1 203 ? -16.375 -19.516 -12.023 1 97.69 203 THR A CA 1
ATOM 1627 C C . THR A 1 203 ? -15.477 -18.297 -11.789 1 97.69 203 THR A C 1
ATOM 1629 O O . THR A 1 203 ? -14.477 -18.109 -12.484 1 97.69 203 THR A O 1
ATOM 1632 N N . HIS A 1 204 ? -15.844 -17.453 -10.82 1 97.94 204 HIS A N 1
ATOM 1633 C CA . HIS A 1 204 ? -15.016 -16.281 -10.523 1 97.94 204 HIS A CA 1
ATOM 1634 C C . HIS A 1 204 ? -13.625 -16.703 -10.055 1 97.94 204 HIS A C 1
ATOM 1636 O O . HIS A 1 204 ? -12.625 -16.156 -10.531 1 97.94 204 HIS A O 1
ATOM 1642 N N . GLY A 1 205 ? -13.562 -17.656 -9.203 1 97.69 205 GLY A N 1
ATOM 1643 C CA . GLY A 1 205 ? -12.281 -18.141 -8.719 1 97.69 205 GLY A CA 1
ATOM 1644 C C . GLY A 1 205 ? -11.438 -18.797 -9.805 1 97.69 205 GLY A C 1
ATOM 1645 O O . GLY A 1 205 ? -10.234 -18.562 -9.875 1 97.69 205 GLY A O 1
ATOM 1646 N N . ALA A 1 206 ? -12.031 -19.547 -10.641 1 97.88 206 ALA A N 1
ATOM 1647 C CA . ALA A 1 206 ? -11.32 -20.219 -11.734 1 97.88 206 ALA A CA 1
ATOM 1648 C C . ALA A 1 206 ? -10.797 -19.188 -12.734 1 97.88 206 ALA A C 1
ATOM 1650 O O . ALA A 1 206 ? -9.703 -19.375 -13.289 1 97.88 206 ALA A O 1
ATOM 1651 N N . TRP A 1 207 ? -11.617 -18.188 -12.953 1 98.25 207 TRP A N 1
ATOM 1652 C CA . TRP A 1 207 ? -11.18 -17.141 -13.859 1 98.25 207 TRP A CA 1
ATOM 1653 C C . TRP A 1 207 ? -9.969 -16.406 -13.297 1 98.25 207 TRP A C 1
ATOM 1655 O O . TRP A 1 207 ? -9.031 -16.078 -14.031 1 98.25 207 TRP A O 1
ATOM 1665 N N . LEU A 1 208 ? -9.984 -16.141 -11.992 1 97.94 208 LEU A N 1
ATOM 1666 C CA . LEU A 1 208 ? -8.844 -15.508 -11.328 1 97.94 208 LEU A CA 1
ATOM 1667 C C . LEU A 1 208 ? -7.59 -16.359 -11.492 1 97.94 208 LEU A C 1
ATOM 1669 O O . LEU A 1 208 ? -6.496 -15.828 -11.688 1 97.94 208 LEU A O 1
ATOM 1673 N N . MET A 1 209 ? -7.738 -17.656 -11.445 1 97.12 209 MET A N 1
ATOM 1674 C CA . MET A 1 209 ? -6.605 -18.562 -11.641 1 97.12 209 MET A CA 1
ATOM 1675 C C . MET A 1 209 ? -6.055 -18.438 -13.062 1 97.12 209 MET A C 1
ATOM 1677 O O . MET A 1 209 ? -4.84 -18.438 -13.258 1 97.12 209 MET A O 1
ATOM 1681 N N . ALA A 1 210 ? -6.938 -18.312 -13.961 1 97.25 210 ALA A N 1
ATOM 1682 C CA . ALA A 1 210 ? -6.52 -18.156 -15.344 1 97.25 210 ALA A CA 1
ATOM 1683 C C . ALA A 1 210 ? -5.777 -16.828 -15.547 1 97.25 210 ALA A C 1
ATOM 1685 O O . ALA A 1 210 ? -4.754 -16.781 -16.234 1 97.25 210 ALA A O 1
ATOM 1686 N N . ILE A 1 211 ? -6.32 -15.781 -14.969 1 97.62 211 ILE A N 1
ATOM 1687 C CA . ILE A 1 211 ? -5.676 -14.477 -15.047 1 97.62 211 ILE A CA 1
ATOM 1688 C C . ILE A 1 211 ? -4.289 -14.547 -14.422 1 97.62 211 ILE A C 1
ATOM 1690 O O . ILE A 1 211 ? -3.328 -13.984 -14.961 1 97.62 211 ILE A O 1
ATOM 1694 N N . ALA A 1 212 ? -4.207 -15.188 -13.273 1 96.94 212 ALA A N 1
ATOM 1695 C CA . ALA A 1 212 ? -2.93 -15.352 -12.586 1 96.94 212 ALA A CA 1
ATOM 1696 C C . ALA A 1 212 ? -1.895 -16 -13.5 1 96.94 212 ALA A C 1
ATOM 1698 O O . ALA A 1 212 ? -0.753 -15.547 -13.586 1 96.94 212 ALA A O 1
ATOM 1699 N N . GLU A 1 213 ? -2.287 -17.031 -14.164 1 95.31 213 GLU A N 1
ATOM 1700 C CA . GLU A 1 213 ? -1.392 -17.734 -15.078 1 95.31 213 GLU A CA 1
ATOM 1701 C C . GLU A 1 213 ? -0.954 -16.828 -16.219 1 95.31 213 GLU A C 1
ATOM 1703 O O . GLU A 1 213 ? 0.222 -16.812 -16.594 1 95.31 213 GLU A O 1
ATOM 1708 N N . ASP A 1 214 ? -1.868 -16.109 -16.781 1 95.62 214 ASP A N 1
ATOM 1709 C CA . ASP A 1 214 ? -1.579 -15.234 -17.922 1 95.62 214 ASP A CA 1
ATOM 1710 C C . ASP A 1 214 ? -0.64 -14.102 -17.516 1 95.62 214 ASP A C 1
ATOM 1712 O O . ASP A 1 214 ? 0.237 -13.711 -18.281 1 95.62 214 ASP A O 1
ATOM 1716 N N . THR A 1 215 ? -0.883 -13.555 -16.297 1 94.25 215 THR A N 1
ATOM 1717 C CA . THR A 1 215 ? -0.046 -12.445 -15.836 1 94.25 215 THR A CA 1
ATOM 1718 C C . THR A 1 215 ? 1.37 -12.93 -15.539 1 94.25 215 THR A C 1
ATOM 1720 O O . THR A 1 215 ? 2.334 -12.18 -15.695 1 94.25 215 THR A O 1
ATOM 1723 N N . LEU A 1 216 ? 1.519 -14.156 -15.086 1 90.06 216 LEU A N 1
ATOM 1724 C CA . LEU A 1 216 ? 2.836 -14.719 -14.812 1 90.06 216 LEU A CA 1
ATOM 1725 C C . LEU A 1 216 ? 3.59 -14.992 -16.109 1 90.06 216 LEU A C 1
ATOM 1727 O O . LEU A 1 216 ? 4.805 -14.797 -16.172 1 90.06 216 LEU A O 1
ATOM 1731 N N . ARG A 1 217 ? 2.859 -15.375 -17.078 1 85.81 217 ARG A N 1
ATOM 1732 C CA . ARG A 1 217 ? 3.457 -15.656 -18.375 1 85.81 217 ARG A CA 1
ATOM 1733 C C . ARG A 1 217 ? 3.803 -14.367 -19.109 1 85.81 217 ARG A C 1
ATOM 1735 O O . ARG A 1 217 ? 4.785 -14.312 -19.859 1 85.81 217 ARG A O 1
ATOM 1742 N N . GLY A 1 218 ? 3.152 -13.234 -18.766 1 78.25 218 GLY A N 1
ATOM 1743 C CA . GLY A 1 218 ? 3.359 -11.961 -19.438 1 78.25 218 GLY A CA 1
ATOM 1744 C C . GLY A 1 218 ? 2.666 -11.891 -20.781 1 78.25 218 GLY A C 1
ATOM 1745 O O . GLY A 1 218 ? 2.844 -10.914 -21.531 1 78.25 218 GLY A O 1
ATOM 1746 N N . MET B 1 1 ? 9.445 17.094 33.094 1 20.03 1 MET B N 1
ATOM 1747 C CA . MET B 1 1 ? 8.133 16.766 32.562 1 20.03 1 MET B CA 1
ATOM 1748 C C . MET B 1 1 ? 8.258 16.078 31.188 1 20.03 1 MET B C 1
ATOM 1750 O O . MET B 1 1 ? 8.844 16.656 30.266 1 20.03 1 MET B O 1
ATOM 1754 N N . PRO B 1 2 ? 8.484 14.883 31.188 1 24.36 2 PRO B N 1
ATOM 1755 C CA . PRO B 1 2 ? 8.992 14.125 30.047 1 24.36 2 PRO B CA 1
ATOM 1756 C C . PRO B 1 2 ? 8.125 14.273 28.797 1 24.36 2 PRO B C 1
ATOM 1758 O O . PRO B 1 2 ? 6.898 14.344 28.906 1 24.36 2 PRO B O 1
ATOM 1761 N N . LEU B 1 3 ? 8.594 15.141 28.047 1 24.91 3 LEU B N 1
ATOM 1762 C CA . LEU B 1 3 ? 7.898 15.562 26.828 1 24.91 3 LEU B CA 1
ATOM 1763 C C . LEU B 1 3 ? 7.367 14.352 26.062 1 24.91 3 LEU B C 1
ATOM 1765 O O . LEU B 1 3 ? 8.086 13.375 25.859 1 24.91 3 LEU B O 1
ATOM 1769 N N . THR B 1 4 ? 6.117 14.031 26.484 1 27.53 4 THR B N 1
ATOM 1770 C CA . THR B 1 4 ? 5.297 12.906 26.062 1 27.53 4 THR B CA 1
ATOM 1771 C C . THR B 1 4 ? 5.395 12.711 24.547 1 27.53 4 THR B C 1
ATOM 1773 O O . THR B 1 4 ? 5.266 13.664 23.781 1 27.53 4 THR B O 1
ATOM 1776 N N . PRO B 1 5 ? 5.984 11.852 24.125 1 30.78 5 PRO B N 1
ATOM 1777 C CA . PRO B 1 5 ? 6.344 11.422 22.781 1 30.78 5 PRO B CA 1
ATOM 1778 C C . PRO B 1 5 ? 5.246 11.719 21.75 1 30.78 5 PRO B C 1
ATOM 1780 O O . PRO B 1 5 ? 5.379 11.359 20.578 1 30.78 5 PRO B O 1
ATOM 1783 N N . LEU B 1 6 ? 4.098 12.016 22.266 1 31.06 6 LEU B N 1
ATOM 1784 C CA . LEU B 1 6 ? 2.85 12.031 21.516 1 31.06 6 LEU B CA 1
ATOM 1785 C C . LEU B 1 6 ? 2.803 13.227 20.562 1 31.06 6 LEU B C 1
ATOM 1787 O O . LEU B 1 6 ? 1.824 13.398 19.844 1 31.06 6 LEU B O 1
ATOM 1791 N N . GLN B 1 7 ? 3.59 14.32 20.969 1 31.47 7 GLN B N 1
ATOM 1792 C CA . GLN B 1 7 ? 3.414 15.547 20.188 1 31.47 7 GLN B CA 1
ATOM 1793 C C . GLN B 1 7 ? 3.941 15.367 18.766 1 31.47 7 GLN B C 1
ATOM 1795 O O . GLN B 1 7 ? 5 15.898 18.422 1 31.47 7 GLN B O 1
ATOM 1800 N N . HIS B 1 8 ? 4.27 14.164 18.328 1 35.12 8 HIS B N 1
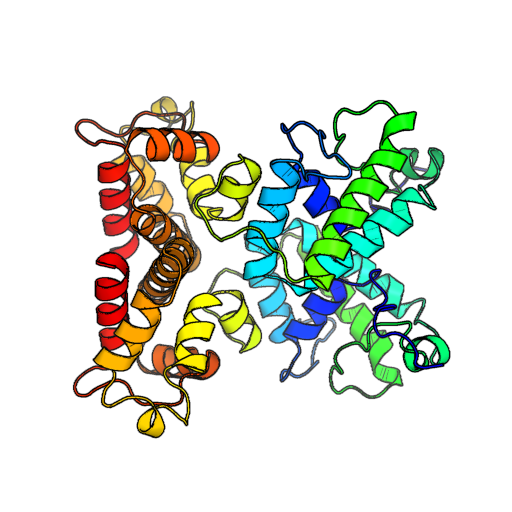ATOM 1801 C CA . HIS B 1 8 ? 4.734 13.945 16.969 1 35.12 8 HIS B CA 1
ATOM 1802 C C . HIS B 1 8 ? 3.965 14.812 15.977 1 35.12 8 HIS B C 1
ATOM 1804 O O . HIS B 1 8 ? 2.732 14.758 15.922 1 35.12 8 HIS B O 1
ATOM 1810 N N . ASP B 1 9 ? 4.434 16.047 15.734 1 36.78 9 ASP B N 1
ATOM 1811 C CA . ASP B 1 9 ? 3.836 17.094 14.914 1 36.78 9 ASP B CA 1
ATOM 1812 C C . ASP B 1 9 ? 3.23 16.516 13.641 1 36.78 9 ASP B C 1
ATOM 1814 O O . ASP B 1 9 ? 3.953 16.031 12.766 1 36.78 9 ASP B O 1
ATOM 1818 N N . HIS B 1 10 ? 1.962 15.789 13.672 1 45.97 10 HIS B N 1
ATOM 1819 C CA . HIS B 1 10 ? 0.879 15.203 12.891 1 45.97 10 HIS B CA 1
ATOM 1820 C C . HIS B 1 10 ? 0.677 15.953 11.578 1 45.97 10 HIS B C 1
ATOM 1822 O O . HIS B 1 10 ? 0.242 15.367 10.578 1 45.97 10 HIS B O 1
ATOM 1828 N N . ARG B 1 11 ? 1.263 17.25 11.562 1 53.06 11 ARG B N 1
ATOM 1829 C CA . ARG B 1 11 ? 1.099 18.188 10.469 1 53.06 11 ARG B CA 1
ATOM 1830 C C . ARG B 1 11 ? 1.95 17.797 9.266 1 53.06 11 ARG B C 1
ATOM 1832 O O . ARG B 1 11 ? 1.588 18.078 8.125 1 53.06 11 ARG B O 1
ATOM 1839 N N . TYR B 1 12 ? 2.838 16.781 9.555 1 61.47 12 TYR B N 1
ATOM 1840 C CA . TYR B 1 12 ? 3.801 16.547 8.492 1 61.47 12 TYR B CA 1
ATOM 1841 C C . TYR B 1 12 ? 3.967 15.047 8.227 1 61.47 12 TYR B C 1
ATOM 1843 O O . TYR B 1 12 ? 5.078 14.57 7.988 1 61.47 12 TYR B O 1
ATOM 1851 N N . GLY B 1 13 ? 2.752 14.383 8.281 1 64.81 13 GLY B N 1
ATOM 1852 C CA . GLY B 1 13 ? 2.816 12.938 8.102 1 64.81 13 GLY B CA 1
ATOM 1853 C C . GLY B 1 13 ? 3.365 12.531 6.75 1 64.81 13 GLY B C 1
ATOM 1854 O O . GLY B 1 13 ? 4.203 11.633 6.664 1 64.81 13 GLY B O 1
ATOM 1855 N N . GLU B 1 14 ? 2.852 13.109 5.637 1 75.25 14 GLU B N 1
ATOM 1856 C CA . GLU B 1 14 ? 3.318 12.703 4.316 1 75.25 14 GLU B CA 1
ATOM 1857 C C . GLU B 1 14 ? 4.75 13.172 4.066 1 75.25 14 GLU B C 1
ATOM 1859 O O . GLU B 1 14 ? 5.52 12.492 3.381 1 75.25 14 GLU B O 1
ATOM 1864 N N . MET B 1 15 ? 5.043 14.32 4.637 1 78.12 15 MET B N 1
ATOM 1865 C CA . MET B 1 15 ? 6.434 14.766 4.566 1 78.12 15 MET B CA 1
ATOM 1866 C C . MET B 1 15 ? 7.363 13.734 5.203 1 78.12 15 MET B C 1
ATOM 1868 O O . MET B 1 15 ? 8.438 13.453 4.672 1 78.12 15 MET B O 1
ATOM 1872 N N . ASP B 1 16 ? 6.898 13.227 6.289 1 74 16 ASP B N 1
ATOM 1873 C CA . ASP B 1 16 ? 7.695 12.203 6.949 1 74 16 ASP B CA 1
ATOM 1874 C C . ASP B 1 16 ? 7.93 11.008 6.023 1 74 16 ASP B C 1
ATOM 1876 O O . ASP B 1 16 ? 9.023 10.438 6 1 74 16 ASP B O 1
ATOM 1880 N N . GLN B 1 17 ? 6.895 10.633 5.258 1 79.88 17 GLN B N 1
ATOM 1881 C CA . GLN B 1 17 ? 7.035 9.531 4.32 1 79.88 17 GLN B CA 1
ATOM 1882 C C . GLN B 1 17 ? 8.055 9.852 3.234 1 79.88 17 GLN B C 1
ATOM 1884 O O . GLN B 1 17 ? 8.828 8.984 2.816 1 79.88 17 GLN B O 1
ATOM 1889 N N . VAL B 1 18 ? 7.992 11.078 2.855 1 87.25 18 VAL B N 1
ATOM 1890 C CA . VAL B 1 18 ? 8.992 11.508 1.885 1 87.25 18 VAL B CA 1
ATOM 1891 C C . VAL B 1 18 ? 10.391 11.383 2.49 1 87.25 18 VAL B C 1
ATOM 1893 O O . VAL B 1 18 ? 11.297 10.836 1.864 1 87.25 18 VAL B O 1
ATOM 1896 N N . LEU B 1 19 ? 10.492 11.844 3.719 1 85 19 LEU B N 1
ATOM 1897 C CA . LEU B 1 19 ? 11.797 11.859 4.367 1 85 19 LEU B CA 1
ATOM 1898 C C . LEU B 1 19 ? 12.281 10.438 4.652 1 85 19 LEU B C 1
ATOM 1900 O O . LEU B 1 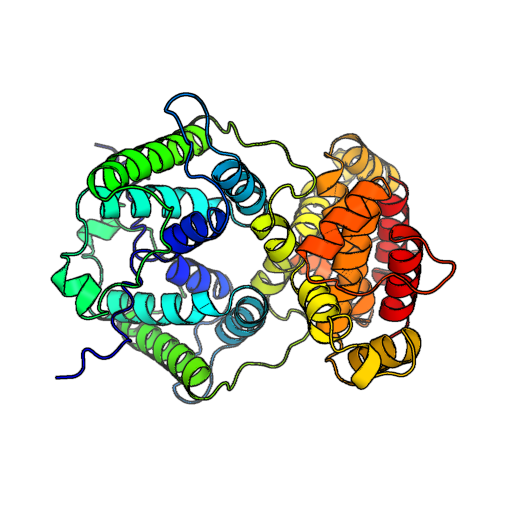19 ? 13.477 10.164 4.605 1 85 19 LEU B O 1
ATOM 1904 N N . ARG B 1 20 ? 11.391 9.602 4.906 1 82.62 20 ARG B N 1
ATOM 1905 C CA . ARG B 1 20 ? 11.758 8.211 5.141 1 82.62 20 ARG B CA 1
ATOM 1906 C C . ARG B 1 20 ? 12.352 7.578 3.887 1 82.62 20 ARG B C 1
ATOM 1908 O O . ARG B 1 20 ? 13.219 6.707 3.973 1 82.62 20 ARG B O 1
ATOM 1915 N N . ALA B 1 21 ? 11.852 7.98 2.777 1 90.88 21 ALA B N 1
ATOM 1916 C CA . ALA B 1 21 ? 12.391 7.473 1.521 1 90.88 21 ALA B CA 1
ATOM 1917 C C . ALA B 1 21 ? 13.867 7.836 1.375 1 90.88 21 ALA B C 1
ATOM 1919 O O . ALA B 1 21 ? 14.594 7.215 0.593 1 90.88 21 ALA B O 1
ATOM 1920 N N . TYR B 1 22 ? 14.344 8.875 2.166 1 90 22 TYR B N 1
ATOM 1921 C CA . TYR B 1 22 ? 15.719 9.336 2.074 1 90 22 TYR B CA 1
ATOM 1922 C C . TYR B 1 22 ? 16.609 8.602 3.076 1 90 22 TYR B C 1
ATOM 1924 O O . TYR B 1 22 ? 17.828 8.797 3.094 1 90 22 TYR B O 1
ATOM 1932 N N . ALA B 1 23 ? 15.984 7.773 3.918 1 82.5 23 ALA B N 1
ATOM 1933 C CA . ALA B 1 23 ? 16.781 7.031 4.891 1 82.5 23 ALA B CA 1
ATOM 1934 C C . ALA B 1 23 ? 17.875 6.223 4.199 1 82.5 23 ALA B C 1
ATOM 1936 O O . ALA B 1 23 ? 17.578 5.344 3.381 1 82.5 23 ALA B O 1
ATOM 1937 N N . GLY B 1 24 ? 19.172 6.547 4.461 1 82.69 24 GLY B N 1
ATOM 1938 C CA . GLY B 1 24 ? 20.297 5.859 3.873 1 82.69 24 GLY B CA 1
ATOM 1939 C C . GLY B 1 24 ? 20.609 6.309 2.455 1 82.69 24 GLY B C 1
ATOM 1940 O O . GLY B 1 24 ? 21.391 5.672 1.75 1 82.69 24 GLY B O 1
ATOM 1941 N N . GLN B 1 25 ? 19.906 7.266 1.96 1 90.75 25 GLN B N 1
ATOM 1942 C CA . GLN B 1 25 ? 20.078 7.828 0.625 1 90.75 25 GLN B CA 1
ATOM 1943 C C . GLN B 1 25 ? 20.562 9.273 0.698 1 90.75 25 GLN B C 1
ATOM 1945 O O . GLN B 1 25 ? 20.188 10.016 1.605 1 90.75 25 GLN B O 1
ATOM 1950 N N . PRO B 1 26 ? 21.406 9.633 -0.183 1 89.62 26 PRO B N 1
ATOM 1951 C CA . PRO B 1 26 ? 21.828 11.031 -0.198 1 89.62 26 PRO B CA 1
ATOM 1952 C C . PRO B 1 26 ? 20.719 11.977 -0.645 1 89.62 26 PRO B C 1
ATOM 1954 O O . PRO B 1 26 ? 19.922 11.633 -1.53 1 89.62 26 PRO B O 1
ATOM 1957 N N . ALA B 1 27 ? 20.688 13.062 0.046 1 91.69 27 ALA B N 1
ATOM 1958 C CA . ALA B 1 27 ? 19.781 14.133 -0.371 1 91.69 27 ALA B CA 1
ATOM 1959 C C . ALA B 1 27 ? 20.422 14.984 -1.471 1 91.69 27 ALA B C 1
ATOM 1961 O O . ALA B 1 27 ? 20.656 16.172 -1.28 1 91.69 27 ALA B O 1
ATOM 1962 N N . ASP B 1 28 ? 20.547 14.453 -2.674 1 92.81 28 ASP B N 1
ATOM 1963 C CA . ASP B 1 28 ? 21.297 15.094 -3.75 1 92.81 28 ASP B CA 1
ATOM 1964 C C . ASP B 1 28 ? 20.359 15.641 -4.828 1 92.81 28 ASP B C 1
ATOM 1966 O O . ASP B 1 28 ? 20.703 15.641 -6.012 1 92.81 28 ASP B O 1
ATOM 1970 N N . ASP B 1 29 ? 19.219 15.984 -4.383 1 95.12 29 ASP B N 1
ATOM 1971 C CA . ASP B 1 29 ? 18.266 16.625 -5.293 1 95.12 29 ASP B CA 1
ATOM 1972 C C . ASP B 1 29 ? 18.828 17.953 -5.82 1 95.12 29 ASP B C 1
ATOM 1974 O O . ASP B 1 29 ? 19.344 18.75 -5.051 1 95.12 29 ASP B O 1
ATOM 1978 N N . THR B 1 30 ? 18.703 18.172 -7.125 1 94.81 30 THR B N 1
ATOM 1979 C CA . THR B 1 30 ? 18.984 19.469 -7.746 1 94.81 30 THR B CA 1
ATOM 1980 C C . THR B 1 30 ? 17.719 20.031 -8.398 1 94.81 30 THR B C 1
ATOM 1982 O O . THR B 1 30 ? 16.703 19.359 -8.461 1 94.81 30 THR B O 1
ATOM 1985 N N . GLU B 1 31 ? 17.766 21.234 -8.766 1 92.75 31 GLU B N 1
ATOM 1986 C CA . GLU B 1 31 ? 16.594 21.844 -9.406 1 92.75 31 GLU B CA 1
ATOM 1987 C C . GLU B 1 31 ? 16.234 21.109 -10.688 1 92.75 31 GLU B C 1
ATOM 1989 O O . GLU B 1 31 ? 15.055 21.062 -11.07 1 92.75 31 GLU B O 1
ATOM 1994 N N . GLU B 1 32 ? 17.172 20.469 -11.227 1 93.12 32 GLU B N 1
ATOM 1995 C CA . GLU B 1 32 ? 16.969 19.844 -12.531 1 93.12 32 GLU B CA 1
ATOM 1996 C C . GLU B 1 32 ? 16.594 18.375 -12.391 1 93.12 32 GLU B C 1
ATOM 1998 O O . GLU B 1 32 ? 15.844 17.844 -13.203 1 93.12 32 GLU B O 1
ATOM 2003 N N . LYS B 1 33 ? 17.203 17.781 -11.359 1 94.81 33 LYS B N 1
ATOM 2004 C CA . LYS B 1 33 ? 17.047 16.328 -11.266 1 94.81 33 LYS B CA 1
ATOM 2005 C C . LYS B 1 33 ? 16.734 15.906 -9.836 1 94.81 33 LYS B C 1
ATOM 2007 O O . LYS B 1 33 ? 17.484 16.234 -8.906 1 94.81 33 LYS B O 1
ATOM 2012 N N . PRO B 1 34 ? 15.641 15.18 -9.672 1 96 34 PRO B N 1
ATOM 2013 C CA . PRO B 1 34 ? 15.375 14.633 -8.344 1 96 34 PRO B CA 1
ATOM 2014 C C . PRO B 1 34 ? 16.344 13.523 -7.953 1 96 34 PRO B C 1
ATOM 2016 O O . PRO B 1 34 ? 16.953 12.898 -8.828 1 96 34 PRO B O 1
ATOM 2019 N N . SER B 1 35 ? 16.516 13.328 -6.664 1 95.75 35 SER B N 1
ATOM 2020 C CA . SER B 1 35 ? 17.359 12.25 -6.156 1 95.75 35 SER B CA 1
ATOM 2021 C C . SER B 1 35 ? 16.75 10.883 -6.445 1 95.75 35 SER B C 1
ATOM 2023 O O . SER B 1 35 ? 15.578 10.797 -6.848 1 95.75 35 SER B O 1
ATOM 2025 N N . GLU B 1 36 ? 17.562 9.852 -6.238 1 95.06 36 GLU B N 1
ATOM 2026 C CA . GLU B 1 36 ? 17.047 8.492 -6.34 1 95.06 36 GLU B CA 1
ATOM 2027 C C . GLU B 1 36 ? 15.977 8.227 -5.277 1 95.06 36 GLU B C 1
ATOM 2029 O O . GLU B 1 36 ? 15 7.516 -5.531 1 95.06 36 GLU B O 1
ATOM 2034 N N . ALA B 1 37 ? 16.188 8.82 -4.145 1 94.56 37 ALA B N 1
ATOM 2035 C CA . ALA B 1 37 ? 15.234 8.664 -3.045 1 94.56 37 ALA B CA 1
ATOM 2036 C C . ALA B 1 37 ? 13.875 9.25 -3.408 1 94.56 37 ALA B C 1
ATOM 2038 O O . ALA B 1 37 ? 12.844 8.602 -3.227 1 94.56 37 ALA B O 1
ATOM 2039 N N . LEU B 1 38 ? 13.898 10.438 -3.93 1 95.62 38 LEU B N 1
ATOM 2040 C CA . LEU B 1 38 ? 12.656 11.094 -4.297 1 95.62 38 LEU B CA 1
ATOM 2041 C C . LEU B 1 38 ? 11.977 10.375 -5.461 1 95.62 38 LEU B C 1
ATOM 2043 O O . LEU B 1 38 ? 10.758 10.242 -5.492 1 95.62 38 LEU B O 1
ATOM 2047 N N . THR B 1 39 ? 12.789 9.883 -6.348 1 95.81 39 THR B N 1
ATOM 2048 C CA . THR B 1 39 ? 12.266 9.141 -7.488 1 95.81 39 THR B CA 1
ATOM 2049 C C . THR B 1 39 ? 11.562 7.867 -7.031 1 95.81 39 THR B C 1
ATOM 2051 O O . THR B 1 39 ? 10.492 7.523 -7.543 1 95.81 39 THR B O 1
ATOM 2054 N N . ALA B 1 40 ? 12.148 7.238 -6.082 1 95.19 40 ALA B N 1
ATOM 2055 C CA . ALA B 1 40 ? 11.555 6.027 -5.52 1 95.19 40 ALA B CA 1
ATOM 2056 C C . ALA B 1 40 ? 10.219 6.34 -4.844 1 95.19 40 ALA B C 1
ATOM 2058 O O . ALA B 1 40 ? 9.234 5.625 -5.043 1 95.19 40 ALA B O 1
ATOM 2059 N N . TYR B 1 41 ? 10.211 7.418 -4.078 1 94.12 41 TYR B N 1
ATOM 2060 C CA . TYR B 1 41 ? 8.977 7.828 -3.408 1 94.12 41 TYR B CA 1
ATOM 2061 C C . TYR B 1 41 ? 7.875 8.117 -4.418 1 94.12 41 TYR B C 1
ATOM 2063 O O . TYR B 1 41 ? 6.742 7.664 -4.258 1 94.12 41 TYR B O 1
ATOM 2071 N N . LEU B 1 42 ? 8.211 8.828 -5.469 1 94.25 42 LEU B N 1
ATOM 2072 C CA . LEU B 1 42 ? 7.246 9.211 -6.496 1 94.25 42 LEU B CA 1
ATOM 2073 C C . LEU B 1 42 ? 6.742 7.992 -7.254 1 94.25 42 LEU B C 1
ATOM 2075 O O . LEU B 1 42 ? 5.543 7.875 -7.523 1 94.25 42 LEU B O 1
ATOM 2079 N N . ARG B 1 43 ? 7.637 7.129 -7.551 1 92.88 43 ARG B N 1
ATOM 2080 C CA . ARG B 1 43 ? 7.27 5.938 -8.305 1 92.88 43 ARG B CA 1
ATOM 2081 C C . ARG B 1 43 ? 6.242 5.102 -7.543 1 92.88 43 ARG B C 1
ATOM 2083 O O . ARG B 1 43 ? 5.242 4.672 -8.117 1 92.88 43 ARG B O 1
ATOM 2090 N N . LEU B 1 44 ? 6.465 4.91 -6.312 1 90.44 44 LEU B N 1
ATOM 2091 C CA . LEU B 1 44 ? 5.578 4.078 -5.508 1 90.44 44 LEU B CA 1
ATOM 2092 C C . LEU B 1 44 ? 4.277 4.812 -5.195 1 90.44 44 LEU B C 1
ATOM 2094 O O . LEU B 1 44 ? 3.189 4.25 -5.348 1 90.44 44 LEU B O 1
ATOM 2098 N N . THR B 1 45 ? 4.402 6.047 -4.781 1 87.19 45 THR B N 1
ATOM 2099 C CA . THR B 1 45 ? 3.248 6.801 -4.301 1 87.19 45 THR B CA 1
ATOM 2100 C C . THR B 1 45 ? 2.293 7.117 -5.445 1 87.19 45 THR B C 1
ATOM 2102 O O . THR B 1 45 ? 1.073 7.102 -5.27 1 87.19 45 THR B O 1
ATOM 2105 N N . TRP B 1 46 ? 2.795 7.383 -6.57 1 85.94 46 TRP B N 1
ATOM 2106 C CA . TRP B 1 46 ? 1.959 7.719 -7.719 1 85.94 46 TRP B CA 1
ATOM 2107 C C . TRP B 1 46 ? 1.008 6.574 -8.047 1 85.94 46 TRP B C 1
ATOM 2109 O O . TRP B 1 46 ? -0.142 6.805 -8.43 1 85.94 46 TRP B O 1
ATOM 2119 N N . HIS B 1 47 ? 1.402 5.367 -7.875 1 78.44 47 HIS B N 1
ATOM 2120 C CA . HIS B 1 47 ? 0.613 4.211 -8.281 1 78.44 47 HIS B CA 1
ATOM 2121 C C . HIS B 1 47 ? -0.38 3.811 -7.195 1 78.44 47 HIS B C 1
ATOM 2123 O O . HIS B 1 47 ? -1.448 3.271 -7.496 1 78.44 47 HIS B O 1
ATOM 2129 N N . THR B 1 48 ? 0.005 4.117 -6.047 1 76.44 48 THR B N 1
ATOM 2130 C CA . THR B 1 48 ? -0.814 3.594 -4.957 1 76.44 48 THR B CA 1
ATOM 2131 C C . THR B 1 48 ? -1.681 4.695 -4.355 1 76.44 48 THR B C 1
ATOM 2133 O O . THR B 1 48 ? -2.84 4.461 -4.008 1 76.44 48 THR B O 1
ATOM 2136 N N . ARG B 1 49 ? -1.034 5.84 -4.195 1 78.25 49 ARG B N 1
ATOM 2137 C CA . ARG B 1 49 ? -1.709 6.953 -3.539 1 78.25 49 ARG B CA 1
ATOM 2138 C C . ARG B 1 49 ? -1.321 8.281 -4.18 1 78.25 49 ARG B C 1
ATOM 2140 O O . ARG B 1 49 ? -0.738 9.148 -3.521 1 78.25 49 ARG B O 1
ATOM 2147 N N . PRO B 1 50 ? -1.814 8.461 -5.379 1 78 50 PRO B N 1
ATOM 2148 C CA . PRO B 1 50 ? -1.39 9.664 -6.098 1 78 50 PRO B CA 1
ATOM 2149 C C . PRO B 1 50 ? -1.794 10.953 -5.383 1 78 50 PRO B C 1
ATOM 2151 O O . PRO B 1 50 ? -1.078 11.961 -5.461 1 78 50 PRO B O 1
ATOM 2154 N N . TRP B 1 51 ? -2.758 10.992 -4.605 1 72.12 51 TRP B N 1
ATOM 2155 C CA . TRP B 1 51 ? -3.256 12.172 -3.904 1 72.12 51 TRP B CA 1
ATOM 2156 C C . TRP B 1 51 ? -2.283 12.602 -2.811 1 72.12 51 TRP B C 1
ATOM 2158 O O . TRP B 1 51 ? -2.291 13.766 -2.389 1 72.12 51 TRP B O 1
ATOM 2168 N N . ALA B 1 52 ? -1.521 11.617 -2.406 1 78.94 52 ALA B N 1
ATOM 2169 C CA . ALA B 1 52 ? -0.599 11.898 -1.309 1 78.94 52 ALA B CA 1
ATOM 2170 C C . ALA B 1 52 ? 0.524 12.82 -1.762 1 78.94 52 ALA B C 1
ATOM 2172 O O . ALA B 1 52 ? 1.129 13.523 -0.944 1 78.94 52 ALA B O 1
ATOM 2173 N N . ILE B 1 53 ? 0.809 12.859 -3.035 1 84.69 53 ILE B N 1
ATOM 2174 C CA . ILE B 1 53 ? 1.924 13.641 -3.557 1 84.69 53 ILE B CA 1
ATOM 2175 C C . ILE B 1 53 ? 1.645 15.133 -3.359 1 84.69 53 ILE B C 1
ATOM 2177 O O . ILE B 1 53 ? 2.533 15.891 -2.967 1 84.69 53 ILE B O 1
ATOM 2181 N N . GLY B 1 54 ? 0.439 15.547 -3.611 1 81.31 54 GLY B N 1
ATOM 2182 C CA . GLY B 1 54 ? 0.07 16.938 -3.361 1 81.31 54 GLY B CA 1
ATOM 2183 C C . GLY B 1 54 ? 0.15 17.312 -1.896 1 81.31 54 GLY B C 1
ATOM 2184 O O . GLY B 1 54 ? 0.586 18.422 -1.56 1 81.31 54 GLY B O 1
ATOM 2185 N N . ILE B 1 55 ? -0.199 16.359 -1.118 1 74.62 55 ILE B N 1
ATOM 2186 C CA . ILE B 1 55 ? -0.128 16.578 0.324 1 74.62 55 ILE B CA 1
ATOM 2187 C C . ILE B 1 55 ? 1.33 16.734 0.751 1 74.62 55 ILE B C 1
ATOM 2189 O O . ILE B 1 55 ? 1.666 17.641 1.515 1 74.62 55 ILE B O 1
ATOM 2193 N N . ALA B 1 56 ? 2.133 15.875 0.27 1 84.44 56 ALA B N 1
ATOM 2194 C CA . ALA B 1 56 ? 3.559 15.938 0.586 1 84.44 56 ALA B CA 1
ATOM 2195 C C . ALA B 1 56 ? 4.156 17.281 0.162 1 84.44 56 ALA B C 1
ATOM 2197 O O . ALA B 1 56 ? 4.918 17.891 0.917 1 84.44 56 ALA B O 1
ATOM 2198 N N . GLU B 1 57 ? 3.887 17.688 -1.029 1 87 57 GLU B N 1
ATOM 2199 C CA . GLU B 1 57 ? 4.387 18.953 -1.55 1 87 57 GLU B CA 1
ATOM 2200 C C . GLU B 1 57 ? 4.02 20.109 -0.627 1 87 57 GLU B C 1
ATOM 2202 O O . GLU B 1 57 ? 4.871 20.938 -0.285 1 87 57 GLU B O 1
ATOM 2207 N N . SER B 1 58 ? 2.807 20.203 -0.251 1 79.75 58 SER B N 1
ATOM 2208 C CA . SER B 1 58 ? 2.314 21.266 0.615 1 79.75 58 SER B CA 1
ATOM 2209 C C . SER B 1 58 ? 2.998 21.234 1.979 1 79.75 58 SER B C 1
ATOM 2211 O O . SER B 1 58 ? 3.404 22.266 2.502 1 79.75 58 SER B O 1
ATOM 2213 N N . GLN B 1 59 ? 3.154 20.047 2.527 1 76.44 59 GLN B N 1
ATOM 2214 C CA . GLN B 1 59 ? 3.766 19.891 3.842 1 76.44 59 GLN B CA 1
ATOM 2215 C C . GLN B 1 59 ? 5.238 20.297 3.814 1 76.44 59 GLN B C 1
ATOM 2217 O O . GLN B 1 59 ? 5.727 20.953 4.738 1 76.44 59 GLN B O 1
ATOM 2222 N N . LEU B 1 60 ? 5.883 19.891 2.805 1 85.69 60 LEU B N 1
ATOM 2223 C CA . LEU B 1 60 ? 7.297 20.234 2.668 1 85.69 60 LEU B CA 1
ATOM 2224 C C . LEU B 1 60 ? 7.484 21.75 2.582 1 85.69 60 LEU B C 1
ATOM 2226 O O . LEU B 1 60 ? 8.367 22.297 3.236 1 85.69 60 LEU B O 1
ATOM 2230 N N . ARG B 1 61 ? 6.656 22.375 1.8 1 86.94 61 ARG B N 1
ATOM 2231 C CA . ARG B 1 61 ? 6.75 23.828 1.643 1 86.94 61 ARG B CA 1
ATOM 2232 C C . ARG B 1 61 ? 6.418 24.547 2.947 1 86.94 61 ARG B C 1
ATOM 2234 O O . ARG B 1 61 ? 7.086 25.516 3.318 1 86.94 61 ARG B O 1
ATOM 2241 N N . GLU B 1 62 ? 5.371 24.109 3.623 1 79.25 62 GLU B N 1
ATOM 2242 C CA . GLU B 1 62 ? 4.984 24.719 4.895 1 79.25 62 GLU B CA 1
ATOM 2243 C C . GLU B 1 62 ? 6.098 24.578 5.93 1 79.25 62 GLU B C 1
ATOM 2245 O O . GLU B 1 62 ? 6.418 25.531 6.637 1 79.25 62 GLU B O 1
ATOM 2250 N N . TYR B 1 63 ? 6.633 23.391 6.004 1 77.69 63 TYR B N 1
ATOM 2251 C CA . TYR B 1 63 ? 7.719 23.156 6.949 1 77.69 63 TYR B CA 1
ATOM 2252 C C . TYR B 1 63 ? 8.93 24.016 6.621 1 77.69 63 TYR B C 1
ATOM 2254 O O . TYR B 1 63 ? 9.594 24.531 7.523 1 77.69 63 TYR B O 1
ATOM 2262 N N . ALA B 1 64 ? 9.211 24.109 5.402 1 83.56 64 ALA B N 1
ATOM 2263 C CA . ALA B 1 64 ? 10.359 24.906 4.977 1 83.56 64 ALA B CA 1
ATOM 2264 C C . ALA B 1 64 ? 10.148 26.375 5.312 1 83.56 64 ALA B C 1
ATOM 2266 O O . ALA B 1 64 ? 11.078 27.062 5.746 1 83.56 64 ALA B O 1
ATOM 2267 N N . ARG B 1 65 ? 9 26.875 5.145 1 82.31 65 ARG B N 1
ATOM 2268 C CA . ARG B 1 65 ? 8.703 28.297 5.352 1 82.31 65 ARG B CA 1
ATOM 2269 C C . ARG B 1 65 ? 8.531 28.594 6.836 1 82.31 65 ARG B C 1
ATOM 2271 O O . ARG B 1 65 ? 8.859 29.703 7.289 1 82.31 65 ARG B O 1
ATOM 2278 N N . HIS B 1 66 ? 7.926 27.625 7.523 1 77.88 66 HIS B N 1
ATOM 2279 C CA . HIS B 1 66 ? 7.656 27.828 8.945 1 77.88 66 HIS B CA 1
ATOM 2280 C C . HIS B 1 66 ? 8.188 26.656 9.766 1 77.88 66 HIS B C 1
ATOM 2282 O O . HIS B 1 66 ? 7.406 25.891 10.336 1 77.88 66 HIS B O 1
ATOM 2288 N N . PRO B 1 67 ? 9.562 26.625 9.766 1 68.25 67 PRO B N 1
ATOM 2289 C CA . PRO B 1 67 ? 10.102 25.516 10.555 1 68.25 67 PRO B CA 1
ATOM 2290 C C . PRO B 1 67 ? 9.727 25.594 12.031 1 68.25 67 PRO B C 1
ATOM 2292 O O . PRO B 1 67 ? 9.617 26.688 12.586 1 68.25 67 PRO B O 1
ATOM 2295 N N . PRO B 1 68 ? 9.227 24.375 12.422 1 61.31 68 PRO B N 1
ATOM 2296 C CA . PRO B 1 68 ? 8.898 24.422 13.852 1 61.31 68 PRO B CA 1
ATOM 2297 C C . PRO B 1 68 ? 10.07 24.875 14.719 1 61.31 68 PRO B C 1
ATOM 2299 O O . PRO B 1 68 ? 11.227 24.625 14.375 1 61.31 68 PRO B O 1
ATOM 2302 N N . GLY B 1 69 ? 9.93 25.828 15.492 1 58.03 69 GLY B N 1
ATOM 2303 C CA . GLY B 1 69 ? 10.969 26.344 16.375 1 58.03 69 GLY B CA 1
ATOM 2304 C C . GLY B 1 69 ? 11.727 25.25 17.094 1 58.03 69 GLY B C 1
ATOM 2305 O O . GLY B 1 69 ? 11.211 24.141 17.297 1 58.03 69 GLY B O 1
ATOM 2306 N N . PRO B 1 70 ? 13.195 25.438 17.031 1 54.09 70 PRO B N 1
ATOM 2307 C CA . PRO B 1 70 ? 14.055 24.469 17.719 1 54.09 70 PRO B CA 1
ATOM 2308 C C . PRO B 1 70 ? 13.461 24 19.047 1 54.09 70 PRO B C 1
ATOM 2310 O O . PRO B 1 70 ? 13.648 22.844 19.438 1 54.09 70 PRO B O 1
ATOM 2313 N N . LEU B 1 71 ? 12.883 24.891 19.719 1 45.78 71 LEU B N 1
ATOM 2314 C CA . LEU B 1 71 ? 12.312 24.547 21.016 1 45.78 71 LEU B CA 1
ATOM 2315 C C . LEU B 1 71 ? 11.203 23.516 20.859 1 45.78 71 LEU B C 1
ATOM 2317 O O . LEU B 1 71 ? 11.125 22.562 21.641 1 45.78 71 LEU B O 1
ATOM 2321 N N . ARG B 1 72 ? 10.445 23.703 19.859 1 51.28 72 ARG B N 1
ATOM 2322 C CA . ARG B 1 72 ? 9.336 22.781 19.688 1 51.28 72 ARG B CA 1
ATOM 2323 C C . ARG B 1 72 ? 9.828 21.406 19.266 1 51.28 72 ARG B C 1
ATOM 2325 O O . ARG B 1 72 ? 9.234 20.391 19.625 1 51.28 72 ARG B O 1
ATOM 2332 N N . LEU B 1 73 ? 10.969 21.422 18.547 1 51.91 73 LEU B N 1
ATOM 2333 C CA . LEU B 1 73 ? 11.609 20.172 18.125 1 51.91 73 LEU B CA 1
ATOM 2334 C C . LEU B 1 73 ? 12.156 19.422 19.344 1 51.91 73 LEU B C 1
ATOM 2336 O O . LEU B 1 73 ? 11.992 18.203 19.438 1 51.91 73 LEU B O 1
ATOM 2340 N N . ARG B 1 74 ? 12.797 20.359 20.172 1 48.59 74 ARG B N 1
ATOM 2341 C CA . ARG B 1 74 ? 13.422 19.797 21.359 1 48.59 74 ARG B CA 1
ATOM 2342 C C . ARG B 1 74 ? 12.375 19.25 22.328 1 48.59 74 ARG B C 1
ATOM 2344 O O . ARG B 1 74 ? 12.617 18.266 23.016 1 48.59 74 ARG B O 1
ATOM 2351 N N . LEU B 1 75 ? 11.43 19.953 22.344 1 43 75 LEU B N 1
ATOM 2352 C CA . LEU B 1 75 ? 10.391 19.547 23.297 1 43 75 LEU B CA 1
ATOM 2353 C C . LEU B 1 75 ? 9.586 18.375 22.766 1 43 75 LEU B C 1
ATOM 2355 O O . LEU B 1 75 ? 8.711 17.859 23.453 1 43 75 LEU B O 1
ATOM 2359 N N . GLY B 1 76 ? 10.094 17.891 21.625 1 44.56 76 GLY B N 1
ATOM 2360 C CA . GLY B 1 76 ? 9.453 16.719 21.078 1 44.56 76 GLY B CA 1
ATOM 2361 C C . GLY B 1 76 ? 8.062 16.984 20.531 1 44.56 76 GLY B C 1
ATOM 2362 O O . GLY B 1 76 ? 7.242 16.078 20.406 1 44.56 76 GLY B O 1
ATOM 2363 N N . GLU B 1 77 ? 7.887 18.219 20.578 1 45.94 77 GLU B N 1
ATOM 2364 C CA . GLU B 1 77 ? 6.547 18.594 20.141 1 45.94 77 GLU B CA 1
ATOM 2365 C C . GLU B 1 77 ? 6.379 18.391 18.641 1 45.94 77 GLU B C 1
ATOM 2367 O O . GLU B 1 77 ? 5.254 18.375 18.125 1 45.94 77 GLU B O 1
ATOM 2372 N N . VAL B 1 78 ? 7.645 18.406 18.078 1 48.16 78 VAL B N 1
ATOM 2373 C CA . VAL B 1 78 ? 7.605 18.156 16.625 1 48.16 78 VAL B CA 1
ATOM 2374 C C . VAL B 1 78 ? 8.352 16.875 16.297 1 48.16 78 VAL B C 1
ATOM 2376 O O . VAL B 1 78 ? 9.312 16.516 16.984 1 48.16 78 VAL B O 1
ATOM 2379 N N . TYR B 1 79 ? 7.797 15.961 15.609 1 45.81 79 TYR B N 1
ATOM 2380 C CA . TYR B 1 79 ? 8.453 14.734 15.172 1 45.81 79 TYR B CA 1
ATOM 2381 C C . TYR B 1 79 ? 9.844 15.023 14.625 1 45.81 79 TYR B C 1
ATOM 2383 O O . TYR B 1 79 ? 10.016 15.914 13.789 1 45.81 79 TYR B O 1
ATOM 2391 N N . PRO B 1 80 ? 10.852 14.547 15.344 1 50.5 80 PRO B N 1
ATOM 2392 C CA . PRO B 1 80 ? 12.164 14.695 14.719 1 50.5 80 PRO B CA 1
ATOM 2393 C C . PRO B 1 80 ? 12.219 14.109 13.305 1 50.5 80 PRO B C 1
ATOM 2395 O O . PRO B 1 80 ? 11.875 12.945 13.102 1 50.5 80 PRO B O 1
ATOM 2398 N N . LEU B 1 81 ? 12.18 15.039 12.375 1 57.78 81 LEU B N 1
ATOM 2399 C CA . LEU B 1 81 ? 12.328 14.625 10.984 1 57.78 81 LEU B CA 1
ATOM 2400 C C . LEU B 1 81 ? 13.562 13.75 10.805 1 57.78 81 LEU B C 1
ATOM 2402 O O . LEU B 1 81 ? 14.586 13.961 11.469 1 57.78 81 LEU B O 1
ATOM 2406 N N . PRO B 1 82 ? 13.289 12.617 10.133 1 61.78 82 PRO B N 1
ATOM 2407 C CA . PRO B 1 82 ? 14.523 11.898 9.781 1 61.78 82 PRO B CA 1
ATOM 2408 C C . PRO B 1 82 ? 15.578 12.805 9.164 1 61.78 82 PRO B C 1
ATOM 2410 O O . PRO B 1 82 ? 15.25 13.766 8.461 1 61.78 82 PRO B O 1
ATOM 2413 N N . ASP B 1 83 ? 16.766 12.734 9.656 1 64.62 83 ASP B N 1
ATOM 2414 C CA . ASP B 1 83 ? 17.906 13.539 9.234 1 64.62 83 ASP B CA 1
ATOM 2415 C C . ASP B 1 83 ? 18.312 13.195 7.805 1 64.62 83 ASP B C 1
ATOM 2417 O O . ASP B 1 83 ? 18.719 12.062 7.527 1 64.62 83 ASP B O 1
ATOM 2421 N N . PRO B 1 84 ? 18.109 14.125 6.883 1 69.38 84 PRO B N 1
ATOM 2422 C CA . PRO B 1 84 ? 18.562 13.852 5.516 1 69.38 84 PRO B CA 1
ATOM 2423 C C . PRO B 1 84 ? 20.078 13.883 5.375 1 69.38 84 PRO B C 1
ATOM 2425 O O . PRO B 1 84 ? 20.609 13.594 4.301 1 69.38 84 PRO B O 1
ATOM 2428 N N . GLY B 1 85 ? 20.766 14.094 6.461 1 74.12 85 GLY B N 1
ATOM 2429 C CA . GLY B 1 85 ? 22.219 14.141 6.43 1 74.12 85 GLY B CA 1
ATOM 2430 C C . GLY B 1 85 ? 22.75 15.461 5.914 1 74.12 85 GLY B C 1
ATOM 2431 O O . GLY B 1 85 ? 23.891 15.523 5.422 1 74.12 85 GLY B O 1
ATOM 2432 N N . LEU B 1 86 ? 21.953 16.516 5.871 1 81.75 86 LEU B N 1
ATOM 2433 C CA . LEU B 1 86 ? 22.359 17.828 5.391 1 81.75 86 LEU B CA 1
ATOM 2434 C C . LEU B 1 86 ? 22.641 18.766 6.559 1 81.75 86 LEU B C 1
ATOM 2436 O O . LEU B 1 86 ? 22.094 18.594 7.648 1 81.75 86 LEU B O 1
ATOM 2440 N N . ASP B 1 87 ? 23.594 19.734 6.242 1 80.38 87 ASP B N 1
ATOM 2441 C CA . ASP B 1 87 ? 23.812 20.781 7.223 1 80.38 87 ASP B CA 1
ATOM 2442 C C . ASP B 1 87 ? 22.562 21.625 7.426 1 80.38 87 ASP B C 1
ATOM 2444 O O . ASP B 1 87 ? 21.766 21.812 6.5 1 80.38 87 ASP B O 1
ATOM 2448 N N . GLY B 1 88 ? 22.422 22.125 8.578 1 77.44 88 GLY B N 1
ATOM 2449 C CA . GLY B 1 88 ? 21.25 22.859 9.016 1 77.44 88 GLY B CA 1
ATOM 2450 C C . GLY B 1 88 ? 20.797 23.906 8.023 1 77.44 88 GLY B C 1
ATOM 2451 O O . GLY B 1 88 ? 19.656 23.875 7.551 1 77.44 88 GLY B O 1
ATOM 2452 N N . PRO B 1 89 ? 21.688 24.719 7.469 1 82.44 89 PRO B N 1
ATOM 2453 C CA . PRO B 1 89 ? 21.297 25.812 6.574 1 82.44 89 PRO B CA 1
ATOM 2454 C C . PRO B 1 89 ? 20.844 25.312 5.203 1 82.44 89 PRO B C 1
ATOM 2456 O O . PRO B 1 89 ? 20.188 26.047 4.465 1 82.44 89 PRO B O 1
ATOM 2459 N N . LEU B 1 90 ? 21.219 24.078 4.945 1 87.62 90 LEU B N 1
ATOM 2460 C CA . LEU B 1 90 ? 20.906 23.562 3.621 1 87.62 90 LEU B CA 1
ATOM 2461 C C . LEU B 1 90 ? 19.594 22.797 3.633 1 87.62 90 LEU B C 1
ATOM 2463 O O . LEU B 1 90 ? 19.047 22.469 2.576 1 87.62 90 LEU B O 1
ATOM 2467 N N . ILE B 1 91 ? 19.109 22.625 4.762 1 84.94 91 ILE B N 1
ATOM 2468 C CA . ILE B 1 91 ? 17.922 21.797 4.895 1 84.94 91 ILE B CA 1
ATOM 2469 C C . ILE B 1 91 ? 16.719 22.516 4.27 1 84.94 91 ILE B C 1
ATOM 2471 O O . ILE B 1 91 ? 15.961 21.906 3.504 1 84.94 91 ILE B O 1
ATOM 2475 N N . GLN B 1 92 ? 16.594 23.75 4.578 1 86.56 92 GLN B N 1
ATOM 2476 C CA . GLN B 1 92 ? 15.43 24.484 4.094 1 86.56 92 GLN B CA 1
ATOM 2477 C C . GLN B 1 92 ? 15.43 24.562 2.57 1 86.56 92 GLN B C 1
ATOM 2479 O O . GLN B 1 92 ? 14.438 24.219 1.927 1 86.56 92 GLN B O 1
ATOM 2484 N N . PRO B 1 93 ? 16.531 25.031 1.945 1 90.69 93 PRO B N 1
ATOM 2485 C CA . PRO B 1 93 ? 16.562 25.047 0.481 1 90.69 93 PRO B CA 1
ATOM 2486 C C . PRO B 1 93 ? 16.312 23.656 -0.125 1 90.69 93 PRO B C 1
ATOM 2488 O O . PRO B 1 93 ? 15.695 23.547 -1.182 1 90.69 93 PRO B O 1
ATOM 2491 N N . TRP B 1 94 ? 16.812 22.656 0.509 1 93.12 94 TRP B N 1
ATOM 2492 C CA . TRP B 1 94 ? 16.625 21.297 0.018 1 93.12 94 TRP B CA 1
ATOM 2493 C C . TRP B 1 94 ? 15.148 20.922 0.061 1 93.12 94 TRP B C 1
ATOM 2495 O O . TRP B 1 94 ? 14.617 20.359 -0.904 1 93.12 94 TRP B O 1
ATOM 2505 N N . LEU B 1 95 ? 14.484 21.219 1.108 1 90.81 95 LEU B N 1
ATOM 2506 C CA . LEU B 1 95 ? 13.062 20.938 1.243 1 90.81 95 LEU B CA 1
ATOM 2507 C C . LEU B 1 95 ? 12.258 21.625 0.145 1 90.81 95 LEU B C 1
ATOM 2509 O O . LEU B 1 95 ? 11.336 21.031 -0.417 1 90.81 95 LEU B O 1
ATOM 2513 N N . LEU B 1 96 ? 12.594 22.781 -0.138 1 93.94 96 LEU B N 1
ATOM 2514 C CA . LEU B 1 96 ? 11.898 23.531 -1.175 1 93.94 96 LEU B CA 1
ATOM 2515 C C . LEU B 1 96 ? 12.164 22.938 -2.553 1 93.94 96 LEU B C 1
ATOM 2517 O O . LEU B 1 96 ? 11.281 22.922 -3.41 1 93.94 96 LEU B O 1
ATOM 2521 N N . THR B 1 97 ? 13.367 22.484 -2.73 1 95.62 97 THR B N 1
ATOM 2522 C CA . THR B 1 97 ? 13.688 21.812 -3.977 1 95.62 97 THR B CA 1
ATOM 2523 C C . THR B 1 97 ? 12.844 20.547 -4.145 1 95.62 97 THR B C 1
ATOM 2525 O O . THR B 1 97 ? 12.289 20.312 -5.215 1 95.62 97 THR B O 1
ATOM 2528 N N . VAL B 1 98 ? 12.758 19.797 -3.125 1 95.19 98 VAL B N 1
ATOM 2529 C CA . VAL B 1 98 ? 11.961 18.578 -3.145 1 95.19 98 VAL B CA 1
ATOM 2530 C C . VAL B 1 98 ? 10.5 18.922 -3.424 1 95.19 98 VAL B C 1
ATOM 2532 O O . VAL B 1 98 ? 9.867 18.297 -4.285 1 95.19 98 VAL B O 1
ATOM 2535 N N . ALA B 1 99 ? 10 19.922 -2.76 1 93.94 99 ALA B N 1
ATOM 2536 C CA . ALA B 1 99 ? 8.633 20.359 -2.98 1 93.94 99 ALA B CA 1
ATOM 2537 C C . ALA B 1 99 ? 8.422 20.812 -4.426 1 93.94 99 ALA B C 1
ATOM 2539 O O . ALA B 1 99 ? 7.367 20.562 -5.012 1 93.94 99 ALA B O 1
ATOM 2540 N N . GLY B 1 100 ? 9.414 21.469 -4.902 1 95 100 GLY B N 1
ATOM 2541 C CA . GLY B 1 100 ? 9.367 21.891 -6.293 1 95 100 GLY B CA 1
ATOM 2542 C C . GLY B 1 100 ? 9.242 20.734 -7.266 1 95 100 GLY B C 1
ATOM 2543 O O . GLY B 1 100 ? 8.469 20.797 -8.227 1 95 100 GLY B O 1
ATOM 2544 N N . HIS B 1 101 ? 9.961 19.688 -7.02 1 96 101 HIS B N 1
ATOM 2545 C CA . HIS B 1 101 ? 9.875 18.5 -7.863 1 96 101 HIS B CA 1
ATOM 2546 C C . HIS B 1 101 ? 8.492 17.875 -7.789 1 96 101 HIS B C 1
ATOM 2548 O O . HIS B 1 101 ? 7.941 17.453 -8.812 1 96 101 HIS B O 1
ATOM 2554 N N . LEU B 1 102 ? 7.957 17.766 -6.582 1 93.88 102 LEU B N 1
ATOM 2555 C CA . LEU B 1 102 ? 6.629 17.188 -6.414 1 93.88 102 LEU B CA 1
ATOM 2556 C C . LEU B 1 102 ? 5.59 18 -7.191 1 93.88 102 LEU B C 1
ATOM 2558 O O . LEU B 1 102 ? 4.75 17.422 -7.891 1 93.88 102 LEU B O 1
ATOM 2562 N N . ARG B 1 103 ? 5.691 19.266 -7.09 1 91.94 103 ARG B N 1
ATOM 2563 C CA . ARG B 1 103 ? 4.766 20.141 -7.797 1 91.94 103 ARG B CA 1
ATOM 2564 C C . ARG B 1 103 ? 4.879 19.953 -9.305 1 91.94 103 ARG B C 1
ATOM 2566 O O . ARG B 1 103 ? 3.865 19.875 -10 1 91.94 103 ARG B O 1
ATOM 2573 N N . ARG B 1 104 ? 6.027 19.969 -9.773 1 92.19 104 ARG B N 1
ATOM 2574 C CA . ARG B 1 104 ? 6.266 19.812 -11.203 1 92.19 104 ARG B CA 1
ATOM 2575 C C . ARG B 1 104 ? 5.719 18.469 -11.703 1 92.19 104 ARG B C 1
ATOM 2577 O O . ARG B 1 104 ? 5.086 18.422 -12.758 1 92.19 104 ARG B O 1
ATOM 2584 N N . CYS B 1 105 ? 5.98 17.453 -10.961 1 89.44 105 CYS B N 1
ATOM 2585 C CA . CYS B 1 105 ? 5.5 16.125 -11.344 1 89.44 105 CYS B CA 1
ATOM 2586 C C . CYS B 1 105 ? 3.98 16.109 -11.43 1 89.44 105 CYS B C 1
ATOM 2588 O O . CYS B 1 105 ? 3.418 15.531 -12.367 1 89.44 105 CYS B O 1
ATOM 2590 N N . LEU B 1 106 ? 3.336 16.703 -10.531 1 85.56 106 LEU B N 1
ATOM 2591 C CA . LEU B 1 106 ? 1.877 16.75 -10.516 1 85.56 106 LEU B CA 1
ATOM 2592 C C . LEU B 1 106 ? 1.344 17.578 -11.672 1 85.56 106 LEU B C 1
ATOM 2594 O O . LEU B 1 106 ? 0.393 17.188 -12.352 1 85.56 106 LEU B O 1
ATOM 2598 N N . ALA B 1 107 ? 1.979 18.719 -11.867 1 87.94 107 ALA B N 1
ATOM 2599 C CA . ALA B 1 107 ? 1.523 19.672 -12.883 1 87.94 107 ALA B CA 1
ATOM 2600 C C . ALA B 1 107 ? 1.735 19.109 -14.289 1 87.94 107 ALA B C 1
ATOM 2602 O O . ALA B 1 107 ? 0.875 19.266 -15.164 1 87.94 107 ALA B O 1
ATOM 2603 N N . GLU B 1 108 ? 2.805 18.453 -14.477 1 89.12 108 GLU B N 1
ATOM 2604 C CA . GLU B 1 108 ? 3.174 18 -15.82 1 89.12 108 GLU B CA 1
ATOM 2605 C C . GLU B 1 108 ? 2.799 16.531 -16.031 1 89.12 108 GLU B C 1
ATOM 2607 O O . GLU B 1 108 ? 2.803 16.047 -17.172 1 89.12 108 GLU B O 1
ATOM 2612 N N . GLY B 1 109 ? 2.51 15.906 -14.938 1 84.75 109 GLY B N 1
ATOM 2613 C CA . GLY B 1 109 ? 2.248 14.484 -15.055 1 84.75 109 GLY B CA 1
ATOM 2614 C C . GLY B 1 109 ? 3.484 13.672 -15.398 1 84.75 109 GLY B C 1
ATOM 2615 O O . GLY B 1 109 ? 3.385 12.602 -15.992 1 84.75 109 GLY B O 1
ATOM 2616 N N . ASP B 1 110 ? 4.594 14.281 -15.195 1 86.81 110 ASP B N 1
ATOM 2617 C CA . ASP B 1 110 ? 5.867 13.625 -15.5 1 86.81 110 ASP B CA 1
ATOM 2618 C C . ASP B 1 110 ? 6.344 12.781 -14.32 1 86.81 110 ASP B C 1
ATOM 2620 O O . ASP B 1 110 ? 7.25 13.18 -13.586 1 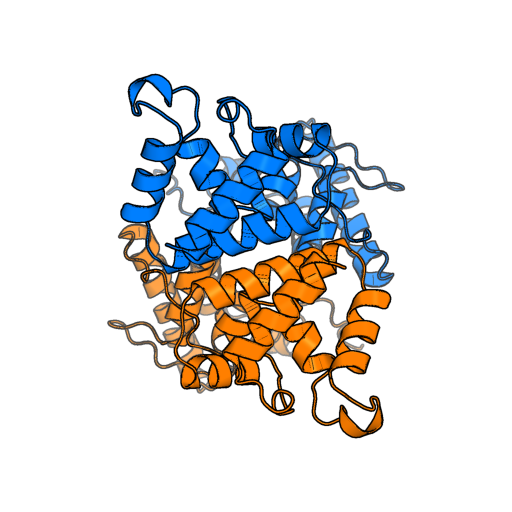86.81 110 ASP B O 1
ATOM 2624 N N . MET B 1 111 ? 5.766 11.656 -14.203 1 89.81 111 MET B N 1
ATOM 2625 C CA . MET B 1 111 ? 6.094 10.727 -13.125 1 89.81 111 MET B CA 1
ATOM 2626 C C . MET B 1 111 ? 7.105 9.688 -13.594 1 89.81 111 MET B C 1
ATOM 2628 O O . MET B 1 111 ? 7.133 9.32 -14.766 1 89.81 111 MET B O 1
ATOM 2632 N N . PRO B 1 112 ? 7.969 9.266 -12.602 1 91.19 112 PRO B N 1
ATOM 2633 C CA . PRO B 1 112 ? 8.867 8.172 -12.984 1 91.19 112 PRO B CA 1
ATOM 2634 C C . PRO B 1 112 ? 8.109 6.926 -13.438 1 91.19 112 PRO B C 1
ATOM 2636 O O . PRO B 1 112 ? 7.055 6.605 -12.891 1 91.19 112 PRO B O 1
ATOM 2639 N N . PRO B 1 113 ? 8.617 6.352 -14.492 1 89.81 113 PRO B N 1
ATOM 2640 C CA . PRO B 1 113 ? 7.961 5.125 -14.953 1 89.81 113 PRO B CA 1
ATOM 2641 C C . PRO B 1 113 ? 8.008 4.008 -13.914 1 89.81 113 PRO B C 1
ATOM 2643 O O . PRO B 1 113 ? 8.938 3.941 -13.109 1 89.81 113 PRO B O 1
ATOM 2646 N N . PRO B 1 114 ? 6.988 3.234 -13.984 1 89.5 114 PRO B N 1
ATOM 2647 C CA . PRO B 1 114 ? 7.043 2.076 -13.086 1 89.5 114 PRO B CA 1
ATOM 2648 C C . PRO B 1 114 ? 8.258 1.186 -13.344 1 89.5 114 PRO B C 1
ATOM 2650 O O . PRO B 1 114 ? 8.758 1.125 -14.469 1 89.5 114 PRO B O 1
ATOM 2653 N N . GLY B 1 115 ? 8.781 0.557 -12.328 1 90.5 115 GLY B N 1
ATOM 2654 C CA . GLY B 1 115 ? 9.938 -0.321 -12.391 1 90.5 115 GLY B CA 1
ATOM 2655 C C . GLY B 1 115 ? 10.211 -1.045 -11.086 1 90.5 115 GLY B C 1
ATOM 2656 O O . GLY B 1 115 ? 9.508 -0.838 -10.102 1 90.5 115 GLY B O 1
ATOM 2657 N N . PRO B 1 116 ? 11.18 -1.905 -11.203 1 93.5 116 PRO B N 1
ATOM 2658 C CA . PRO B 1 116 ? 11.539 -2.582 -9.953 1 93.5 116 PRO B CA 1
ATOM 2659 C C . PRO B 1 116 ? 12.094 -1.622 -8.898 1 93.5 116 PRO B C 1
ATOM 2661 O O . PRO B 1 116 ? 12.602 -0.549 -9.242 1 93.5 116 PRO B O 1
ATOM 2664 N N . PRO B 1 117 ? 11.945 -2.002 -7.668 1 94.75 117 PRO B N 1
ATOM 2665 C CA . PRO B 1 117 ? 12.492 -1.142 -6.617 1 94.75 117 PRO B CA 1
ATOM 2666 C C . PRO B 1 117 ? 13.992 -0.922 -6.754 1 94.75 117 PRO B C 1
ATOM 2668 O O . PRO B 1 117 ? 14.719 -1.835 -7.156 1 94.75 117 PRO B O 1
ATOM 2671 N N . ARG B 1 118 ? 14.398 0.289 -6.328 1 93.62 118 ARG B N 1
ATOM 2672 C CA . ARG B 1 118 ? 15.805 0.634 -6.484 1 93.62 118 ARG B CA 1
ATOM 2673 C C . ARG B 1 118 ? 16.438 0.968 -5.141 1 93.62 118 ARG B C 1
ATOM 2675 O O . ARG B 1 118 ? 17.656 0.824 -4.965 1 93.62 118 ARG B O 1
ATOM 2682 N N . THR B 1 119 ? 15.672 1.477 -4.23 1 94.69 119 THR B N 1
ATOM 2683 C CA . THR B 1 119 ? 16.188 1.839 -2.914 1 94.69 119 THR B CA 1
ATOM 2684 C C . THR B 1 119 ? 15.68 0.867 -1.852 1 94.69 119 THR B C 1
ATOM 2686 O O . THR B 1 119 ? 14.68 0.174 -2.061 1 94.69 119 THR B O 1
ATOM 2689 N N . ARG B 1 120 ? 16.391 0.849 -0.722 1 93.62 120 ARG B N 1
ATOM 2690 C CA . ARG B 1 120 ? 15.961 0.003 0.386 1 93.62 120 ARG B CA 1
ATOM 2691 C C . ARG B 1 120 ? 14.539 0.341 0.807 1 93.62 120 ARG B C 1
ATOM 2693 O O . ARG B 1 120 ? 13.719 -0.556 1.032 1 93.62 120 ARG B O 1
ATOM 2700 N N . TRP B 1 121 ? 14.258 1.588 0.888 1 91.88 121 TRP B N 1
ATOM 2701 C CA . TRP B 1 121 ? 12.93 2.025 1.286 1 91.88 121 TRP B CA 1
ATOM 2702 C C . TRP B 1 121 ? 11.867 1.5 0.321 1 91.88 121 TRP B C 1
ATOM 2704 O O . TRP B 1 121 ? 10.812 1.023 0.745 1 91.88 121 TRP B O 1
ATOM 2714 N N . GLU B 1 122 ? 12.117 1.616 -0.936 1 93.94 122 GLU B N 1
ATOM 2715 C CA . GLU B 1 122 ? 11.172 1.172 -1.955 1 93.94 122 GLU B CA 1
ATOM 2716 C C . GLU B 1 122 ? 10.906 -0.328 -1.849 1 93.94 122 GLU B C 1
ATOM 2718 O O . GLU B 1 122 ? 9.766 -0.773 -1.965 1 93.94 122 GLU B O 1
ATOM 2723 N N . TRP B 1 123 ? 11.953 -1.152 -1.606 1 95.69 123 TRP B N 1
ATOM 2724 C CA . TRP B 1 123 ? 11.82 -2.592 -1.415 1 95.69 123 TRP B CA 1
ATOM 2725 C C . TRP B 1 123 ? 10.93 -2.904 -0.22 1 95.69 123 TRP B C 1
ATOM 2727 O O . TRP B 1 123 ? 9.992 -3.697 -0.329 1 95.69 123 TRP B O 1
ATOM 2737 N N . GLN B 1 124 ? 11.164 -2.205 0.822 1 92.75 124 GLN B N 1
ATOM 2738 C CA . GLN B 1 124 ? 10.438 -2.459 2.061 1 92.75 124 GLN B CA 1
ATOM 2739 C C . GLN B 1 124 ? 8.977 -2.012 1.947 1 92.75 124 GLN B C 1
ATOM 2741 O O . GLN B 1 124 ? 8.078 -2.662 2.484 1 92.75 124 GLN B O 1
ATOM 2746 N N . ALA B 1 125 ? 8.812 -0.932 1.271 1 90.12 125 ALA B N 1
ATOM 2747 C CA . ALA B 1 125 ? 7.465 -0.396 1.12 1 90.12 125 ALA B CA 1
ATOM 2748 C C . ALA B 1 125 ? 6.629 -1.271 0.19 1 90.12 125 ALA B C 1
ATOM 2750 O O . ALA B 1 125 ? 5.426 -1.44 0.402 1 90.12 125 ALA B O 1
ATOM 2751 N N . ARG B 1 126 ? 7.188 -1.802 -0.801 1 92.56 126 ARG B N 1
ATOM 2752 C CA . ARG B 1 126 ? 6.469 -2.566 -1.816 1 92.56 126 ARG B CA 1
ATOM 2753 C C . ARG B 1 126 ? 6.23 -4 -1.356 1 92.56 126 ARG B C 1
ATOM 2755 O O . ARG B 1 126 ? 5.23 -4.617 -1.726 1 92.56 126 ARG B O 1
ATOM 2762 N N . PHE B 1 127 ? 7.168 -4.574 -0.525 1 95.81 127 PHE B N 1
ATOM 2763 C CA . PHE B 1 127 ? 7.082 -5.969 -0.115 1 95.81 127 PHE B CA 1
ATOM 2764 C C . PHE B 1 127 ? 7.207 -6.098 1.398 1 95.81 127 PHE B C 1
ATOM 2766 O O . PHE B 1 127 ? 8.094 -6.797 1.896 1 95.81 127 PHE B O 1
ATOM 2773 N N . PRO B 1 128 ? 6.258 -5.559 2.109 1 92.81 128 PRO B N 1
ATOM 2774 C CA . PRO B 1 128 ? 6.398 -5.5 3.566 1 92.81 128 PRO B CA 1
ATOM 2775 C C . PRO B 1 128 ? 6.312 -6.875 4.223 1 92.81 128 PRO B C 1
ATOM 2777 O O . PRO B 1 128 ? 7.043 -7.152 5.176 1 92.81 128 PRO B O 1
ATOM 2780 N N . GLU B 1 129 ? 5.43 -7.742 3.773 1 95.06 129 GLU B N 1
ATOM 2781 C CA . GLU B 1 129 ? 5.281 -9.039 4.43 1 95.06 129 GLU B CA 1
ATOM 2782 C C . GLU B 1 129 ? 6.465 -9.945 4.121 1 95.06 129 GLU B C 1
ATOM 2784 O O . GLU B 1 129 ? 6.875 -10.742 4.969 1 95.06 129 GLU B O 1
ATOM 2789 N N . LEU B 1 130 ? 6.941 -9.859 2.924 1 97.44 130 LEU B N 1
ATOM 2790 C CA . LEU B 1 130 ? 8.156 -10.594 2.602 1 97.44 130 LEU B CA 1
ATOM 2791 C C . LEU B 1 130 ? 9.32 -10.125 3.461 1 97.44 130 LEU B C 1
ATOM 2793 O O . LEU B 1 130 ? 10.133 -10.938 3.92 1 97.44 130 LEU B O 1
ATOM 2797 N N . GLY B 1 131 ? 9.406 -8.828 3.658 1 95.88 131 GLY B N 1
ATOM 2798 C CA . GLY B 1 131 ? 10.406 -8.297 4.566 1 95.88 131 GLY B CA 1
ATOM 2799 C C . GLY B 1 131 ? 10.281 -8.836 5.98 1 95.88 131 GLY B C 1
ATOM 2800 O O . GLY B 1 131 ? 11.289 -9.125 6.633 1 95.88 131 GLY B O 1
ATOM 2801 N N . GLN B 1 132 ? 9.055 -8.945 6.43 1 93.44 132 GLN B N 1
ATOM 2802 C CA . GLN B 1 132 ? 8.805 -9.508 7.75 1 93.44 132 GLN B CA 1
ATOM 2803 C C . GLN B 1 132 ? 9.32 -10.938 7.844 1 93.44 132 GLN B C 1
ATOM 2805 O O . GLN B 1 132 ? 9.984 -11.305 8.82 1 93.44 132 GLN B O 1
ATOM 2810 N N . LEU B 1 133 ? 9.031 -11.758 6.887 1 97.06 133 LEU B N 1
ATOM 2811 C CA . LEU B 1 133 ? 9.477 -13.148 6.879 1 97.06 133 LEU B CA 1
ATOM 2812 C C . LEU B 1 133 ? 11 -13.227 6.867 1 97.06 133 LEU B C 1
ATOM 2814 O O . LEU B 1 133 ? 11.602 -13.898 7.715 1 97.06 133 LEU B O 1
ATOM 2818 N N . LEU B 1 134 ? 11.602 -12.547 5.902 1 97.56 134 LEU B N 1
ATOM 2819 C CA . LEU B 1 134 ? 13.047 -12.664 5.719 1 97.56 134 LEU B CA 1
ATOM 2820 C C . LEU B 1 134 ? 13.789 -12.078 6.914 1 97.56 134 LEU B C 1
ATOM 2822 O O . LEU B 1 134 ? 14.742 -12.688 7.41 1 97.56 134 LEU B O 1
ATOM 2826 N N . GLY B 1 135 ? 13.383 -10.961 7.375 1 95.06 135 GLY B N 1
ATOM 2827 C CA . GLY B 1 135 ? 14.039 -10.32 8.5 1 95.06 135 GLY B CA 1
ATOM 2828 C C . GLY B 1 135 ? 13.789 -11.023 9.82 1 95.06 135 GLY B C 1
ATOM 2829 O O . GLY B 1 135 ? 14.594 -10.93 10.742 1 95.06 135 GLY B O 1
ATOM 2830 N N . GLY B 1 136 ? 12.68 -11.688 9.945 1 94.5 136 GLY B N 1
ATOM 2831 C CA . GLY B 1 136 ? 12.312 -12.336 11.195 1 94.5 136 GLY B CA 1
ATOM 2832 C C . GLY B 1 136 ? 12.781 -13.773 11.273 1 94.5 136 GLY B C 1
ATOM 2833 O O . GLY B 1 136 ? 13.336 -14.195 12.297 1 94.5 136 GLY B O 1
ATOM 2834 N N . TRP B 1 137 ? 12.648 -14.523 10.242 1 96.56 137 TRP B N 1
ATOM 2835 C CA . TRP B 1 137 ? 12.875 -15.961 10.297 1 96.56 137 TRP B CA 1
ATOM 2836 C C . TRP B 1 137 ? 14.188 -16.328 9.602 1 96.56 137 TRP B C 1
ATOM 2838 O O . TRP B 1 137 ? 14.781 -17.359 9.891 1 96.56 137 TRP B O 1
ATOM 2848 N N . PHE B 1 138 ? 14.641 -15.5 8.695 1 97.69 138 PHE B N 1
ATOM 2849 C CA . PHE B 1 138 ? 15.852 -15.82 7.953 1 97.69 138 PHE B CA 1
ATOM 2850 C C . PHE B 1 138 ? 16.922 -14.758 8.18 1 97.69 138 PHE B C 1
ATOM 2852 O O . PHE B 1 138 ? 17.547 -14.281 7.23 1 97.69 138 PHE B O 1
ATOM 2859 N N . SER B 1 139 ? 16.969 -14.328 9.391 1 94.38 139 SER B N 1
ATOM 2860 C CA . SER B 1 139 ? 17.953 -13.367 9.844 1 94.38 139 SER B CA 1
ATOM 2861 C C . SER B 1 139 ? 19.234 -14.07 10.312 1 94.38 139 SER B C 1
ATOM 2863 O O . SER B 1 139 ? 19.406 -15.266 10.078 1 94.38 139 SER B O 1
ATOM 2865 N N . GLN B 1 140 ? 20.125 -13.312 10.906 1 91.75 140 GLN B N 1
ATOM 2866 C CA . GLN B 1 140 ? 21.391 -13.836 11.391 1 91.75 140 GLN B CA 1
ATOM 2867 C C . GLN B 1 140 ? 21.188 -14.883 12.484 1 91.75 140 GLN B C 1
ATOM 2869 O O . GLN B 1 140 ? 22.031 -15.742 12.695 1 91.75 140 GLN B O 1
ATOM 2874 N N . ASP B 1 141 ? 20.031 -14.992 13.141 1 91.5 141 ASP B N 1
ATOM 2875 C CA . ASP B 1 141 ? 19.734 -15.898 14.242 1 91.5 141 ASP B CA 1
ATOM 2876 C C . ASP B 1 141 ? 19.125 -17.203 13.734 1 91.5 141 ASP B C 1
ATOM 2878 O O . ASP B 1 141 ? 18.766 -18.078 14.523 1 91.5 141 ASP B O 1
ATOM 2882 N N . PHE B 1 142 ? 19.016 -17.312 12.477 1 93.56 142 PHE B N 1
ATOM 2883 C CA . PHE B 1 142 ? 18.391 -18.469 11.844 1 93.56 142 PHE B CA 1
ATOM 2884 C C . PHE B 1 142 ? 18.984 -19.766 12.359 1 93.56 142 PHE B C 1
ATOM 2886 O O . PHE B 1 142 ? 18.266 -20.672 12.781 1 93.56 142 PHE B O 1
ATOM 2893 N N . GLY B 1 143 ? 20.25 -19.953 12.453 1 90.81 143 GLY B N 1
ATOM 2894 C CA . GLY B 1 143 ? 20.938 -21.172 12.867 1 90.81 143 GLY B CA 1
ATOM 2895 C C . GLY B 1 143 ? 20.688 -21.531 14.32 1 90.81 143 GLY B C 1
ATOM 2896 O O . GLY B 1 143 ? 20.781 -22.688 14.695 1 90.81 143 GLY B O 1
ATOM 2897 N N . GLU B 1 144 ? 20.312 -20.609 15.086 1 93.94 144 GLU B N 1
ATOM 2898 C CA . GLU B 1 144 ? 20.062 -20.828 16.5 1 93.94 144 GLU B CA 1
ATOM 2899 C C . GLU B 1 144 ? 18.609 -21.234 16.75 1 93.94 144 GLU B C 1
ATOM 2901 O O . GLU B 1 144 ? 18.312 -21.906 17.734 1 93.94 144 GLU B O 1
ATOM 2906 N N . GLU B 1 145 ? 17.75 -20.938 15.875 1 93.5 145 GLU B N 1
ATOM 2907 C CA . GLU B 1 145 ? 16.328 -21.062 16.125 1 93.5 145 GLU B CA 1
ATOM 2908 C C . GLU B 1 145 ? 15.719 -22.234 15.352 1 93.5 145 GLU B C 1
ATOM 2910 O O . GLU B 1 145 ? 14.758 -22.844 15.797 1 93.5 145 GLU B O 1
ATOM 2915 N N . PHE B 1 146 ? 16.359 -22.453 14.164 1 95.44 146 PHE B N 1
ATOM 2916 C CA . PHE B 1 146 ? 15.734 -23.438 13.289 1 95.44 146 PHE B CA 1
ATOM 2917 C C . PHE B 1 146 ? 16.781 -24.406 12.727 1 95.44 146 PHE B C 1
ATOM 2919 O O . PHE B 1 146 ? 17.938 -24.031 12.523 1 95.44 146 PHE B O 1
ATOM 2926 N N . GLU B 1 147 ? 16.359 -25.594 12.391 1 94.5 147 GLU B N 1
ATOM 2927 C CA . GLU B 1 147 ? 17.234 -26.625 11.859 1 94.5 147 GLU B CA 1
ATOM 2928 C C . GLU B 1 147 ? 17.5 -26.422 10.367 1 94.5 147 GLU B C 1
ATOM 2930 O O . GLU B 1 147 ? 18.594 -26.688 9.883 1 94.5 147 GLU B O 1
ATOM 2935 N N . ASP B 1 148 ? 16.438 -26.047 9.703 1 96.06 148 ASP B N 1
ATOM 2936 C CA . ASP B 1 148 ? 16.562 -25.812 8.266 1 96.06 148 ASP B CA 1
ATOM 2937 C C . ASP B 1 148 ? 15.523 -24.812 7.773 1 96.06 148 ASP B C 1
ATOM 2939 O O . ASP B 1 148 ? 14.719 -24.297 8.562 1 96.06 148 ASP B O 1
ATOM 2943 N N . HIS B 1 149 ? 15.586 -24.484 6.531 1 96.62 149 HIS B N 1
ATOM 2944 C CA . HIS B 1 149 ? 14.727 -23.484 5.918 1 96.62 149 HIS B CA 1
ATOM 2945 C C . HIS B 1 149 ? 13.258 -23.906 5.961 1 96.62 149 HIS B C 1
ATOM 2947 O O . HIS B 1 149 ? 12.383 -23.062 6.184 1 96.62 149 HIS B O 1
ATOM 2953 N N . GLU B 1 150 ? 13.023 -25.141 5.75 1 95.69 150 GLU B N 1
ATOM 2954 C CA . GLU B 1 150 ? 11.656 -25.656 5.738 1 95.69 150 GLU B CA 1
ATOM 2955 C C . GLU B 1 150 ? 10.984 -25.453 7.098 1 95.69 150 GLU B C 1
ATOM 2957 O O . GLU B 1 150 ? 9.812 -25.078 7.172 1 95.69 150 GLU B O 1
ATOM 2962 N N . GLN B 1 151 ? 11.727 -25.766 8.109 1 96.62 151 GLN B N 1
ATOM 2963 C CA . GLN B 1 151 ? 11.195 -25.594 9.453 1 96.62 151 GLN B CA 1
ATOM 2964 C C . GLN B 1 151 ? 10.867 -24.141 9.734 1 96.62 151 GLN B C 1
ATOM 2966 O O . GLN B 1 151 ? 9.836 -23.828 10.344 1 96.62 151 GLN B O 1
ATOM 2971 N N . ALA B 1 152 ? 11.75 -23.266 9.359 1 97.06 152 ALA B N 1
ATOM 2972 C CA . ALA B 1 152 ? 11.531 -21.844 9.57 1 97.06 152 ALA B CA 1
ATOM 2973 C C . ALA B 1 152 ? 10.281 -21.359 8.844 1 97.06 152 ALA B C 1
ATOM 2975 O O . ALA B 1 152 ? 9.445 -20.656 9.422 1 97.06 152 ALA B O 1
ATOM 2976 N N . LEU B 1 153 ? 10.172 -21.719 7.582 1 97.06 153 LEU B N 1
ATOM 2977 C CA . LEU B 1 153 ? 9.008 -21.312 6.801 1 97.06 153 LEU B CA 1
ATOM 2978 C C . LEU B 1 153 ? 7.727 -21.891 7.395 1 97.06 153 LEU B C 1
ATOM 2980 O O . LEU B 1 153 ? 6.715 -21.188 7.488 1 97.06 153 LEU B O 1
ATOM 2984 N N . ARG B 1 154 ? 7.734 -23.125 7.785 1 96.62 154 ARG B N 1
ATOM 2985 C CA . ARG B 1 154 ? 6.574 -23.766 8.406 1 96.62 154 ARG B CA 1
ATOM 2986 C C . ARG B 1 154 ? 6.164 -23.031 9.68 1 96.62 154 ARG B C 1
ATOM 2988 O O . ARG B 1 154 ? 4.973 -22.859 9.953 1 96.62 154 ARG B O 1
ATOM 2995 N N . ASP B 1 155 ? 7.172 -22.703 10.5 1 96.44 155 ASP B N 1
ATOM 2996 C CA . ASP B 1 155 ? 6.906 -21.953 11.719 1 96.44 155 ASP B CA 1
ATOM 2997 C C . ASP B 1 155 ? 6.168 -20.656 11.422 1 96.44 155 ASP B C 1
ATOM 2999 O O . ASP B 1 155 ? 5.203 -20.312 12.102 1 96.44 155 ASP B O 1
ATOM 3003 N N . TYR B 1 156 ? 6.645 -19.953 10.383 1 96.69 156 TYR B N 1
ATOM 3004 C CA . TYR B 1 156 ? 5.973 -18.734 9.969 1 96.69 156 TYR B CA 1
ATOM 3005 C C . TYR B 1 156 ? 4.547 -19.016 9.516 1 96.69 156 TYR B C 1
ATOM 3007 O O . TYR B 1 156 ? 3.605 -18.344 9.945 1 96.69 156 TYR B O 1
ATOM 3015 N N . LEU B 1 157 ? 4.355 -19.953 8.633 1 96.5 157 LEU B N 1
ATOM 3016 C CA . LEU B 1 157 ? 3.059 -20.266 8.031 1 96.5 157 LEU B CA 1
ATOM 3017 C C . LEU B 1 157 ? 2.059 -20.703 9.094 1 96.5 157 LEU B C 1
ATOM 3019 O O . LEU B 1 157 ? 0.883 -20.344 9.039 1 96.5 157 LEU B O 1
ATOM 3023 N N . GLU B 1 158 ? 2.506 -21.453 10.016 1 95 158 GLU B N 1
ATOM 3024 C CA . GLU B 1 158 ? 1.629 -21.984 11.055 1 95 158 GLU B CA 1
ATOM 3025 C C . GLU B 1 158 ? 1.295 -20.906 12.086 1 95 158 GLU B C 1
ATOM 3027 O O . GLU B 1 158 ? 0.22 -20.938 12.695 1 95 158 GLU B O 1
ATOM 3032 N N . GLY B 1 159 ? 2.188 -19.984 12.297 1 93.56 159 GLY B N 1
ATOM 3033 C CA . GLY B 1 159 ? 2.018 -18.984 13.336 1 93.56 159 GLY B CA 1
ATOM 3034 C C . GLY B 1 159 ? 1.422 -17.688 12.82 1 93.56 159 GLY B C 1
ATOM 3035 O O . GLY B 1 159 ? 1.16 -16.766 13.594 1 93.56 159 GLY B O 1
ATOM 3036 N N . THR B 1 160 ? 1.207 -17.594 11.578 1 91.75 160 THR B N 1
ATOM 3037 C CA . THR B 1 160 ? 0.754 -16.344 10.969 1 91.75 160 THR B CA 1
ATOM 3038 C C . THR B 1 160 ? -0.682 -16.484 10.469 1 91.75 160 THR B C 1
ATOM 3040 O O . THR B 1 160 ? -1.063 -17.531 9.938 1 91.75 160 THR B O 1
ATOM 3043 N N . GLU B 1 161 ? -1.446 -15.406 10.633 1 91.44 161 GLU B N 1
ATOM 3044 C CA . GLU B 1 161 ? -2.828 -15.383 10.164 1 91.44 161 GLU B CA 1
ATOM 3045 C C . GLU B 1 161 ? -2.9 -15.555 8.648 1 91.44 161 GLU B C 1
ATOM 3047 O O . GLU B 1 161 ? -2.072 -15.008 7.918 1 91.44 161 GLU B O 1
ATOM 3052 N N . ARG B 1 162 ? -3.898 -16.219 8.18 1 91.88 162 ARG B N 1
ATOM 3053 C CA . ARG B 1 162 ? -4.062 -16.578 6.773 1 91.88 162 ARG B CA 1
ATOM 3054 C C . ARG B 1 162 ? -4.012 -15.352 5.883 1 91.88 162 ARG B C 1
ATOM 3056 O O . ARG B 1 162 ? -3.434 -15.383 4.797 1 91.88 162 ARG B O 1
ATOM 3063 N N . SER B 1 163 ? -4.605 -14.344 6.32 1 92.5 163 SER B N 1
ATOM 3064 C CA . SER B 1 163 ? -4.652 -13.125 5.512 1 92.5 163 SER B CA 1
ATOM 3065 C C . SER B 1 163 ? -3.258 -12.555 5.289 1 92.5 163 SER B C 1
ATOM 3067 O O . SER B 1 163 ? -2.975 -12 4.227 1 92.5 163 SER B O 1
ATOM 3069 N N . LEU B 1 164 ? -2.396 -12.664 6.246 1 92.94 164 LEU B N 1
ATOM 3070 C CA . LEU B 1 164 ? -1.022 -12.188 6.102 1 92.94 164 LEU B CA 1
ATOM 3071 C C . LEU B 1 164 ? -0.208 -13.148 5.238 1 92.94 164 LEU B C 1
ATOM 3073 O O . LEU B 1 164 ? 0.651 -12.711 4.465 1 92.94 164 LEU B O 1
ATOM 3077 N N . VAL B 1 165 ? -0.515 -14.414 5.371 1 96.38 165 VAL B N 1
ATOM 3078 C CA . VAL B 1 165 ? 0.121 -15.383 4.488 1 96.38 165 VAL B CA 1
ATOM 3079 C C . VAL B 1 165 ? -0.28 -15.109 3.041 1 96.38 165 VAL B C 1
ATOM 3081 O O . VAL B 1 165 ? 0.542 -15.227 2.131 1 96.38 165 VAL B O 1
ATOM 3084 N N . ALA B 1 166 ? -1.532 -14.75 2.883 1 96.38 166 ALA B N 1
ATOM 3085 C CA . ALA B 1 166 ? -2.01 -14.406 1.547 1 96.38 166 ALA B CA 1
ATOM 3086 C C . ALA B 1 166 ? -1.253 -13.203 0.991 1 96.38 166 ALA B C 1
ATOM 3088 O O . ALA B 1 166 ? -0.909 -13.172 -0.193 1 96.38 166 ALA B O 1
ATOM 3089 N N . ARG B 1 167 ? -0.998 -12.234 1.832 1 95.12 167 ARG B N 1
ATOM 3090 C CA . ARG B 1 167 ? -0.214 -11.07 1.418 1 95.12 167 ARG B CA 1
ATOM 3091 C C . ARG B 1 167 ? 1.191 -11.484 0.992 1 95.12 167 ARG B C 1
ATOM 3093 O O . ARG B 1 167 ? 1.7 -11.016 -0.026 1 95.12 167 ARG B O 1
ATOM 3100 N N . LEU B 1 168 ? 1.783 -12.336 1.774 1 97.25 168 LEU B N 1
ATOM 3101 C CA . LEU B 1 168 ? 3.102 -12.852 1.425 1 97.25 168 LEU B CA 1
ATOM 3102 C C . LEU B 1 168 ? 3.07 -13.555 0.073 1 97.25 168 LEU B C 1
ATOM 3104 O O . LEU B 1 168 ? 3.943 -13.336 -0.768 1 97.25 168 LEU B O 1
ATOM 3108 N N . CYS B 1 169 ? 2.078 -14.367 -0.092 1 97.88 169 CYS B N 1
ATOM 3109 C CA . CYS B 1 169 ? 1.916 -15.078 -1.356 1 97.88 169 CYS B CA 1
ATOM 3110 C C . CYS B 1 169 ? 1.853 -14.102 -2.525 1 97.88 169 CYS B C 1
ATOM 3112 O O . CYS B 1 169 ? 2.539 -14.281 -3.531 1 97.88 169 CYS B O 1
ATOM 3114 N N . GLY B 1 170 ? 1.069 -13.086 -2.35 1 97.75 170 GLY B N 1
ATOM 3115 C CA . GLY B 1 170 ? 0.971 -12.062 -3.379 1 97.75 170 GLY B CA 1
ATOM 3116 C C . GLY B 1 170 ? 2.287 -11.359 -3.648 1 97.75 170 GLY B C 1
ATOM 3117 O O . GLY B 1 170 ? 2.67 -11.172 -4.805 1 97.75 170 GLY B O 1
ATOM 3118 N N . GLU B 1 171 ? 2.957 -10.953 -2.596 1 97.69 171 GLU B N 1
ATOM 3119 C CA . GLU B 1 171 ? 4.215 -10.227 -2.725 1 97.69 171 GLU B CA 1
ATOM 3120 C C . GLU B 1 171 ? 5.273 -11.07 -3.428 1 97.69 171 GLU B C 1
ATOM 3122 O O . GLU B 1 171 ? 6.016 -10.562 -4.273 1 97.69 171 GLU B O 1
ATOM 3127 N N . VAL B 1 172 ? 5.34 -12.352 -3.115 1 98.31 172 VAL B N 1
ATOM 3128 C CA . VAL B 1 172 ? 6.332 -13.242 -3.715 1 98.31 172 VAL B CA 1
ATOM 3129 C C . VAL B 1 172 ? 6.035 -13.422 -5.203 1 98.31 172 VAL B C 1
ATOM 3131 O O . VAL B 1 172 ? 6.941 -13.359 -6.035 1 98.31 172 VAL B O 1
ATOM 3134 N N . HIS B 1 173 ? 4.801 -13.555 -5.535 1 97.94 173 HIS B N 1
ATOM 3135 C CA . HIS B 1 173 ? 4.43 -13.711 -6.938 1 97.94 173 HIS B CA 1
ATOM 3136 C C . HIS B 1 173 ? 4.664 -12.422 -7.719 1 97.94 173 HIS B C 1
ATOM 3138 O O . HIS B 1 173 ? 5.059 -12.469 -8.891 1 97.94 173 HIS B O 1
ATOM 3144 N N . GLU B 1 174 ? 4.352 -11.312 -7.062 1 97.5 174 GLU B N 1
ATOM 3145 C CA . GLU B 1 174 ? 4.672 -10.039 -7.703 1 97.5 174 GLU B CA 1
ATOM 3146 C C . GLU B 1 174 ? 6.164 -9.938 -8.016 1 97.5 174 GLU B C 1
ATOM 3148 O O . GLU B 1 174 ? 6.547 -9.562 -9.125 1 97.5 174 GLU B O 1
ATOM 3153 N N . LEU B 1 175 ? 6.965 -10.273 -7.031 1 97.81 175 LEU B N 1
ATOM 3154 C CA . LEU B 1 175 ? 8.414 -10.195 -7.199 1 97.81 175 LEU B CA 1
ATOM 3155 C C . LEU B 1 175 ? 8.875 -11.117 -8.328 1 97.81 175 LEU B C 1
ATOM 3157 O O . LEU B 1 175 ? 9.688 -10.719 -9.164 1 97.81 175 LEU B O 1
ATOM 3161 N N . LEU B 1 176 ? 8.359 -12.328 -8.383 1 97.25 176 LEU B N 1
ATOM 3162 C CA . LEU B 1 176 ? 8.711 -13.289 -9.422 1 97.25 176 LEU B CA 1
ATOM 3163 C C . LEU B 1 176 ? 8.273 -12.789 -10.797 1 97.25 176 LEU B C 1
ATOM 3165 O O . LEU B 1 176 ? 8.977 -12.984 -11.789 1 97.25 176 LEU B O 1
ATOM 3169 N N . ALA B 1 177 ? 7.195 -12.086 -10.844 1 96.31 177 ALA B N 1
ATOM 3170 C CA . ALA B 1 177 ? 6.637 -11.602 -12.109 1 96.31 177 ALA B CA 1
ATOM 3171 C C . ALA B 1 177 ? 7.461 -10.445 -12.664 1 96.31 177 ALA B C 1
ATOM 3173 O O . ALA B 1 177 ? 7.332 -10.094 -13.836 1 96.31 177 ALA B O 1
ATOM 3174 N N . LEU B 1 178 ? 8.25 -9.797 -11.805 1 95.19 178 LEU B N 1
ATOM 3175 C CA . LEU B 1 178 ? 9.148 -8.758 -12.289 1 95.19 178 LEU B CA 1
ATOM 3176 C C . LEU B 1 178 ? 10.227 -9.344 -13.188 1 95.19 178 LEU B C 1
ATOM 3178 O O . LEU B 1 178 ? 10.836 -8.633 -13.984 1 95.19 178 LEU B O 1
ATOM 3182 N N . ARG B 1 179 ? 10.586 -10.656 -13.055 1 94.94 179 ARG B N 1
ATOM 3183 C CA . ARG B 1 179 ? 11.539 -11.391 -13.875 1 94.94 179 ARG B CA 1
ATOM 3184 C C . ARG B 1 179 ? 12.93 -10.773 -13.781 1 94.94 179 ARG B C 1
ATOM 3186 O O . ARG B 1 179 ? 13.57 -10.508 -14.805 1 94.94 179 ARG B O 1
ATOM 3193 N N . LEU B 1 180 ? 13.305 -10.57 -12.539 1 96 180 LEU B N 1
ATOM 3194 C CA . LEU B 1 180 ? 14.641 -10.039 -12.297 1 96 180 LEU B CA 1
ATOM 3195 C C . LEU B 1 180 ? 15.703 -11.102 -12.547 1 96 180 LEU B C 1
ATOM 3197 O O . LEU B 1 180 ? 15.398 -12.289 -12.602 1 96 180 LEU B O 1
ATOM 3201 N N . ASP B 1 181 ? 16.891 -10.641 -12.789 1 96.94 181 ASP B N 1
ATOM 3202 C CA . ASP B 1 181 ? 17.984 -11.609 -12.828 1 96.94 181 ASP B CA 1
ATOM 3203 C C . ASP B 1 181 ? 18.391 -12.031 -11.414 1 96.94 181 ASP B C 1
ATOM 3205 O O . ASP B 1 181 ? 17.953 -11.43 -10.43 1 96.94 181 ASP B O 1
ATOM 3209 N N . GLU B 1 182 ? 19.188 -13.086 -11.289 1 97.31 182 GLU B N 1
ATOM 3210 C CA . GLU B 1 182 ? 19.516 -13.68 -10 1 97.31 182 GLU B CA 1
ATOM 3211 C C . GLU B 1 182 ? 20.25 -12.68 -9.109 1 97.31 182 GLU B C 1
ATOM 3213 O O . GLU B 1 182 ? 20.031 -12.656 -7.891 1 97.31 182 GLU B O 1
ATOM 3218 N N . ALA B 1 183 ? 21.125 -11.852 -9.68 1 97.25 183 ALA B N 1
ATOM 3219 C CA . ALA B 1 183 ? 21.844 -10.844 -8.898 1 97.25 183 ALA B CA 1
ATOM 3220 C C . ALA B 1 183 ? 20.875 -9.828 -8.297 1 97.25 183 ALA B C 1
ATOM 3222 O O . ALA B 1 183 ? 21.031 -9.422 -7.141 1 97.25 183 ALA B O 1
ATOM 3223 N N . ASP B 1 184 ? 19.844 -9.484 -9.039 1 97.06 184 ASP B N 1
ATOM 3224 C CA . ASP B 1 184 ? 18.859 -8.523 -8.578 1 97.06 184 ASP B CA 1
ATOM 3225 C C . ASP B 1 184 ? 17.953 -9.133 -7.504 1 97.06 184 ASP B C 1
ATOM 3227 O O . ASP B 1 184 ? 17.562 -8.453 -6.559 1 97.06 184 ASP B O 1
ATOM 3231 N N . TYR B 1 185 ? 17.609 -10.398 -7.656 1 97.88 185 TYR B N 1
ATOM 3232 C CA . TYR B 1 185 ? 16.875 -11.078 -6.598 1 97.88 185 TYR B CA 1
ATOM 3233 C C . TYR B 1 185 ? 17.672 -11.078 -5.297 1 97.88 185 TYR B C 1
ATOM 3235 O O . TYR B 1 185 ? 17.125 -10.758 -4.234 1 97.88 185 TYR B O 1
ATOM 3243 N N . ALA B 1 186 ? 18.922 -11.422 -5.457 1 97.88 186 ALA B N 1
ATOM 3244 C CA . ALA B 1 186 ? 19.781 -11.477 -4.277 1 97.88 186 ALA B CA 1
ATOM 3245 C C . ALA B 1 186 ? 19.859 -10.117 -3.59 1 97.88 186 ALA B C 1
ATOM 3247 O O . ALA B 1 186 ? 19.734 -10.023 -2.367 1 97.88 186 ALA B O 1
ATOM 3248 N N . TYR B 1 187 ? 20.109 -9.148 -4.406 1 97.25 187 TYR B N 1
ATOM 3249 C CA . TYR B 1 187 ? 20.188 -7.789 -3.885 1 97.25 187 TYR B CA 1
ATOM 3250 C C . TYR B 1 187 ? 18.891 -7.391 -3.193 1 97.25 187 TYR B C 1
ATOM 3252 O O . TYR B 1 187 ? 18.906 -6.902 -2.061 1 97.25 187 TYR B O 1
ATOM 3260 N N . GLY B 1 188 ? 17.75 -7.566 -3.84 1 97.75 188 GLY B N 1
ATOM 3261 C CA . GLY B 1 188 ? 16.453 -7.199 -3.299 1 97.75 188 GLY B CA 1
ATOM 3262 C C . GLY B 1 188 ? 16.109 -7.914 -2.002 1 97.75 188 GLY B C 1
ATOM 3263 O O . GLY B 1 188 ? 15.648 -7.293 -1.046 1 97.75 188 GLY B O 1
ATOM 3264 N N . LEU B 1 189 ? 16.391 -9.188 -1.985 1 98.25 189 LEU B N 1
ATOM 3265 C CA . LEU B 1 189 ? 16.094 -9.969 -0.789 1 98.25 189 LEU B CA 1
ATOM 3266 C C . LEU B 1 189 ? 16.953 -9.516 0.384 1 98.25 189 LEU B C 1
ATOM 3268 O O . LEU B 1 189 ? 16.5 -9.5 1.529 1 98.25 189 LEU B O 1
ATOM 3272 N N . ALA B 1 190 ? 18.188 -9.141 0.097 1 97.44 190 ALA B N 1
ATOM 3273 C CA . ALA B 1 190 ? 19.047 -8.586 1.139 1 97.44 190 ALA B CA 1
ATOM 3274 C C . ALA B 1 190 ? 18.484 -7.281 1.69 1 97.44 190 ALA B C 1
ATOM 3276 O O . ALA B 1 190 ? 18.516 -7.047 2.9 1 97.44 190 ALA B O 1
ATOM 3277 N N . GLN B 1 191 ? 17.969 -6.445 0.777 1 95.88 191 GLN B N 1
ATOM 3278 C CA . GLN B 1 191 ? 17.359 -5.191 1.202 1 95.88 191 GLN B CA 1
ATOM 3279 C C . GLN B 1 191 ? 16.141 -5.445 2.084 1 95.88 191 GLN B C 1
ATOM 3281 O O . GLN B 1 191 ? 15.781 -4.609 2.92 1 95.88 191 GLN B O 1
ATOM 3286 N N . LEU B 1 192 ? 15.555 -6.621 1.958 1 96.62 192 LEU B N 1
ATOM 3287 C CA . LEU B 1 192 ? 14.352 -6.973 2.703 1 96.62 192 LEU B CA 1
ATOM 3288 C C . LEU B 1 192 ? 14.703 -7.68 4.008 1 96.62 192 LEU B C 1
ATOM 3290 O O . LEU B 1 192 ? 13.82 -8.055 4.777 1 96.62 192 LEU B O 1
ATOM 3294 N N . GLY B 1 193 ? 16.016 -7.945 4.254 1 96.38 193 GLY B N 1
ATOM 3295 C CA . GLY B 1 193 ? 16.438 -8.43 5.562 1 96.38 193 GLY B CA 1
ATOM 3296 C C . GLY B 1 193 ? 16.969 -9.844 5.535 1 96.38 193 GLY B C 1
ATOM 3297 O O . GLY B 1 193 ? 17.266 -10.43 6.582 1 96.38 193 GLY B O 1
ATOM 3298 N N . LEU B 1 194 ? 17.078 -10.391 4.32 1 97.81 194 LEU B N 1
ATOM 3299 C CA . LEU B 1 194 ? 17.641 -11.734 4.227 1 97.81 194 LEU B CA 1
ATOM 3300 C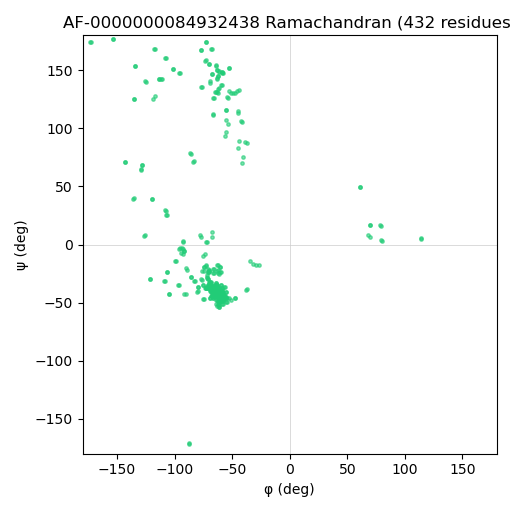 C . LEU B 1 194 ? 19.109 -11.734 4.641 1 97.81 194 LEU B C 1
ATOM 3302 O O . LEU B 1 194 ? 19.906 -10.969 4.102 1 97.81 194 LEU B O 1
ATOM 3306 N N . GLU B 1 195 ? 19.422 -12.594 5.594 1 96.75 195 GLU B N 1
ATOM 3307 C CA . GLU B 1 195 ? 20.812 -12.695 6.051 1 96.75 195 GLU B CA 1
ATOM 3308 C C . GLU B 1 195 ? 21.312 -14.133 5.973 1 96.75 195 GLU B C 1
ATOM 3310 O O . GLU B 1 195 ? 22.359 -14.453 6.523 1 96.75 195 GLU B O 1
ATOM 3315 N N . VAL B 1 196 ? 20.547 -15.016 5.387 1 96.31 196 VAL B N 1
ATOM 3316 C CA . VAL B 1 196 ? 20.891 -16.422 5.211 1 96.31 196 VAL B CA 1
ATOM 3317 C C . VAL B 1 196 ? 20.781 -16.797 3.736 1 96.31 196 VAL B C 1
ATOM 3319 O O . VAL B 1 196 ? 19.875 -16.359 3.039 1 96.31 196 VAL B O 1
ATOM 3322 N N . ASP B 1 197 ? 21.688 -17.594 3.273 1 95.62 197 ASP B N 1
ATOM 3323 C CA . ASP B 1 197 ? 21.609 -18.062 1.891 1 95.62 197 ASP B CA 1
ATOM 3324 C C . ASP B 1 197 ? 20.422 -18.984 1.685 1 95.62 197 ASP B C 1
ATOM 3326 O O . ASP B 1 197 ? 20.031 -19.703 2.602 1 95.62 197 ASP B O 1
ATOM 3330 N N . PRO B 1 198 ? 19.844 -18.906 0.456 1 96.62 198 PRO B N 1
ATOM 3331 C CA . PRO B 1 198 ? 18.828 -19.906 0.151 1 96.62 198 PRO B CA 1
ATOM 3332 C C . PRO B 1 198 ? 19.328 -21.344 0.382 1 96.62 198 PRO B C 1
ATOM 3334 O O . PRO B 1 198 ? 20.531 -21.594 0.337 1 96.62 198 PRO B O 1
ATOM 3337 N N . PRO B 1 199 ? 18.391 -22.203 0.685 1 95.62 199 PRO B N 1
ATOM 3338 C CA . PRO B 1 199 ? 18.828 -23.578 0.863 1 95.62 199 PRO B CA 1
ATOM 3339 C C . PRO B 1 199 ? 19.406 -24.188 -0.413 1 95.62 199 PRO B C 1
ATOM 3341 O O . PRO B 1 199 ? 18.906 -23.922 -1.511 1 95.62 199 PRO B O 1
ATOM 3344 N N . VAL B 1 200 ? 20.453 -25.031 -0.242 1 93.06 200 VAL B N 1
ATOM 3345 C CA . VAL B 1 200 ? 21.016 -25.766 -1.366 1 93.06 200 VAL B CA 1
ATOM 3346 C C . VAL B 1 200 ? 20 -26.75 -1.914 1 93.06 200 VAL B C 1
ATOM 3348 O O . VAL B 1 200 ? 19.328 -27.438 -1.147 1 93.06 200 VAL B O 1
ATOM 3351 N N . PRO B 1 201 ? 19.781 -26.781 -3.191 1 95.44 201 PRO B N 1
ATOM 3352 C CA . PRO B 1 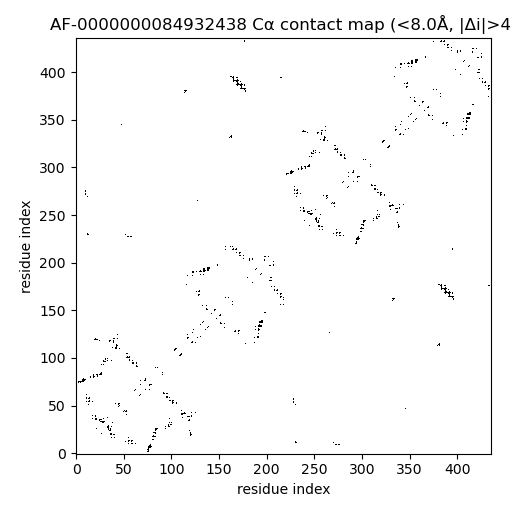201 ? 20.547 -26.188 -4.301 1 95.44 201 PRO B CA 1
ATOM 3353 C C . PRO B 1 201 ? 19.844 -24.984 -4.918 1 95.44 201 PRO B C 1
ATOM 3355 O O . PRO B 1 201 ? 20.094 -24.656 -6.082 1 95.44 201 PRO B O 1
ATOM 3358 N N . TYR B 1 202 ? 19.016 -24.297 -4.223 1 96.81 202 TYR B N 1
ATOM 3359 C CA . TYR B 1 202 ? 18.172 -23.25 -4.809 1 96.81 202 TYR B CA 1
ATOM 3360 C C . TYR B 1 202 ? 18.984 -21.984 -5.047 1 96.81 202 TYR B C 1
ATOM 3362 O O . TYR B 1 202 ? 19.797 -21.594 -4.203 1 96.81 202 TYR B O 1
ATOM 3370 N N . THR B 1 203 ? 18.766 -21.391 -6.258 1 97.69 203 THR B N 1
ATOM 3371 C CA . THR B 1 203 ? 19.078 -19.984 -6.406 1 97.69 203 THR B CA 1
ATOM 3372 C C . THR B 1 203 ? 18.062 -19.109 -5.676 1 97.69 203 THR B C 1
ATOM 3374 O O . THR B 1 203 ? 17.078 -19.625 -5.129 1 97.69 203 THR B O 1
ATOM 3377 N N . HIS B 1 204 ? 18.297 -17.812 -5.637 1 97.94 204 HIS B N 1
ATOM 3378 C CA . HIS B 1 204 ? 17.344 -16.922 -4.973 1 97.94 204 HIS B CA 1
ATOM 3379 C C . HIS B 1 204 ? 15.984 -16.969 -5.648 1 97.94 204 HIS B C 1
ATOM 3381 O O . HIS B 1 204 ? 14.953 -17.078 -4.977 1 97.94 204 HIS B O 1
ATOM 3387 N N . GLY B 1 205 ? 15.977 -16.922 -6.938 1 97.69 205 GLY B N 1
ATOM 3388 C CA . GLY B 1 205 ? 14.734 -17 -7.684 1 97.69 205 GLY B CA 1
ATOM 3389 C C . GLY B 1 205 ? 14.008 -18.312 -7.516 1 97.69 205 GLY B C 1
ATOM 3390 O O . GLY B 1 205 ? 12.789 -18.344 -7.344 1 97.69 205 GLY B O 1
ATOM 3391 N N . ALA B 1 206 ? 14.711 -19.375 -7.531 1 97.88 206 ALA B N 1
ATOM 3392 C CA . ALA B 1 206 ? 14.117 -20.703 -7.371 1 97.88 206 ALA B CA 1
ATOM 3393 C C . ALA B 1 206 ? 13.539 -20.875 -5.969 1 97.88 206 ALA B C 1
ATOM 3395 O O . ALA B 1 206 ? 12.5 -21.516 -5.793 1 97.88 206 ALA B O 1
ATOM 3396 N N . TRP B 1 207 ? 14.266 -20.328 -5.031 1 98.19 207 TRP B N 1
ATOM 3397 C CA . TRP B 1 207 ? 13.773 -20.391 -3.66 1 98.19 207 TRP B CA 1
ATOM 3398 C C . TRP B 1 207 ? 12.477 -19.609 -3.508 1 98.19 207 TRP B C 1
ATOM 3400 O O . TRP B 1 207 ? 11.547 -20.062 -2.834 1 98.19 207 TRP B O 1
ATOM 3410 N N . LEU B 1 208 ? 12.398 -18.438 -4.137 1 97.94 208 LEU B N 1
ATOM 3411 C CA . LEU B 1 208 ? 11.172 -17.656 -4.137 1 97.94 208 LEU B CA 1
ATOM 3412 C C . LEU B 1 208 ? 10.016 -18.453 -4.738 1 97.94 208 LEU B C 1
ATOM 3414 O O . LEU B 1 208 ? 8.883 -18.375 -4.254 1 97.94 208 LEU B O 1
ATOM 3418 N N . MET B 1 209 ? 10.289 -19.219 -5.754 1 97.12 209 MET B N 1
ATOM 3419 C CA . MET B 1 209 ? 9.258 -20.047 -6.367 1 97.12 209 MET B CA 1
ATOM 3420 C C . MET B 1 209 ? 8.773 -21.109 -5.391 1 97.12 209 MET B C 1
ATOM 3422 O O . MET B 1 209 ? 7.57 -21.375 -5.312 1 97.12 209 MET B O 1
ATOM 3426 N N . ALA B 1 210 ? 9.68 -21.641 -4.688 1 97.31 210 ALA B N 1
ATOM 3427 C CA . ALA B 1 210 ? 9.312 -22.641 -3.688 1 97.31 210 ALA B CA 1
ATOM 3428 C C . ALA B 1 210 ? 8.453 -22.016 -2.582 1 97.31 210 ALA B C 1
ATOM 3430 O O . ALA B 1 210 ? 7.469 -22.625 -2.148 1 97.31 210 ALA B O 1
ATOM 3431 N N . ILE B 1 211 ? 8.867 -20.859 -2.125 1 97.69 211 ILE B N 1
ATOM 3432 C CA . ILE B 1 211 ? 8.102 -20.156 -1.102 1 97.69 211 ILE B CA 1
ATOM 3433 C C . ILE B 1 211 ? 6.695 -19.859 -1.62 1 97.69 211 ILE B C 1
ATOM 3435 O O . ILE B 1 211 ? 5.711 -20.016 -0.892 1 97.69 211 ILE B O 1
ATOM 3439 N N . ALA B 1 212 ? 6.629 -19.406 -2.855 1 96.94 212 ALA B N 1
ATOM 3440 C CA . ALA B 1 212 ? 5.34 -19.109 -3.479 1 96.94 212 ALA B CA 1
ATOM 3441 C C . ALA B 1 212 ? 4.418 -20.328 -3.438 1 96.94 212 ALA B C 1
ATOM 3443 O O . ALA B 1 212 ? 3.242 -20.203 -3.086 1 96.94 212 ALA B O 1
ATOM 3444 N N . GLU B 1 213 ? 4.941 -21.438 -3.77 1 95.38 213 GLU B N 1
ATOM 3445 C CA . GLU B 1 213 ? 4.164 -22.672 -3.762 1 95.38 213 GLU B CA 1
ATOM 3446 C C . GLU B 1 213 ? 3.695 -23.031 -2.352 1 95.38 213 GLU B C 1
ATOM 3448 O O . GLU B 1 213 ? 2.543 -23.422 -2.154 1 95.38 213 GLU B O 1
ATOM 3453 N N . ASP B 1 214 ? 4.551 -22.891 -1.408 1 95.69 214 ASP B N 1
ATOM 3454 C CA . ASP B 1 214 ? 4.23 -23.234 -0.025 1 95.69 214 ASP B CA 1
ATOM 3455 C C . ASP B 1 214 ? 3.166 -22.297 0.54 1 95.69 214 ASP B C 1
ATOM 3457 O O . ASP B 1 214 ? 2.293 -22.719 1.297 1 95.69 214 ASP B O 1
ATOM 3461 N N . THR B 1 215 ? 3.297 -21 0.183 1 94.31 215 THR B N 1
ATOM 3462 C CA . THR B 1 215 ? 2.332 -20.031 0.693 1 94.31 215 THR B CA 1
ATOM 3463 C C . THR B 1 215 ? 0.958 -20.25 0.07 1 94.31 215 THR B C 1
ATOM 3465 O O . THR B 1 215 ? -0.068 -20 0.705 1 94.31 215 THR B O 1
ATOM 3468 N N . LEU B 1 216 ? 0.909 -20.703 -1.159 1 90.12 216 LEU B N 1
ATOM 3469 C CA . LEU B 1 216 ? -0.356 -20.984 -1.826 1 90.12 216 LEU B CA 1
ATOM 3470 C C . LEU B 1 216 ? -1.015 -22.234 -1.23 1 90.12 216 LEU B C 1
ATOM 3472 O O . LEU B 1 216 ? -2.24 -22.281 -1.093 1 90.12 216 LEU B O 1
ATOM 3476 N N . ARG B 1 217 ? -0.204 -23.156 -0.874 1 85.75 217 ARG B N 1
ATOM 3477 C CA . ARG B 1 217 ? -0.707 -24.375 -0.275 1 85.75 217 ARG B CA 1
ATOM 3478 C C . ARG B 1 217 ? -1.147 -24.156 1.167 1 85.75 217 ARG B C 1
ATOM 3480 O O . ARG B 1 217 ? -2.1 -24.781 1.639 1 85.75 217 ARG B O 1
ATOM 3487 N N . GLY B 1 218 ? -0.625 -23.109 1.83 1 78.12 218 GLY B N 1
ATOM 3488 C CA . GLY B 1 218 ? -0.924 -22.828 3.227 1 78.12 218 GLY B CA 1
ATOM 3489 C C . GLY B 1 218 ? -0.181 -23.75 4.188 1 78.12 218 GLY B C 1
ATOM 3490 O O . GLY B 1 218 ? -0.406 -23.688 5.398 1 78.12 218 GLY B O 1
#

Nearest PDB structures (foldseek):
  5e3e-assembly3_E  TM=9.184E-01  e=1.800E-02  Yersinia kristensenii ATCC 33638
  5e3e-assembly2_C  TM=9.187E-01  e=3.463E-02  Yersinia kristensenii ATCC 33638
  5e3e-assembly3_E  TM=9.186E-01  e=1.101E-02  Yersinia kristensenii ATCC 33638
  5e3e-assembly2_C  TM=9.188E-01  e=2.452E-02  Yersinia kristensenii ATCC 33638

InterPro domains:
  IPR041129 CdiI immunity protein [PF18593] (126-213)

Foldseek 3Di:
DQLPLVLQVPLQVLLLVLLVLLVVHALPFDLVDGGLSLLLSQQVCCVPPVVSLLSNLVNLLCCLVCPDPPVCVVSSSHNPRDDSVDDPVVSSVSSNSSSSVSVCCVVVVPHDDHADHDDLSSLCVLQVLLLVLQQPQQAPCVVVPDDDPVRSLVVPLVVDDLVSLVSNLVSLVVVLVSVDDLVVLVVSSVSSRHDHAPPPPDGSSRSSVVSNVVSVVD/DQLPLPLAVPLQVLLLVLLVLLVVHALPFDLVDGGLSLLLSQQVCCVPPVVSLLSNLVNLLCCLVCPDPPVCVVSSNHRPRDDNVDDPVVSSVSSNSSSSVSVCCVVVVDHDDHADHDDLSSLCVLQVLLLVLQQPQQAPCVVVPDDDDVRSLVVPLVPDDLVSLVSNLVSLVVVLVSVDDLVVLVVSSVSSHHPHAQDPPDGSSRSSVVSNVVSVVD

Radius of gyration: 22.61 Å; Cα contacts (8 Å, |Δi|>4): 609; chains: 2; bounding box: 50×63×61 Å

Organism: Streptomyces venezuelae (strain ATCC 10712 / CBS 650.69 / DSM 40230 / JCM 4526 / NBRC 13096 / PD 04745) (NCBI:txid953739)

Solvent-accessible surface area (backbone atoms only — not comparable to full-atom values): 23066 Å² total; per-residue (Å²): 128,76,55,58,65,78,34,39,49,39,57,38,53,51,31,46,54,55,41,50,32,27,62,98,34,71,75,66,56,47,94,86,43,75,21,70,29,55,47,44,45,48,34,54,35,54,76,76,39,50,71,50,49,61,27,21,24,48,29,27,42,48,41,47,75,54,56,73,49,70,64,40,43,69,38,26,34,24,52,78,68,72,76,58,81,62,59,77,84,50,42,42,62,48,34,44,43,53,20,49,50,44,47,47,27,66,74,68,63,64,63,61,71,78,58,79,70,84,47,55,46,40,41,39,70,72,29,49,55,52,21,49,48,26,42,68,53,32,19,84,60,28,78,80,76,36,91,46,68,65,57,36,51,48,52,48,54,73,72,42,60,59,45,56,42,9,46,28,24,6,42,45,40,17,56,59,39,57,64,64,54,61,69,53,42,48,52,50,43,42,55,27,35,39,60,55,80,60,60,88,89,41,48,56,58,55,40,48,52,50,49,32,53,49,40,59,74,93,126,78,60,58,77,76,34,42,46,38,58,34,54,52,31,45,54,55,41,51,32,26,62,98,33,70,74,67,55,46,94,87,41,74,21,72,29,55,45,44,45,46,34,54,36,53,76,74,41,51,71,49,49,61,29,20,24,48,28,28,40,48,42,46,76,54,56,74,48,69,65,39,42,70,47,30,42,26,49,78,65,70,76,58,82,62,58,76,84,50,41,43,63,48,33,43,43,52,21,48,52,43,48,49,27,66,74,67,63,62,62,61,71,77,59,79,69,85,48,56,46,40,42,39,68,73,29,48,55,52,21,49,48,25,42,67,54,31,19,83,59,28,78,80,74,36,93,46,70,67,56,36,51,48,52,48,54,72,72,43,59,60,46,56,43,9,48,28,24,6,43,44,41,17,56,59,39,56,64,65,53,61,70,53,40,47,51,52,43,42,57,26,34,38,57,56,78,59,60,89,89,41,49,56,59,54,41,48,52,52,50,33,53,48,39,60,74,93

Secondary structure (DSSP, 8-state):
----TT---GGGHHHHHHHHTTTTS-----SS---HHHHHHHHHHHHH-THHHHHHHHHHHHHHHS---HHHHHTT-S------S--HHHHHHHHHHHHHHHHHHHHHT-PPPP-S--SHHHHHHH-HHHHHHHHHHSSTTHHHH-SSHHHHHHHHHHHS-HHHHHHHHHHHHHHHHT---HHHHHHHHHHTT--SPPPTT--HHHHHHHHHHHHHH-/----TT---GGGHHHHHHHHTTTTS-----SS---HHHHHHHHHHHHH-HHHHHHHHHHHHHHHHS---HHHHHTT-S------S--HHHHHHHHHHHHHHHHHHHHHT-PPPP-S--SHHHHHHH-HHHHHHHHHHSSTTHHHH-SSHHHHHHHHHHHS-HHHHHHHHHHHHHHHHT---HHHHHHHHHHTT--SPPPTT--HHHHHHHHHHHHHH-

Sequence (436 aa):
MPLTPLQHDHRYGEMDQVLRAYAGQPADDTEEKPSEALTAYLRLTWHTRPWAIGIAESQLREYARHPPGPLRLRLGEVYPLPDPGLDGPLIQPWLLTVAGHLRRCLAEGDMPPPGPPRTRWEWQARFPELGQLLGGWFSQDFGEEFEDHEQALRDYLEGTERSLVARLCGEVHELLALRLDEADYAYGLAQLGLEVDPPVPYTHGAWLMAIAEDTLRGMPLTPLQHDHRYGEMDQVLRAYAGQPADDTEEKPSEALTAYLRLTWHTRPWAIGIAESQLREYARHPPGPLRLRLGEVYPLPDPGLDGPLIQPWLLTVAGHLRRCLAEGDMPPPGPPRTRWEWQARFPELGQLLGGWFSQDFGEEFEDHEQALRDYLEGTERSLVARLCGEVHELLALRLDEADYAYGLAQLGLEVDPPVPYTHGAWLMAIAEDTLRG